Protein AF-A0A1M6A6Y9-F1 (afdb_monomer)

Radius of gyration: 40.98 Å; Cα contacts (8 Å, |Δi|>4): 1225; chains: 1; bounding box: 98×78×130 Å

Secondary structure (DSSP, 8-state):
--SSSSSSSS--------SSEEE--S-HHHHIIIIIB-TT--EEEEEETTBHHHHTS--TTEEEEE-TTS--TTS--EEEEEESS-GGGGBSSS-STT-----SS-----HHHHHHHS-TTSPPP----EEEEEEEEEEEE--SSEEEEEEEEEESSTTTTTTSS---EEEEEEESTT---SSGGG-EE--B-TTSSPBPBTTTSB-SGGG-S--BSGGGEEE---TT---BTTB----BS-SEEEPPEEEEEE--TT-EEEEEEEEEEES-SSS-EEEEE--B--PPP--B-TTS-SSEEESSS-EEEE----SSS-EEEEEETTEE-TT--SSEEEE-S-EEEEEEEE-TTS-EEEEEEEEEEE----SPPPPPEEEEE--SSS-EEE----HHHHHTT--GGGEEEEEEESSTTSPEEPGGGGGGEEE--TTEEEEEEEEETTTT--EEEEEEEEEEEEPP--EEE-SS-S--S-TTSPPPPEEE-PPP-

Mean predicted aligned error: 12.15 Å

Solvent-accessible surface area (backbone atoms only — not comparable to full-atom values): 26848 Å² total; per-residue (Å²): 144,84,81,76,69,72,69,71,71,73,70,74,71,77,76,81,74,68,31,47,44,74,46,47,85,47,22,53,48,51,39,45,65,73,25,32,41,39,60,55,52,61,77,41,83,45,22,28,69,92,26,55,70,51,8,72,35,65,41,56,30,35,31,36,36,36,12,85,95,38,75,36,65,61,80,60,58,50,16,28,33,41,18,24,14,31,45,72,60,52,48,39,46,8,58,59,87,54,48,59,45,80,40,95,75,69,35,68,66,52,74,51,56,55,40,60,74,40,43,90,94,57,86,69,69,91,72,87,43,42,33,32,43,39,33,47,32,32,32,32,49,32,29,11,56,46,44,52,34,46,32,29,49,34,21,28,46,38,36,76,38,44,79,48,80,52,46,43,40,50,41,35,32,43,23,36,80,97,50,81,33,94,35,76,84,31,8,39,73,37,38,34,43,88,98,53,93,46,56,45,32,51,63,51,41,24,37,24,46,76,64,73,46,66,68,32,60,34,91,43,36,42,88,31,65,60,70,64,42,73,52,40,100,91,44,54,47,29,32,37,26,41,18,18,30,34,42,73,40,65,29,63,47,84,45,54,59,53,37,63,34,37,43,38,38,36,34,29,24,26,63,55,76,69,42,28,38,37,38,42,32,34,52,27,49,24,60,68,48,58,36,16,37,86,87,67,38,63,52,43,78,41,61,84,53,79,47,44,42,36,46,88,55,72,78,68,80,57,46,40,44,35,23,50,72,84,45,70,44,84,93,49,59,54,48,51,50,76,47,66,68,71,40,42,39,32,44,40,33,21,31,89,88,68,48,82,40,40,64,36,58,28,47,35,44,55,70,74,80,90,55,52,83,61,72,66,45,76,43,75,37,85,68,95,60,66,72,43,72,39,67,69,70,48,64,74,62,21,40,73,83,54,68,73,87,38,48,47,80,46,41,13,46,75,35,77,86,37,61,73,54,59,78,91,38,29,73,59,32,77,36,85,39,66,75,44,41,40,15,37,38,35,32,36,70,75,84,73,71,36,74,47,78,50,63,31,40,34,38,57,43,61,42,72,53,72,49,84,54,66,96,60,80,94,66,86,89,49,98,88,64,81,80,78,75,52,85,50,69,76,51,87,98

Structure (mmCIF, N/CA/C/O backbone):
data_AF-A0A1M6A6Y9-F1
#
_entry.id   AF-A0A1M6A6Y9-F1
#
loop_
_atom_site.group_PDB
_atom_site.id
_atom_site.type_symbol
_atom_site.label_atom_id
_atom_site.label_alt_id
_atom_site.label_comp_id
_atom_site.label_asym_id
_atom_site.label_entity_id
_atom_site.label_seq_id
_atom_site.pdbx_PDB_ins_code
_atom_site.Cartn_x
_atom_site.Cartn_y
_atom_site.Cartn_z
_atom_site.occupancy
_atom_site.B_iso_or_equiv
_atom_site.auth_seq_id
_atom_site.auth_comp_id
_atom_site.auth_asym_id
_atom_site.auth_atom_id
_atom_site.pdbx_PDB_model_num
ATOM 1 N N . MET A 1 1 ? 41.100 -53.564 -13.002 1.00 50.97 1 MET A N 1
ATOM 2 C CA . MET A 1 1 ? 40.053 -52.732 -12.364 1.00 50.97 1 MET A CA 1
ATOM 3 C C . MET A 1 1 ? 40.567 -51.314 -12.065 1.00 50.97 1 MET A C 1
ATOM 5 O O . MET A 1 1 ? 40.660 -50.929 -10.912 1.00 50.97 1 MET A O 1
ATOM 9 N N . LYS A 1 2 ? 40.962 -50.538 -13.089 1.00 49.38 2 LYS A N 1
ATOM 10 C CA . LYS A 1 2 ? 41.444 -49.141 -12.928 1.00 49.38 2 LYS A CA 1
ATOM 11 C C . LYS A 1 2 ? 40.926 -48.167 -14.005 1.00 49.38 2 LYS A C 1
ATOM 13 O O . LYS A 1 2 ? 41.336 -47.019 -14.029 1.00 49.38 2 LYS A O 1
ATOM 18 N N . LYS A 1 3 ? 40.022 -48.606 -14.891 1.00 53.06 3 LYS A N 1
ATOM 19 C CA . LYS A 1 3 ? 39.471 -47.784 -15.990 1.00 53.06 3 LYS A CA 1
ATOM 20 C C . LYS A 1 3 ? 37.974 -47.460 -15.854 1.00 53.06 3 LYS A C 1
ATOM 22 O O . LYS A 1 3 ? 37.408 -46.895 -16.774 1.00 53.06 3 LYS A O 1
ATOM 27 N N . LEU A 1 4 ? 37.344 -47.787 -14.719 1.00 51.16 4 LEU A N 1
ATOM 28 C CA . LEU A 1 4 ? 35.902 -47.573 -14.503 1.00 51.16 4 LEU A CA 1
ATOM 29 C C . LEU A 1 4 ? 35.572 -46.455 -13.494 1.00 51.16 4 LEU A C 1
ATOM 31 O O . LEU A 1 4 ? 34.408 -46.213 -13.220 1.00 51.16 4 LEU A O 1
ATOM 35 N N . TYR A 1 5 ? 36.579 -45.752 -12.965 1.00 51.19 5 TYR A N 1
ATOM 36 C CA . TYR A 1 5 ? 36.365 -44.618 -12.052 1.00 51.19 5 TYR A CA 1
ATOM 37 C C . TYR A 1 5 ? 36.443 -43.250 -12.744 1.00 51.19 5 TYR A C 1
ATOM 39 O O . TYR A 1 5 ? 36.035 -42.255 -12.161 1.00 51.19 5 TYR A O 1
ATOM 47 N N . LEU A 1 6 ? 36.909 -43.188 -13.999 1.00 49.44 6 LEU A N 1
ATOM 48 C CA . LEU A 1 6 ? 37.001 -41.924 -14.740 1.00 49.44 6 LEU A CA 1
ATOM 49 C C . LEU A 1 6 ? 35.670 -41.516 -15.400 1.00 49.44 6 LEU A C 1
ATOM 51 O O . LEU A 1 6 ? 35.505 -40.360 -15.765 1.00 49.44 6 LEU A O 1
ATOM 55 N N . LEU A 1 7 ? 34.707 -42.439 -15.530 1.00 49.00 7 LEU A N 1
ATOM 56 C CA . LEU A 1 7 ? 33.406 -42.139 -16.142 1.00 49.00 7 LEU A CA 1
ATOM 57 C C . LEU A 1 7 ? 32.357 -41.631 -15.138 1.00 49.00 7 LEU A C 1
ATOM 59 O O . LEU A 1 7 ? 31.359 -41.055 -15.550 1.00 49.00 7 LEU A O 1
ATOM 63 N N . PHE A 1 8 ? 32.580 -41.807 -13.830 1.00 49.03 8 PHE A N 1
ATOM 64 C CA . PHE A 1 8 ? 31.652 -41.335 -12.791 1.00 49.03 8 PHE A CA 1
ATOM 65 C C . PHE A 1 8 ? 31.925 -39.884 -12.353 1.00 49.03 8 PHE A C 1
ATOM 67 O O . PHE A 1 8 ? 31.107 -39.277 -11.674 1.00 49.03 8 PHE A O 1
ATOM 74 N N . LEU A 1 9 ? 33.055 -39.305 -12.778 1.00 49.72 9 LEU A N 1
ATOM 75 C CA . LEU A 1 9 ? 33.434 -37.914 -12.497 1.00 49.72 9 LEU A CA 1
ATOM 76 C C . LEU A 1 9 ? 32.991 -36.924 -13.593 1.00 49.72 9 LEU A C 1
ATOM 78 O O . LEU A 1 9 ? 33.203 -35.727 -13.453 1.00 49.72 9 LEU A O 1
ATOM 82 N N . LEU A 1 10 ? 32.353 -37.413 -14.663 1.00 50.19 10 LEU A N 1
ATOM 83 C CA . LEU A 1 10 ? 31.855 -36.617 -15.798 1.00 50.19 10 LEU A CA 1
ATOM 84 C C . LEU A 1 10 ? 30.355 -36.274 -15.708 1.00 50.19 10 LEU A C 1
ATOM 86 O O . LEU A 1 10 ? 29.822 -35.656 -16.621 1.00 50.19 10 LEU A O 1
ATOM 90 N N . PHE A 1 11 ? 29.685 -36.642 -14.609 1.00 49.06 11 PHE A N 1
ATOM 91 C CA . PHE A 1 11 ? 28.267 -36.341 -14.356 1.00 49.06 11 PHE A CA 1
ATOM 92 C C . PHE A 1 11 ? 28.025 -35.386 -13.178 1.00 49.06 11 PHE A C 1
ATOM 94 O O . PHE A 1 11 ? 26.887 -35.223 -12.746 1.00 49.06 11 PHE A O 1
ATOM 101 N N . PHE A 1 12 ? 29.056 -34.685 -12.694 1.00 50.09 12 PHE A N 1
ATOM 102 C CA . PHE A 1 12 ? 28.825 -33.416 -11.999 1.00 50.09 12 PHE A CA 1
ATOM 103 C C . PHE A 1 12 ? 28.578 -32.344 -13.061 1.00 50.09 12 PHE A C 1
ATOM 105 O O . PHE A 1 12 ? 29.446 -31.541 -13.395 1.00 50.09 12 PHE A O 1
ATOM 112 N N . VAL A 1 13 ? 27.377 -32.378 -13.641 1.00 46.75 13 VAL A N 1
ATOM 113 C CA . VAL A 1 13 ? 26.820 -31.203 -14.302 1.00 46.75 13 VAL A CA 1
ATOM 114 C C . VAL A 1 13 ? 26.685 -30.173 -13.189 1.00 46.75 13 VAL A C 1
ATOM 116 O O . VAL A 1 13 ? 25.809 -30.286 -12.332 1.00 46.75 13 VAL A O 1
ATOM 119 N N . PHE A 1 14 ? 27.612 -29.218 -13.134 1.00 47.53 14 PHE A N 1
ATOM 120 C CA . PHE A 1 14 ? 27.383 -27.988 -12.396 1.00 47.53 14 PHE A CA 1
ATOM 121 C C . PHE A 1 14 ? 26.140 -27.364 -13.024 1.00 47.53 14 PHE A C 1
ATOM 123 O O . PHE A 1 14 ? 26.208 -26.799 -14.113 1.00 47.53 14 PHE A O 1
ATOM 130 N N . PHE A 1 15 ? 24.986 -27.534 -12.383 1.00 47.66 15 PHE A N 1
ATOM 131 C CA . PHE A 1 15 ? 23.833 -26.711 -12.691 1.00 47.66 15 PHE A CA 1
ATOM 132 C C . PHE A 1 15 ? 24.237 -25.284 -12.332 1.00 47.66 15 PHE A C 1
ATOM 134 O O . PHE A 1 15 ? 24.270 -24.924 -11.156 1.00 47.66 15 PHE A O 1
ATOM 141 N N . ALA A 1 16 ? 24.608 -24.497 -13.341 1.00 49.72 16 ALA A N 1
ATOM 142 C CA . ALA A 1 16 ? 24.612 -23.053 -13.217 1.00 49.72 16 ALA A CA 1
ATOM 143 C C . ALA A 1 16 ? 23.165 -22.659 -12.906 1.00 49.72 16 ALA A C 1
ATOM 145 O O . ALA A 1 16 ? 22.282 -22.786 -13.751 1.00 49.72 16 ALA A O 1
ATOM 146 N N . GLN A 1 17 ? 22.900 -22.302 -11.654 1.00 54.44 17 GLN A N 1
ATOM 147 C CA . GLN A 1 17 ? 21.609 -21.758 -11.262 1.00 54.44 17 GLN A CA 1
ATOM 148 C C . GLN A 1 17 ? 21.619 -20.292 -11.696 1.00 54.44 17 GLN A C 1
ATOM 150 O O . GLN A 1 17 ? 22.426 -19.514 -11.186 1.00 54.44 17 GLN A O 1
ATOM 155 N N . ALA A 1 18 ? 20.777 -19.927 -12.663 1.00 57.03 18 ALA A N 1
ATOM 156 C CA . ALA A 1 18 ? 20.554 -18.525 -12.993 1.00 57.03 18 ALA A CA 1
ATOM 157 C C . ALA A 1 18 ? 19.960 -17.825 -11.760 1.00 57.03 18 ALA A C 1
ATOM 159 O O . ALA A 1 18 ? 18.983 -18.313 -11.189 1.00 57.03 18 ALA A O 1
ATOM 160 N N . GLN A 1 19 ? 20.579 -16.727 -11.320 1.00 80.81 19 GLN A N 1
ATOM 161 C CA . GLN A 1 19 ? 20.108 -15.954 -10.164 1.00 80.81 19 GLN A CA 1
ATOM 162 C C . GLN A 1 19 ? 18.929 -15.063 -10.531 1.00 80.81 19 GLN A C 1
ATOM 164 O O . GLN A 1 19 ? 17.984 -14.972 -9.765 1.00 80.81 19 GLN A O 1
ATOM 169 N N . LEU A 1 20 ? 18.949 -14.463 -11.722 1.00 91.69 20 LEU A N 1
ATOM 170 C CA . LEU A 1 20 ? 17.791 -13.813 -12.319 1.00 91.69 20 LEU A CA 1
ATOM 171 C C . LEU A 1 20 ? 17.250 -14.707 -13.435 1.00 91.69 20 LEU A C 1
ATOM 173 O O . LEU A 1 20 ? 17.989 -15.126 -14.323 1.00 91.69 20 LEU A O 1
ATOM 177 N N . THR A 1 21 ? 15.955 -14.986 -13.401 1.00 93.75 21 THR A N 1
ATOM 178 C CA . THR A 1 21 ? 15.224 -15.611 -14.503 1.00 93.75 21 THR A CA 1
ATOM 179 C C . THR A 1 21 ? 14.261 -14.591 -15.076 1.00 93.75 21 THR A C 1
ATOM 181 O O . THR A 1 21 ? 13.573 -13.914 -14.319 1.00 93.75 21 THR A O 1
ATOM 184 N N . VAL A 1 22 ? 14.191 -14.509 -16.402 1.00 95.50 22 VAL A N 1
ATOM 185 C CA . VAL A 1 22 ? 13.262 -13.636 -17.122 1.00 95.50 22 VAL A CA 1
ATOM 186 C C . VAL A 1 22 ? 12.415 -14.486 -18.060 1.00 95.50 22 VAL A C 1
ATOM 188 O O . VAL A 1 22 ? 12.943 -15.237 -18.881 1.00 95.50 22 VAL A O 1
ATOM 191 N N . ASN A 1 23 ? 11.098 -14.367 -17.939 1.00 95.50 23 ASN A N 1
ATOM 192 C CA . ASN A 1 23 ? 10.117 -15.025 -18.785 1.00 95.50 23 ASN A CA 1
ATOM 193 C C . ASN A 1 23 ? 9.334 -13.981 -19.589 1.00 95.50 23 ASN A C 1
ATOM 195 O O . ASN A 1 23 ? 8.462 -13.296 -19.061 1.00 95.50 23 ASN A O 1
ATOM 199 N N . ASN A 1 24 ? 9.606 -13.909 -20.890 1.00 94.81 24 ASN A N 1
ATOM 200 C CA . ASN A 1 24 ? 8.916 -13.022 -21.826 1.00 94.81 24 ASN A CA 1
ATOM 201 C C . ASN A 1 24 ? 7.928 -13.775 -22.738 1.00 94.81 24 ASN A C 1
ATOM 203 O O . ASN A 1 24 ? 7.681 -13.353 -23.861 1.00 94.81 24 ASN A O 1
ATOM 207 N N . THR A 1 25 ? 7.398 -14.925 -22.311 1.00 97.06 25 THR A N 1
ATOM 208 C CA . THR A 1 25 ? 6.436 -15.705 -23.122 1.00 97.06 25 THR A CA 1
ATOM 209 C C . THR A 1 25 ? 4.984 -15.253 -22.955 1.00 97.06 25 THR A C 1
ATOM 211 O O . THR A 1 25 ? 4.121 -15.656 -23.734 1.00 97.06 25 THR A O 1
ATOM 214 N N . GLN A 1 26 ? 4.716 -14.414 -21.954 1.00 97.88 26 GLN A N 1
ATOM 215 C CA . GLN A 1 26 ? 3.400 -13.853 -21.659 1.00 97.88 26 GLN A CA 1
ATOM 216 C C . GLN A 1 26 ? 3.173 -12.547 -22.432 1.00 97.88 26 GLN A C 1
ATOM 218 O O . GLN A 1 26 ? 4.112 -11.818 -22.754 1.00 97.88 26 GLN A O 1
ATOM 223 N N . THR A 1 27 ? 1.915 -12.232 -22.736 1.00 98.56 27 THR A N 1
ATOM 224 C CA . THR A 1 27 ? 1.552 -10.922 -23.294 1.00 98.56 27 THR A CA 1
ATOM 225 C C . THR A 1 27 ? 1.611 -9.840 -22.207 1.00 98.56 27 THR A C 1
ATOM 227 O O . THR A 1 27 ? 1.453 -10.162 -21.028 1.00 98.56 27 THR A O 1
ATOM 230 N N . PRO A 1 28 ? 1.758 -8.547 -22.553 1.00 98.44 28 PRO A N 1
ATOM 231 C CA . PRO A 1 28 ? 1.688 -7.470 -21.565 1.00 98.44 28 PRO A CA 1
ATOM 232 C C . PRO A 1 28 ? 0.418 -7.518 -20.698 1.00 98.44 28 PRO A C 1
ATOM 234 O O . PRO A 1 28 ? 0.493 -7.334 -19.489 1.00 98.44 28 PRO A O 1
ATOM 237 N N . ALA A 1 29 ? -0.743 -7.847 -21.280 1.00 98.25 29 ALA A N 1
ATOM 238 C CA . ALA A 1 29 ? -1.989 -7.990 -20.526 1.00 98.25 29 ALA A CA 1
ATOM 239 C C . ALA A 1 29 ? -1.957 -9.140 -19.505 1.00 98.25 29 ALA A C 1
ATOM 241 O O . ALA A 1 29 ? -2.526 -9.008 -18.422 1.00 98.25 29 ALA A O 1
ATOM 242 N N . GLN A 1 30 ? -1.297 -10.254 -19.836 1.00 98.12 30 GLN A N 1
ATOM 243 C CA . GLN A 1 30 ? -1.090 -11.369 -18.907 1.00 98.12 30 GLN A CA 1
ATOM 244 C C . GLN A 1 30 ? -0.085 -10.999 -17.815 1.00 98.12 30 GLN A C 1
ATOM 246 O O . GLN A 1 30 ? -0.325 -11.298 -16.654 1.00 98.12 30 GLN A O 1
ATOM 251 N N . LEU A 1 31 ? 0.997 -10.300 -18.163 1.00 98.25 31 LEU A N 1
ATOM 252 C CA . LEU A 1 31 ? 2.000 -9.843 -17.200 1.00 98.25 31 LEU A CA 1
ATOM 253 C C . LEU A 1 31 ? 1.415 -8.866 -16.177 1.00 98.25 31 LEU A C 1
ATOM 255 O O . LEU A 1 31 ? 1.713 -8.994 -14.994 1.00 98.25 31 LEU A O 1
ATOM 259 N N . VAL A 1 32 ? 0.532 -7.950 -16.594 1.00 97.81 32 VAL A N 1
ATOM 260 C CA . VAL A 1 32 ? -0.189 -7.086 -15.644 1.00 97.81 32 VAL A CA 1
ATOM 261 C C . VAL A 1 32 ? -0.962 -7.937 -14.636 1.00 97.81 32 VAL A C 1
ATOM 263 O O . VAL A 1 32 ? -0.817 -7.721 -13.443 1.00 97.81 32 VAL A O 1
ATOM 266 N N . GLN A 1 33 ? -1.718 -8.934 -15.101 1.00 95.00 33 GLN A N 1
ATOM 267 C CA . GLN A 1 33 ? -2.558 -9.785 -14.247 1.00 95.00 33 GLN A CA 1
ATOM 268 C C . GLN A 1 33 ? -1.775 -10.769 -13.366 1.00 95.00 33 GLN A C 1
ATOM 270 O O . GLN A 1 33 ? -2.223 -11.075 -12.269 1.00 95.00 33 GLN A O 1
ATOM 275 N N . ASN A 1 34 ? -0.643 -11.290 -13.846 1.00 94.00 34 ASN A N 1
ATOM 276 C CA . ASN A 1 34 ? 0.051 -12.416 -13.209 1.00 94.00 34 ASN A CA 1
ATOM 277 C C . ASN A 1 34 ? 1.325 -12.007 -12.450 1.00 94.00 34 ASN A C 1
ATOM 279 O O . ASN A 1 34 ? 1.761 -12.729 -11.552 1.00 94.00 34 ASN A O 1
ATOM 283 N N . ALA A 1 35 ? 1.949 -10.892 -12.840 1.00 94.81 35 ALA A N 1
ATOM 284 C CA . ALA A 1 35 ? 3.267 -10.485 -12.352 1.00 94.81 35 ALA A CA 1
ATOM 285 C C . ALA A 1 35 ? 3.307 -9.076 -11.744 1.00 94.81 35 ALA A C 1
ATOM 287 O O . ALA A 1 35 ? 4.244 -8.790 -11.004 1.00 94.81 35 ALA A O 1
ATOM 288 N N . LEU A 1 36 ? 2.340 -8.202 -12.053 1.00 95.00 36 LEU A N 1
ATOM 289 C CA . LEU A 1 36 ? 2.326 -6.822 -11.555 1.00 95.00 36 LEU A CA 1
ATOM 290 C C . LEU A 1 36 ? 1.243 -6.573 -10.503 1.00 95.00 36 LEU A C 1
ATOM 292 O O . LEU A 1 36 ? 1.517 -5.890 -9.529 1.00 95.00 36 LEU A O 1
ATOM 296 N N . VAL A 1 37 ? 0.024 -7.079 -10.688 1.00 92.56 37 VAL A N 1
ATOM 297 C CA . VAL A 1 37 ? -1.071 -6.878 -9.725 1.00 92.56 37 VAL A CA 1
ATOM 298 C C . VAL A 1 37 ? -1.189 -8.071 -8.773 1.00 92.56 37 VAL A C 1
ATOM 300 O O . VAL A 1 37 ? -1.073 -9.220 -9.199 1.00 92.56 37 VAL A O 1
ATOM 303 N N . GLY A 1 38 ? -1.441 -7.795 -7.498 1.00 86.00 38 GLY A N 1
ATOM 304 C CA . GLY A 1 38 ? -1.744 -8.777 -6.460 1.00 86.00 38 GLY A CA 1
ATOM 305 C C . GLY A 1 38 ? -3.135 -8.560 -5.859 1.00 86.00 38 GLY A C 1
ATOM 306 O O . GLY A 1 38 ? -4.064 -8.121 -6.547 1.00 86.00 38 GLY A O 1
ATOM 307 N N . ASN A 1 39 ? -3.312 -8.909 -4.583 1.00 80.62 39 ASN A N 1
ATOM 308 C CA . ASN A 1 39 ? -4.624 -8.858 -3.939 1.00 80.62 39 ASN A CA 1
ATOM 309 C C . ASN A 1 39 ? -5.233 -7.436 -3.932 1.00 80.62 39 ASN A C 1
ATOM 311 O O . ASN A 1 39 ? -4.530 -6.430 -3.854 1.00 80.62 39 ASN A O 1
ATOM 315 N N . GLY A 1 40 ? -6.563 -7.350 -4.039 1.00 76.25 40 GLY A N 1
ATOM 316 C CA . GLY A 1 40 ? -7.294 -6.073 -4.068 1.00 76.25 40 GLY A CA 1
ATOM 317 C C . GLY A 1 40 ? -7.254 -5.317 -5.405 1.00 76.25 40 GLY A C 1
ATOM 318 O O . GLY A 1 40 ? -7.914 -4.295 -5.554 1.00 76.25 40 GLY A O 1
ATOM 319 N N . VAL A 1 41 ? -6.547 -5.813 -6.424 1.00 84.56 41 VAL A N 1
ATOM 320 C CA . VAL A 1 41 ? -6.389 -5.092 -7.695 1.00 84.56 41 VAL A CA 1
ATOM 321 C C . VAL A 1 41 ? -6.971 -5.893 -8.852 1.00 84.56 41 VAL A C 1
ATOM 323 O O . VAL A 1 41 ? -6.519 -6.985 -9.175 1.00 84.56 41 VAL A O 1
ATOM 326 N N . THR A 1 42 ? -7.965 -5.324 -9.538 1.00 88.31 42 THR A N 1
ATOM 327 C CA . THR A 1 42 ? -8.486 -5.878 -10.798 1.00 88.31 42 THR A CA 1
ATOM 328 C C . THR A 1 42 ? -8.202 -4.911 -11.949 1.00 88.31 42 THR A C 1
ATOM 330 O O . THR A 1 42 ? -8.897 -3.897 -12.068 1.00 88.31 42 THR A O 1
ATOM 333 N N . PRO A 1 43 ? -7.192 -5.187 -12.795 1.00 94.69 43 PRO A N 1
ATOM 334 C CA . PRO A 1 43 ? -6.835 -4.322 -13.910 1.00 94.69 43 PRO A CA 1
ATOM 335 C C . PRO A 1 43 ? -7.790 -4.510 -15.096 1.00 94.69 43 PRO A C 1
ATOM 337 O O . PRO A 1 43 ? -8.211 -5.624 -15.415 1.00 94.69 43 PRO A O 1
ATOM 340 N N . PHE A 1 44 ? -8.091 -3.428 -15.808 1.00 96.44 44 PHE A N 1
ATOM 341 C CA . PHE A 1 44 ? -8.849 -3.440 -17.059 1.00 96.44 44 PHE A CA 1
ATOM 342 C C . PHE A 1 44 ? -8.314 -2.384 -18.036 1.00 96.44 44 PHE A C 1
ATOM 344 O O . PHE A 1 44 ? -7.415 -1.616 -17.711 1.00 96.44 44 PHE A O 1
ATOM 351 N N . ASN A 1 45 ? -8.808 -2.386 -19.281 1.00 97.50 45 ASN A N 1
ATOM 352 C CA . ASN A 1 45 ? -8.347 -1.480 -20.347 1.00 97.50 45 ASN A CA 1
ATOM 353 C C . ASN A 1 45 ? -6.822 -1.489 -20.588 1.00 97.50 45 ASN A C 1
ATOM 355 O O . ASN A 1 45 ? -6.243 -0.468 -20.955 1.00 97.50 45 ASN A O 1
ATOM 359 N N . ILE A 1 46 ? -6.177 -2.649 -20.422 1.00 98.56 46 ILE A N 1
ATOM 360 C CA . ILE A 1 46 ? -4.721 -2.780 -20.545 1.00 98.56 46 ILE A CA 1
ATOM 361 C C . ILE A 1 46 ? -4.266 -2.493 -21.985 1.00 98.56 46 ILE A C 1
ATOM 363 O O . ILE A 1 46 ? -4.774 -3.091 -22.944 1.00 98.56 46 ILE A O 1
ATOM 367 N N . LYS A 1 47 ? -3.271 -1.617 -22.142 1.00 98.50 47 LYS A N 1
ATOM 368 C CA . LYS A 1 47 ? -2.606 -1.313 -23.417 1.00 98.50 47 LYS A CA 1
ATOM 369 C C . LYS A 1 47 ? -1.092 -1.396 -23.277 1.00 98.50 47 LYS A C 1
ATOM 371 O O . LYS A 1 47 ? -0.534 -1.199 -22.203 1.00 98.50 47 LYS A O 1
ATOM 376 N N . PHE A 1 48 ? -0.438 -1.662 -24.404 1.00 98.25 48 PHE A N 1
ATOM 377 C CA . PHE A 1 48 ? 1.011 -1.582 -24.533 1.00 98.25 48 PHE A CA 1
ATOM 378 C C . PHE A 1 48 ? 1.363 -0.682 -25.718 1.00 98.25 48 PHE A C 1
ATOM 380 O O . PHE A 1 48 ? 0.816 -0.870 -26.810 1.00 98.25 48 PHE A O 1
ATOM 387 N N . ASN A 1 49 ? 2.224 0.315 -25.517 1.00 96.62 49 ASN A N 1
ATOM 388 C CA . ASN A 1 49 ? 2.525 1.375 -26.489 1.00 96.62 49 ASN A CA 1
ATOM 389 C C . ASN A 1 49 ? 1.237 1.960 -27.107 1.00 96.62 49 ASN A C 1
ATOM 391 O O . ASN A 1 49 ? 1.054 1.970 -28.326 1.00 96.62 49 ASN A O 1
ATOM 395 N N . GLY A 1 50 ? 0.279 2.329 -26.244 1.00 95.31 50 GLY A N 1
ATOM 396 C CA . GLY A 1 50 ? -1.009 2.923 -26.620 1.00 95.31 50 GLY A CA 1
ATOM 397 C C . GLY A 1 50 ? -2.014 1.988 -27.312 1.00 95.31 50 GLY A C 1
ATOM 398 O O . GLY A 1 50 ? -3.090 2.436 -27.709 1.00 95.31 50 GLY A O 1
ATOM 399 N N . SER A 1 51 ? -1.711 0.692 -27.469 1.00 97.12 51 SER A N 1
ATOM 400 C CA . SER A 1 51 ? -2.536 -0.255 -28.233 1.00 97.12 51 SER A CA 1
ATOM 401 C C . SER A 1 51 ? -2.972 -1.478 -27.419 1.00 97.12 51 SER A C 1
ATOM 403 O O . SER A 1 51 ? -2.154 -2.212 -26.860 1.00 97.12 51 SER A O 1
ATOM 405 N N . THR A 1 52 ? -4.279 -1.758 -27.425 1.00 97.56 52 THR A N 1
ATOM 406 C CA . THR A 1 52 ? -4.856 -2.992 -26.859 1.00 97.56 52 THR A CA 1
ATOM 407 C C . THR A 1 52 ? -4.439 -4.232 -27.649 1.00 97.56 52 THR A C 1
ATOM 409 O O . THR A 1 52 ? -4.257 -5.302 -27.075 1.00 97.56 52 THR A O 1
ATOM 412 N N . VAL A 1 53 ? -4.237 -4.108 -28.966 1.00 97.88 53 VAL A N 1
ATOM 413 C CA . VAL A 1 53 ? -3.726 -5.207 -29.800 1.00 97.88 53 VAL A CA 1
ATOM 414 C C . VAL A 1 53 ? -2.311 -5.567 -29.362 1.00 97.88 53 VAL A C 1
ATOM 416 O O . VAL A 1 53 ? -1.994 -6.742 -29.197 1.00 97.88 53 VAL A O 1
ATOM 419 N N . ASN A 1 54 ? -1.474 -4.561 -29.101 1.00 97.31 54 ASN A N 1
ATOM 420 C CA . ASN A 1 54 ? -0.106 -4.785 -28.649 1.00 97.31 54 ASN A CA 1
ATOM 421 C C . ASN A 1 54 ? -0.044 -5.410 -27.254 1.00 97.31 54 ASN A C 1
ATOM 423 O O . ASN A 1 54 ? 0.863 -6.200 -27.018 1.00 97.31 54 ASN A O 1
ATOM 427 N N . ALA A 1 55 ? -1.010 -5.118 -26.376 1.00 98.12 55 ALA A N 1
ATOM 42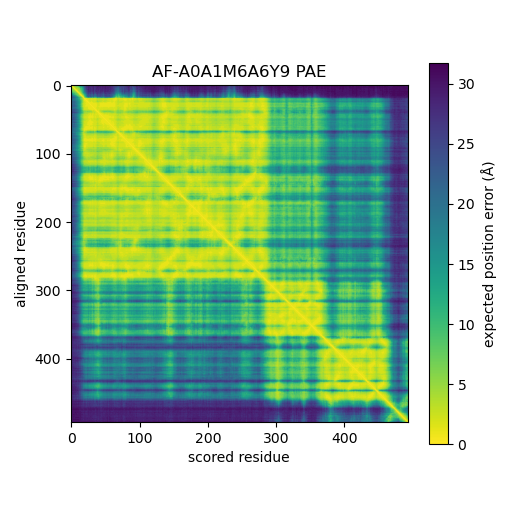8 C CA . ALA A 1 55 ? -1.112 -5.748 -25.058 1.00 98.12 55 ALA A CA 1
ATOM 429 C C . ALA A 1 55 ? -1.488 -7.238 -25.110 1.00 98.12 55 ALA A C 1
ATOM 431 O O . ALA A 1 55 ? -1.238 -7.970 -24.155 1.00 98.12 55 ALA A O 1
ATOM 432 N N . ASN A 1 56 ? -2.073 -7.699 -26.219 1.00 98.06 56 ASN A N 1
ATOM 433 C CA . ASN A 1 56 ? -2.522 -9.081 -26.413 1.00 98.06 56 ASN A CA 1
ATOM 434 C C . ASN A 1 56 ? -1.585 -9.908 -27.307 1.00 98.06 56 ASN A C 1
ATOM 436 O O . ASN A 1 56 ? -1.924 -11.021 -27.706 1.00 98.06 56 ASN A O 1
ATOM 440 N N . VAL A 1 57 ? -0.397 -9.386 -27.612 1.00 97.44 57 VAL A N 1
ATOM 441 C CA . VAL A 1 57 ? 0.668 -10.096 -28.326 1.00 97.44 57 VAL A CA 1
ATOM 442 C C . VAL A 1 57 ? 1.927 -10.027 -27.474 1.00 97.44 57 VAL A C 1
ATOM 444 O O . VAL A 1 57 ? 2.159 -9.030 -26.801 1.00 97.44 57 VAL A O 1
ATOM 447 N N . VAL A 1 58 ? 2.733 -11.086 -27.483 1.00 97.75 58 VAL A N 1
ATOM 448 C CA . VAL A 1 58 ? 4.013 -11.119 -26.765 1.00 97.75 58 VAL A CA 1
ATOM 449 C C . VAL A 1 58 ? 4.930 -9.993 -27.259 1.00 97.75 58 VAL A C 1
ATOM 451 O O . VAL A 1 58 ? 5.048 -9.763 -28.465 1.00 97.75 58 VAL A O 1
ATOM 454 N N . ARG A 1 59 ? 5.572 -9.294 -26.318 1.00 97.06 59 ARG A N 1
ATOM 455 C CA . ARG A 1 59 ? 6.499 -8.182 -26.565 1.00 97.06 59 ARG A CA 1
ATOM 456 C C . ARG A 1 59 ? 7.822 -8.474 -25.875 1.00 97.06 59 ARG A C 1
ATOM 458 O O . ARG A 1 59 ? 7.838 -8.999 -24.772 1.00 97.06 59 ARG A O 1
ATOM 465 N N . ASP A 1 60 ? 8.925 -8.169 -26.541 1.00 96.75 60 ASP A N 1
ATOM 466 C CA . ASP A 1 60 ? 10.278 -8.472 -26.069 1.00 96.75 60 ASP A CA 1
ATOM 467 C C . ASP A 1 60 ? 10.822 -7.459 -25.053 1.00 96.75 60 ASP A C 1
ATOM 469 O O . ASP A 1 60 ? 11.765 -7.789 -24.336 1.00 96.75 60 ASP A O 1
ATOM 473 N N . GLN A 1 61 ? 10.178 -6.294 -24.939 1.00 97.81 61 GLN A N 1
ATOM 474 C CA . GLN A 1 61 ? 10.473 -5.235 -23.965 1.00 97.81 61 GLN A CA 1
ATOM 475 C C . GLN A 1 61 ? 9.812 -5.429 -22.589 1.00 97.81 61 GLN A C 1
ATOM 477 O O . GLN A 1 61 ? 10.056 -4.638 -21.683 1.00 97.81 61 GLN A O 1
ATOM 482 N N . VAL A 1 62 ? 8.954 -6.444 -22.409 1.00 98.31 62 VAL A N 1
ATOM 483 C CA . VAL A 1 62 ? 8.337 -6.749 -21.106 1.00 98.31 62 VAL A CA 1
ATOM 484 C C . VAL A 1 62 ? 8.382 -8.234 -20.780 1.00 98.31 62 VAL A C 1
ATOM 486 O O . VAL A 1 62 ? 8.335 -9.088 -21.665 1.00 98.31 62 VAL A O 1
ATOM 489 N N . GLY A 1 63 ? 8.478 -8.549 -19.494 1.00 98.19 63 GLY A N 1
ATOM 490 C CA . GLY A 1 63 ? 8.541 -9.923 -19.013 1.00 98.19 63 GLY A CA 1
ATOM 491 C C . GLY A 1 63 ? 8.238 -10.027 -17.527 1.00 98.19 63 GLY A C 1
ATOM 492 O O . GLY A 1 63 ? 8.087 -9.026 -16.833 1.00 98.19 63 GLY A O 1
ATOM 493 N N . GLU A 1 64 ? 8.164 -11.255 -17.038 1.00 97.75 64 GLU A N 1
ATOM 494 C CA . GLU A 1 64 ? 8.169 -11.560 -15.610 1.00 97.75 64 GLU A CA 1
ATOM 495 C C . GLU A 1 64 ? 9.601 -11.899 -15.198 1.00 97.75 64 GLU A C 1
ATOM 497 O O . GLU A 1 64 ? 10.259 -12.698 -15.869 1.00 97.75 64 GLU A O 1
ATOM 502 N N . PHE A 1 65 ? 10.087 -11.318 -14.104 1.00 96.81 65 PHE A N 1
ATOM 503 C CA . PHE A 1 65 ? 11.355 -11.710 -13.504 1.00 96.81 65 PHE A CA 1
ATOM 504 C C . PHE A 1 65 ? 11.127 -12.474 -12.200 1.00 96.81 65 PHE A C 1
ATOM 506 O O . PHE A 1 65 ? 10.181 -12.207 -11.464 1.00 96.81 65 PHE A O 1
ATOM 513 N N . THR A 1 66 ? 12.014 -13.422 -11.901 1.00 94.81 66 THR A N 1
ATOM 514 C CA . THR A 1 66 ? 12.063 -14.136 -10.617 1.00 94.81 66 THR A CA 1
ATOM 515 C C . THR A 1 66 ? 13.504 -14.467 -10.247 1.00 94.81 66 THR A C 1
ATOM 517 O O . THR A 1 66 ? 14.362 -14.607 -11.121 1.00 94.81 66 THR A O 1
ATOM 520 N N . THR A 1 67 ? 13.773 -14.629 -8.954 1.00 89.69 67 THR A N 1
ATOM 521 C CA . THR A 1 67 ? 15.092 -15.042 -8.439 1.00 89.69 67 THR A CA 1
ATOM 522 C C . THR A 1 67 ? 15.132 -16.492 -7.933 1.00 89.69 67 THR A C 1
ATOM 524 O O . THR A 1 67 ? 16.182 -17.033 -7.580 1.00 89.69 67 THR A O 1
ATOM 527 N N . ASN A 1 68 ? 13.982 -17.179 -7.962 1.00 80.12 68 ASN A N 1
ATOM 528 C CA . ASN A 1 68 ? 13.800 -18.526 -7.419 1.00 80.12 68 ASN A CA 1
ATOM 529 C C . ASN A 1 68 ? 14.383 -18.634 -5.992 1.00 80.12 68 ASN A C 1
ATOM 531 O O . ASN A 1 68 ? 14.024 -17.858 -5.115 1.00 80.12 68 ASN A O 1
ATOM 535 N N . PHE A 1 69 ? 15.278 -19.596 -5.741 1.00 79.19 69 PHE A N 1
ATOM 536 C CA . PHE A 1 69 ? 15.906 -19.805 -4.431 1.00 79.19 69 PHE A CA 1
ATOM 537 C C . PHE A 1 69 ? 17.182 -18.973 -4.208 1.00 79.19 69 PHE A C 1
ATOM 539 O O . PHE A 1 69 ? 17.725 -19.001 -3.105 1.00 79.19 69 PHE A O 1
ATOM 546 N N . ASN A 1 70 ? 17.694 -18.278 -5.233 1.00 80.56 70 ASN A N 1
ATOM 547 C CA . ASN A 1 70 ? 18.960 -17.547 -5.164 1.00 80.56 70 ASN A CA 1
ATOM 548 C C . ASN A 1 70 ? 18.714 -16.049 -5.382 1.00 80.56 70 ASN A C 1
ATOM 550 O O . ASN A 1 70 ? 18.612 -15.630 -6.534 1.00 80.56 70 ASN A O 1
ATOM 554 N N . PRO A 1 71 ? 18.659 -15.231 -4.316 1.00 86.12 71 PRO A N 1
ATOM 555 C CA . PRO A 1 71 ? 18.377 -13.809 -4.457 1.00 86.12 71 PRO A CA 1
ATOM 556 C C . PRO A 1 71 ? 19.444 -13.109 -5.307 1.00 86.12 71 PRO A C 1
ATOM 558 O O . PRO A 1 71 ? 20.634 -13.432 -5.242 1.00 86.12 71 PRO A O 1
ATOM 561 N N . THR A 1 72 ? 19.002 -12.124 -6.081 1.00 91.00 72 THR A N 1
ATOM 562 C CA . THR A 1 72 ? 19.867 -11.210 -6.832 1.00 91.00 72 THR A CA 1
ATOM 563 C C . THR A 1 72 ? 20.294 -10.035 -5.958 1.00 91.00 72 THR A C 1
ATOM 565 O O . THR A 1 72 ? 19.698 -9.744 -4.918 1.00 91.00 72 THR A O 1
ATOM 568 N N . ASN A 1 73 ? 21.300 -9.291 -6.412 1.00 91.00 73 ASN A N 1
ATOM 569 C CA . ASN A 1 73 ? 21.671 -8.014 -5.807 1.00 91.00 73 ASN A CA 1
ATOM 570 C C . ASN A 1 73 ? 20.675 -6.870 -6.083 1.00 91.00 73 ASN A C 1
ATOM 572 O O . ASN A 1 73 ? 20.898 -5.775 -5.573 1.00 91.00 73 ASN A O 1
ATOM 576 N N . LEU A 1 74 ? 19.572 -7.120 -6.809 1.00 93.12 74 LEU A N 1
ATOM 577 C CA . LEU A 1 74 ? 18.471 -6.160 -6.988 1.00 93.12 74 LEU A CA 1
ATOM 578 C C . LEU A 1 74 ? 17.719 -5.888 -5.678 1.00 93.12 74 LEU A C 1
ATOM 580 O O . LEU A 1 74 ? 17.193 -4.798 -5.478 1.00 93.12 74 LEU A O 1
ATOM 584 N N . GLY A 1 75 ? 17.639 -6.884 -4.787 1.00 91.88 75 GLY A N 1
ATOM 585 C CA . GLY A 1 75 ? 16.796 -6.806 -3.589 1.00 91.88 75 GLY A CA 1
ATOM 586 C C . GLY A 1 75 ? 15.296 -6.992 -3.858 1.00 91.88 75 GLY A C 1
ATOM 587 O O . GLY A 1 75 ? 14.501 -6.779 -2.948 1.00 91.88 75 GLY A O 1
ATOM 588 N N . LEU A 1 76 ? 14.925 -7.412 -5.073 1.00 93.81 76 LEU A N 1
ATOM 589 C CA . LEU A 1 76 ? 13.580 -7.849 -5.456 1.00 93.81 76 LEU A CA 1
ATOM 590 C C . LEU A 1 76 ? 13.623 -9.322 -5.869 1.00 93.81 76 LEU A C 1
ATOM 592 O O . LEU A 1 76 ? 14.570 -9.763 -6.522 1.00 93.81 76 LEU A O 1
ATOM 596 N N . ASP A 1 77 ? 12.601 -10.081 -5.490 1.00 92.81 77 ASP A N 1
ATOM 597 C CA . ASP A 1 77 ? 12.542 -11.532 -5.661 1.00 92.81 77 ASP A CA 1
ATOM 598 C C . ASP A 1 77 ? 11.691 -11.973 -6.855 1.00 92.81 77 ASP A C 1
ATOM 600 O O . ASP A 1 77 ? 12.026 -12.981 -7.487 1.00 92.81 77 ASP A O 1
ATOM 604 N N . ARG A 1 78 ? 10.637 -11.218 -7.182 1.00 94.69 78 ARG A N 1
ATOM 605 C CA . ARG A 1 78 ? 9.783 -11.413 -8.357 1.00 94.69 78 ARG A CA 1
ATOM 606 C C . ARG A 1 78 ? 9.063 -10.133 -8.782 1.00 94.69 78 ARG A C 1
ATOM 608 O O . ARG A 1 78 ? 8.944 -9.200 -7.991 1.00 94.69 78 ARG A O 1
ATOM 615 N N . GLY A 1 79 ? 8.547 -10.130 -10.008 1.00 96.12 79 GLY A N 1
ATOM 616 C CA . GLY A 1 79 ? 7.652 -9.086 -10.495 1.00 96.12 79 GLY A CA 1
ATOM 617 C C . GLY A 1 79 ? 7.698 -8.908 -12.009 1.00 96.12 79 GLY A C 1
ATOM 618 O O . GLY A 1 79 ? 8.086 -9.815 -12.750 1.00 96.12 79 GLY A O 1
ATOM 619 N N . LEU A 1 80 ? 7.322 -7.723 -12.477 1.00 98.12 80 LEU A N 1
ATOM 620 C CA . LEU A 1 80 ? 7.354 -7.340 -13.885 1.00 98.12 80 LEU A CA 1
ATOM 621 C C . LEU A 1 80 ? 8.658 -6.598 -14.209 1.00 98.12 80 LEU A C 1
ATOM 623 O O . LEU A 1 80 ? 9.102 -5.747 -13.445 1.00 98.12 80 LEU A O 1
ATOM 627 N N . ILE A 1 81 ? 9.267 -6.890 -15.356 1.00 98.56 81 ILE A N 1
ATOM 628 C CA . ILE A 1 81 ? 10.379 -6.110 -15.913 1.00 98.56 81 ILE A CA 1
ATOM 629 C C . ILE A 1 81 ? 9.916 -5.390 -17.183 1.00 98.56 81 ILE A C 1
ATOM 631 O O . ILE A 1 81 ? 9.257 -5.996 -18.031 1.00 98.56 81 ILE A O 1
ATOM 635 N N . MET A 1 82 ? 10.271 -4.110 -17.315 1.00 98.44 82 MET A N 1
ATOM 636 C CA . MET A 1 82 ? 10.183 -3.350 -18.568 1.00 98.44 82 MET A CA 1
ATOM 637 C C . MET A 1 82 ? 11.578 -2.871 -18.960 1.00 98.44 82 MET A C 1
ATOM 639 O O . MET A 1 82 ? 12.325 -2.419 -18.093 1.00 98.44 82 MET A O 1
ATOM 643 N N . THR A 1 83 ? 11.925 -2.950 -20.241 1.00 97.94 83 THR A N 1
ATOM 644 C CA . THR A 1 83 ? 13.251 -2.583 -20.756 1.00 97.94 83 THR A CA 1
ATOM 645 C C . THR A 1 83 ? 13.150 -1.701 -21.991 1.00 97.94 83 THR A C 1
ATOM 647 O O . THR A 1 83 ? 12.170 -1.779 -22.733 1.00 97.94 83 THR A O 1
ATOM 650 N N . THR A 1 84 ? 14.169 -0.876 -22.226 1.00 96.88 84 THR A N 1
ATOM 651 C CA . THR A 1 84 ? 14.281 -0.095 -23.464 1.00 96.88 84 THR A CA 1
ATOM 652 C C . THR A 1 84 ? 14.633 -1.016 -24.637 1.00 96.88 84 THR A C 1
ATOM 654 O O . THR A 1 84 ? 13.915 -1.047 -25.632 1.00 96.88 84 THR A O 1
ATOM 657 N N . GLY A 1 85 ? 15.599 -1.918 -24.469 1.00 95.88 85 GLY A N 1
ATOM 658 C CA . GLY A 1 85 ? 15.833 -3.045 -25.375 1.00 95.88 85 GLY A CA 1
ATOM 659 C C . GLY A 1 85 ? 15.029 -4.302 -25.039 1.00 95.88 85 GLY A C 1
ATOM 660 O O . GLY A 1 85 ? 13.896 -4.248 -24.556 1.00 95.88 85 GLY A O 1
ATOM 661 N N . LYS A 1 86 ? 15.609 -5.477 -25.286 1.00 97.81 86 LYS A N 1
ATOM 662 C CA . LYS A 1 86 ? 14.996 -6.771 -24.949 1.00 97.81 86 LYS A CA 1
ATOM 663 C C . LYS A 1 86 ? 15.247 -7.157 -23.498 1.00 97.81 86 LYS A C 1
ATOM 665 O O . LYS A 1 86 ? 16.372 -7.105 -23.014 1.00 97.81 86 LYS A O 1
ATOM 670 N N . THR A 1 87 ? 14.231 -7.722 -22.854 1.00 97.62 87 THR A N 1
ATOM 671 C CA . THR A 1 87 ? 14.298 -8.184 -21.456 1.00 97.62 87 THR A CA 1
ATOM 672 C C . THR A 1 87 ? 15.415 -9.192 -21.165 1.00 97.62 87 THR A C 1
ATOM 674 O O . THR A 1 87 ? 15.864 -9.293 -20.026 1.00 97.62 87 THR A O 1
ATOM 677 N N . GLN A 1 88 ? 15.904 -9.929 -22.171 1.00 96.00 88 GLN A N 1
ATOM 678 C CA . GLN A 1 88 ? 17.031 -10.856 -22.008 1.00 96.00 88 GLN A CA 1
ATOM 679 C C . GLN A 1 88 ? 18.347 -10.155 -21.662 1.00 96.00 88 GLN A C 1
ATOM 681 O O . GLN A 1 88 ? 19.222 -10.814 -21.107 1.00 96.00 88 GLN A O 1
ATOM 686 N N . VAL A 1 89 ? 18.485 -8.856 -21.949 1.00 96.38 89 VAL A N 1
ATOM 687 C CA . VAL A 1 89 ? 19.676 -8.086 -21.569 1.00 96.38 89 VAL A CA 1
ATOM 688 C C . VAL A 1 89 ? 19.844 -8.055 -20.059 1.00 96.38 89 VAL A C 1
ATOM 690 O O . VAL A 1 89 ? 20.962 -8.153 -19.597 1.00 96.38 89 VAL A O 1
ATOM 693 N N . ALA A 1 90 ? 18.764 -8.068 -19.276 1.00 96.50 90 ALA A N 1
ATOM 694 C CA . ALA A 1 90 ? 18.840 -8.058 -17.816 1.00 96.50 90 ALA A CA 1
ATOM 695 C C . ALA A 1 90 ? 19.565 -9.272 -17.199 1.00 96.50 90 ALA A C 1
ATOM 697 O O . ALA A 1 90 ? 20.008 -9.204 -16.046 1.00 96.50 90 ALA A O 1
ATOM 698 N N . LEU A 1 91 ? 19.649 -10.393 -17.928 1.00 94.38 91 LEU A N 1
ATOM 699 C CA . LEU A 1 91 ? 20.204 -11.646 -17.425 1.00 94.38 91 LEU A CA 1
ATOM 700 C C . LEU A 1 91 ? 21.693 -11.492 -17.127 1.00 94.38 91 LEU A C 1
ATOM 702 O O . LEU A 1 91 ? 22.516 -11.377 -18.029 1.00 94.38 91 LEU A O 1
ATOM 706 N N . GLY A 1 92 ? 22.029 -11.542 -15.841 1.00 90.06 92 GLY A N 1
ATOM 707 C CA . GLY A 1 92 ? 23.413 -11.529 -15.410 1.00 90.06 92 GLY A CA 1
ATOM 708 C C . GLY A 1 92 ? 24.136 -12.871 -15.605 1.00 90.06 92 GLY A C 1
ATOM 709 O O . GLY A 1 92 ? 23.566 -13.858 -16.086 1.00 90.06 92 GLY A O 1
ATOM 710 N N . PRO A 1 93 ? 25.399 -12.946 -15.165 1.00 91.12 93 PRO A N 1
ATOM 711 C CA . PRO A 1 93 ? 26.101 -11.888 -14.441 1.00 91.12 93 PRO A CA 1
ATOM 712 C C . PRO A 1 93 ? 26.513 -10.724 -15.339 1.00 91.12 93 PRO A C 1
ATOM 714 O O . PRO A 1 93 ? 26.576 -10.914 -16.549 1.00 91.12 93 PRO A O 1
ATOM 717 N N . ASN A 1 94 ? 26.839 -9.566 -14.755 1.00 92.38 94 ASN A N 1
ATOM 718 C CA . ASN A 1 94 ? 27.365 -8.434 -15.522 1.00 92.38 94 ASN A CA 1
ATOM 719 C C . ASN A 1 94 ? 28.695 -8.805 -16.189 1.00 92.38 94 ASN A C 1
ATOM 721 O O . ASN A 1 94 ? 29.740 -8.869 -15.534 1.00 92.38 94 ASN A O 1
ATOM 725 N N . ASN A 1 95 ? 28.657 -9.105 -17.486 1.00 91.25 95 ASN A N 1
ATOM 726 C CA . ASN A 1 95 ? 29.820 -9.589 -18.223 1.00 91.25 95 ASN A CA 1
ATOM 727 C C . ASN A 1 95 ? 29.967 -9.006 -19.634 1.00 91.25 95 ASN A C 1
ATOM 729 O O . ASN A 1 95 ? 31.023 -9.204 -20.243 1.00 91.25 95 ASN A O 1
ATOM 733 N N . VAL A 1 96 ? 28.965 -8.278 -20.130 1.00 92.44 96 VAL A N 1
ATOM 734 C CA . VAL A 1 96 ? 29.014 -7.587 -21.420 1.00 92.44 96 VAL A CA 1
ATOM 735 C C . VAL A 1 96 ? 29.081 -6.079 -21.178 1.00 92.44 96 VAL A C 1
ATOM 737 O O . VAL A 1 96 ? 28.085 -5.512 -20.767 1.00 92.44 96 VAL A O 1
ATOM 740 N N . PRO A 1 97 ? 30.208 -5.403 -21.454 1.00 90.19 97 PRO A N 1
ATOM 741 C CA . PRO A 1 97 ? 30.241 -3.944 -21.399 1.00 90.19 97 PRO A CA 1
ATOM 742 C C . PRO A 1 97 ? 29.244 -3.339 -22.392 1.00 90.19 97 PRO A C 1
ATOM 744 O O . PRO A 1 97 ? 29.307 -3.680 -23.579 1.00 90.19 97 PRO A O 1
ATOM 747 N N . GLY A 1 98 ? 28.389 -2.428 -21.930 1.00 90.31 98 GLY A N 1
ATOM 748 C CA . GLY A 1 98 ? 27.452 -1.706 -22.786 1.00 90.31 98 GLY A CA 1
ATOM 749 C C . GLY A 1 98 ? 26.458 -2.626 -23.483 1.00 90.31 98 GLY A C 1
ATOM 750 O O . GLY A 1 98 ? 26.294 -2.572 -24.704 1.00 90.31 98 GLY A O 1
ATOM 751 N N . ALA A 1 99 ? 25.863 -3.545 -22.728 1.00 94.38 99 ALA A N 1
ATOM 752 C CA . ALA A 1 99 ? 24.909 -4.493 -23.266 1.00 94.38 99 ALA A CA 1
ATOM 753 C C . ALA A 1 99 ? 23.686 -3.765 -23.848 1.00 94.38 99 ALA A C 1
ATOM 755 O O . ALA A 1 99 ? 23.000 -3.000 -23.177 1.00 94.38 99 ALA A O 1
ATOM 756 N N . SER A 1 100 ? 23.384 -4.039 -25.114 1.00 95.25 100 SER A N 1
ATOM 757 C CA . SER A 1 100 ? 22.185 -3.525 -25.771 1.00 95.25 100 SER A CA 1
ATOM 758 C C . SER A 1 100 ? 21.617 -4.564 -26.731 1.00 95.25 100 SER A C 1
ATOM 760 O O . SER A 1 100 ? 22.345 -5.315 -27.397 1.00 95.25 100 SER A O 1
ATOM 762 N N . SER A 1 101 ? 20.291 -4.651 -26.780 1.00 96.00 101 SER A N 1
ATOM 763 C CA . SER A 1 101 ? 19.566 -5.463 -27.746 1.00 96.00 101 SER A CA 1
ATOM 764 C C . SER A 1 101 ? 18.291 -4.744 -28.185 1.00 96.00 101 SER A C 1
ATOM 766 O O . SER A 1 101 ? 17.288 -4.812 -27.473 1.00 96.00 101 SER A O 1
ATOM 768 N N . PRO A 1 102 ? 18.273 -4.124 -29.380 1.00 93.25 102 PRO A N 1
ATOM 769 C CA . PRO A 1 102 ? 17.127 -3.347 -29.837 1.00 93.25 102 PRO A CA 1
ATOM 770 C C . PRO A 1 102 ? 15.832 -4.168 -29.899 1.00 93.25 102 PRO A C 1
ATOM 772 O O . PRO A 1 102 ? 15.866 -5.346 -30.298 1.00 93.25 102 PRO A O 1
ATOM 775 N N . PRO A 1 103 ? 14.676 -3.570 -29.561 1.00 95.00 103 PRO A N 1
ATOM 776 C CA . PRO A 1 103 ? 13.396 -4.261 -29.603 1.00 95.00 103 PRO A CA 1
ATOM 777 C C . PRO A 1 103 ? 12.988 -4.589 -31.043 1.00 95.00 103 PRO A C 1
ATOM 779 O O . PRO A 1 103 ? 13.317 -3.881 -31.994 1.00 95.00 103 PRO A O 1
ATOM 782 N N . ALA A 1 104 ? 12.215 -5.659 -31.230 1.00 94.56 104 ALA A N 1
ATOM 783 C CA . ALA A 1 104 ? 11.733 -6.051 -32.557 1.00 94.56 104 ALA A CA 1
ATOM 784 C C . ALA A 1 104 ? 10.778 -5.016 -33.184 1.00 94.56 104 ALA A C 1
ATOM 786 O O . ALA A 1 104 ? 10.632 -4.964 -34.406 1.00 94.56 104 ALA A O 1
ATOM 787 N N . PHE A 1 105 ? 10.112 -4.217 -32.347 1.00 92.50 105 PHE A N 1
ATOM 788 C CA . PHE A 1 105 ? 9.143 -3.202 -32.752 1.00 92.50 105 PHE A CA 1
ATOM 789 C C . PHE A 1 105 ? 9.405 -1.900 -31.986 1.00 92.50 105 PHE A C 1
ATOM 791 O O . PHE A 1 105 ? 8.673 -1.616 -31.035 1.00 92.50 105 PHE A O 1
ATOM 798 N N . PRO A 1 106 ? 10.438 -1.129 -32.368 1.00 91.62 106 PRO A N 1
ATOM 799 C CA . PRO A 1 106 ? 10.777 0.109 -31.679 1.00 91.62 106 PRO A CA 1
ATOM 800 C C . PRO A 1 106 ? 9.617 1.106 -31.750 1.00 91.62 106 PRO A C 1
ATOM 802 O O . PRO A 1 106 ? 8.921 1.218 -32.765 1.00 91.62 106 PRO A O 1
ATOM 805 N N . PHE A 1 107 ? 9.408 1.820 -30.649 1.00 92.19 107 PHE A N 1
ATOM 806 C CA . PHE A 1 107 ? 8.437 2.900 -30.520 1.00 92.19 107 PHE A CA 1
ATOM 807 C C . PHE A 1 107 ? 9.174 4.166 -30.096 1.00 92.19 107 PHE A C 1
ATOM 809 O O . PHE A 1 107 ? 10.159 4.079 -29.369 1.00 92.19 107 PHE A O 1
ATOM 816 N N . VAL A 1 108 ? 8.714 5.326 -30.556 1.00 93.00 108 VAL A N 1
ATOM 817 C CA . VAL A 1 108 ? 9.424 6.598 -30.371 1.00 93.00 108 VAL A CA 1
ATOM 818 C C . VAL A 1 108 ? 8.491 7.648 -29.790 1.00 93.00 108 VAL A C 1
ATOM 820 O O . VAL A 1 108 ? 7.322 7.733 -30.174 1.00 93.00 108 VAL A O 1
ATOM 823 N N . GLY A 1 109 ? 9.038 8.466 -28.899 1.00 91.75 109 GLY A N 1
ATOM 824 C CA . GLY A 1 109 ? 8.380 9.598 -28.271 1.00 91.75 109 GLY A CA 1
ATOM 825 C C . GLY A 1 109 ? 7.377 9.221 -27.181 1.00 91.75 109 GLY A C 1
ATOM 826 O O . GLY A 1 109 ? 6.479 8.403 -27.368 1.00 91.75 109 GLY A O 1
ATOM 827 N N . ASP A 1 110 ? 7.471 9.919 -26.053 1.00 94.81 110 ASP A N 1
ATOM 828 C CA . ASP A 1 110 ? 6.414 9.970 -25.048 1.00 94.81 110 ASP A CA 1
ATOM 829 C C . ASP A 1 110 ? 6.394 11.367 -24.397 1.00 94.81 110 ASP A C 1
ATOM 831 O O . ASP A 1 110 ? 7.408 11.791 -23.833 1.00 94.81 110 ASP A O 1
ATOM 835 N N . PRO A 1 111 ? 5.279 12.121 -24.482 1.00 93.38 111 PRO A N 1
ATOM 836 C CA . PRO A 1 111 ? 5.208 13.470 -23.922 1.00 93.38 111 PRO A CA 1
ATOM 837 C C . PRO A 1 111 ? 5.415 13.529 -22.407 1.00 93.38 111 PRO A C 1
ATOM 839 O O . PRO A 1 111 ? 5.976 14.508 -21.918 1.00 93.38 111 PRO A O 1
ATOM 842 N N . ASP A 1 112 ? 4.982 12.506 -21.666 1.00 95.19 112 ASP A N 1
ATOM 843 C CA . ASP A 1 112 ? 5.112 12.496 -20.210 1.00 95.19 112 ASP A CA 1
ATOM 844 C C . ASP A 1 112 ? 6.551 12.177 -19.798 1.00 95.19 112 ASP A C 1
ATOM 846 O O . ASP A 1 112 ? 7.056 12.791 -18.859 1.00 95.19 112 ASP A O 1
ATOM 850 N N . LEU A 1 113 ? 7.250 11.300 -20.532 1.00 93.56 113 LEU A N 1
ATOM 851 C CA . LEU A 1 113 ? 8.691 11.096 -20.343 1.00 93.56 113 LEU A CA 1
ATOM 852 C C . LEU A 1 113 ? 9.494 12.352 -20.692 1.00 93.56 113 LEU A C 1
ATOM 854 O O . LEU A 1 113 ? 10.346 12.751 -19.903 1.00 93.56 113 LEU A O 1
ATOM 858 N N . TYR A 1 114 ? 9.179 13.034 -21.801 1.00 91.69 114 TYR A N 1
ATOM 859 C CA . TYR A 1 114 ? 9.806 14.320 -22.136 1.00 91.69 114 TYR A CA 1
ATOM 860 C C . TYR A 1 114 ? 9.642 15.334 -20.993 1.00 91.69 114 TYR A C 1
ATOM 862 O O . TYR A 1 114 ? 10.596 16.015 -20.609 1.00 91.69 114 TYR A O 1
ATOM 870 N N . LEU A 1 115 ? 8.436 15.415 -20.422 1.00 91.44 115 LEU A N 1
ATOM 871 C CA . LEU A 1 115 ? 8.127 16.308 -19.308 1.00 91.44 115 LEU A CA 1
ATOM 872 C C . LEU A 1 115 ? 8.780 15.860 -17.988 1.00 91.44 115 LEU A C 1
ATOM 874 O O . LEU A 1 115 ? 9.124 16.705 -17.169 1.00 91.44 115 LEU A O 1
ATOM 878 N N . SER A 1 116 ? 8.979 14.554 -17.786 1.00 90.31 116 SER A N 1
ATOM 879 C CA . SER A 1 116 ? 9.675 13.984 -16.623 1.00 90.31 116 SER A CA 1
ATOM 880 C C . SER A 1 116 ? 11.184 14.253 -16.666 1.00 90.31 116 SER A C 1
ATOM 882 O O . SER A 1 116 ? 11.783 14.542 -15.633 1.00 90.31 116 SER A O 1
ATOM 884 N N . ILE A 1 117 ? 11.793 14.224 -17.859 1.00 88.50 117 ILE A N 1
ATOM 885 C CA . ILE A 1 117 ? 13.201 14.606 -18.075 1.00 88.50 117 ILE A CA 1
ATOM 886 C C . ILE A 1 117 ? 13.386 16.115 -17.889 1.00 88.50 117 ILE A C 1
ATOM 888 O O . ILE A 1 117 ? 14.393 16.555 -17.337 1.00 88.50 117 ILE A O 1
ATOM 892 N N . ASN A 1 118 ? 12.391 16.908 -18.304 1.00 87.12 118 ASN A N 1
ATOM 893 C CA . ASN A 1 118 ? 12.394 18.366 -18.212 1.00 87.12 118 ASN A CA 1
ATOM 894 C C . ASN A 1 118 ? 11.255 18.909 -17.320 1.00 87.12 118 ASN A C 1
ATOM 896 O O . ASN A 1 118 ? 10.364 19.601 -17.834 1.00 87.12 118 ASN A O 1
ATOM 900 N N . PRO A 1 119 ? 11.254 18.649 -15.992 1.00 82.38 119 PRO A N 1
ATOM 901 C CA . PRO A 1 119 ? 10.175 19.099 -15.122 1.00 82.38 119 PRO A CA 1
ATOM 902 C C . PRO A 1 119 ? 10.041 20.628 -15.116 1.00 82.38 119 PRO A C 1
ATOM 904 O O . PRO A 1 119 ? 11.058 21.339 -15.115 1.00 82.38 119 PRO A O 1
ATOM 907 N N . PRO A 1 120 ? 8.813 21.176 -15.034 1.00 79.25 120 PRO A N 1
ATOM 908 C CA . PRO A 1 120 ? 8.604 22.615 -14.919 1.00 79.25 120 PRO A CA 1
ATOM 909 C C . PRO A 1 120 ? 9.416 23.231 -13.770 1.00 79.25 120 PRO A C 1
ATOM 911 O O . PRO A 1 120 ? 9.380 22.751 -12.640 1.00 79.25 120 PRO A O 1
ATOM 914 N N . GLY A 1 121 ? 10.136 24.319 -14.053 1.00 77.44 121 GLY A N 1
ATOM 915 C CA . GLY A 1 121 ? 10.970 25.013 -13.062 1.00 77.44 121 GLY A CA 1
ATOM 916 C C . GLY A 1 121 ? 12.403 24.483 -12.930 1.00 77.44 121 GLY A C 1
ATOM 917 O O . GLY A 1 121 ? 13.173 25.038 -12.149 1.00 77.44 121 GLY A O 1
ATOM 918 N N . THR A 1 122 ? 12.785 23.468 -13.709 1.00 78.88 122 THR A N 1
ATOM 919 C CA . THR A 1 122 ? 14.178 23.005 -13.831 1.00 78.88 122 THR A CA 1
ATOM 920 C C . THR A 1 122 ? 14.858 23.597 -15.070 1.00 78.88 122 THR A C 1
ATOM 922 O O . THR A 1 122 ? 14.197 24.143 -15.955 1.00 78.88 122 THR A O 1
ATOM 925 N N . GLN A 1 123 ? 16.195 23.547 -15.121 1.00 80.56 123 GLN A N 1
ATOM 926 C CA . GLN A 1 123 ? 16.921 23.867 -16.351 1.00 80.56 123 GLN A CA 1
ATOM 927 C C . GLN A 1 123 ? 16.742 22.702 -17.330 1.00 80.56 123 GLN A C 1
ATOM 929 O O . GLN A 1 123 ? 17.167 21.597 -16.994 1.00 80.56 123 GLN A O 1
ATOM 934 N N . PRO A 1 124 ? 16.125 22.921 -18.503 1.00 79.81 124 PRO A N 1
ATOM 935 C CA . PRO A 1 124 ? 15.864 21.836 -19.429 1.00 79.81 124 PRO A CA 1
ATOM 936 C C . PRO A 1 124 ? 17.167 21.301 -20.025 1.00 79.81 124 PRO A C 1
ATOM 938 O O . PRO A 1 124 ? 18.060 22.067 -20.402 1.00 79.81 124 PRO A O 1
ATOM 941 N N . ILE A 1 125 ? 17.244 19.983 -20.156 1.00 80.12 125 ILE A N 1
ATOM 942 C CA . ILE A 1 125 ? 18.237 19.291 -20.965 1.00 80.12 125 ILE A CA 1
ATOM 943 C C . ILE A 1 125 ? 17.715 19.294 -22.404 1.00 80.12 125 ILE A C 1
ATOM 945 O O . ILE A 1 125 ? 16.554 18.971 -22.668 1.00 80.12 125 ILE A O 1
ATOM 949 N N . ASN A 1 126 ? 18.564 19.706 -23.344 1.00 80.88 126 ASN A N 1
ATOM 950 C CA . ASN A 1 126 ? 18.214 19.712 -24.760 1.00 80.88 126 ASN A CA 1
ATOM 951 C C . ASN A 1 126 ? 18.225 18.277 -25.294 1.00 80.88 126 ASN A C 1
ATOM 953 O O . ASN A 1 126 ? 19.276 17.815 -25.732 1.00 80.88 126 ASN A O 1
ATOM 957 N N . ILE A 1 127 ? 17.071 17.615 -25.220 1.00 81.81 127 ILE A N 1
ATOM 958 C CA . ILE A 1 127 ? 16.869 16.257 -25.721 1.00 81.81 127 ILE A CA 1
ATOM 959 C C . ILE A 1 127 ? 16.308 16.276 -27.147 1.00 81.81 127 ILE A C 1
ATOM 961 O O . ILE A 1 127 ? 15.367 17.017 -27.445 1.00 81.81 127 ILE A O 1
ATOM 965 N N . LYS A 1 128 ? 16.896 15.482 -28.036 1.00 80.31 128 LYS A N 1
ATOM 966 C CA . LYS A 1 128 ? 16.525 15.366 -29.452 1.00 80.31 128 LYS A CA 1
ATOM 967 C C . LYS A 1 128 ? 15.626 14.170 -29.714 1.00 80.31 128 LYS A C 1
ATOM 969 O O . LYS A 1 128 ? 14.718 14.277 -30.535 1.00 80.31 128 LYS A O 1
ATOM 974 N N . GLU A 1 129 ? 15.896 13.059 -29.036 1.00 86.81 129 GLU A N 1
ATOM 975 C CA . GLU A 1 129 ? 15.316 11.749 -29.330 1.00 86.81 129 GLU A CA 1
ATOM 976 C C . GLU A 1 129 ? 14.919 11.049 -28.019 1.00 86.81 129 GLU A C 1
ATOM 978 O O . GLU A 1 129 ? 15.622 11.134 -27.009 1.00 86.81 129 GLU A O 1
ATOM 983 N N . ILE A 1 130 ? 13.736 10.428 -28.034 1.00 91.25 130 ILE A N 1
ATOM 984 C CA . ILE A 1 130 ? 13.223 9.529 -26.995 1.00 91.25 130 ILE A CA 1
ATOM 985 C C . ILE A 1 130 ? 12.812 8.274 -27.750 1.00 91.25 130 ILE A C 1
ATOM 987 O O . ILE A 1 130 ? 11.776 8.278 -28.421 1.00 91.25 130 ILE A O 1
ATOM 991 N N . ASP A 1 131 ? 13.623 7.233 -27.653 1.00 92.19 131 ASP A N 1
ATOM 992 C CA . ASP A 1 131 ? 13.517 6.052 -28.500 1.00 92.19 131 ASP A CA 1
ATOM 993 C C . ASP A 1 131 ? 13.324 4.783 -27.677 1.00 92.19 131 ASP A C 1
ATOM 995 O O . ASP A 1 131 ? 13.440 4.769 -26.449 1.00 92.19 131 ASP A O 1
ATOM 999 N N . ASN A 1 132 ? 12.950 3.710 -28.375 1.00 93.62 132 ASN A N 1
ATOM 1000 C CA . ASN A 1 132 ? 12.698 2.393 -27.800 1.00 93.62 132 ASN A CA 1
ATOM 1001 C C . ASN A 1 132 ? 11.781 2.430 -26.569 1.00 93.62 132 ASN A C 1
ATOM 1003 O O . ASN A 1 132 ? 11.987 1.738 -25.572 1.00 93.62 132 ASN A O 1
ATOM 1007 N N . VAL A 1 133 ? 10.724 3.234 -26.659 1.00 94.94 133 VAL A N 1
ATOM 1008 C CA . VAL A 1 133 ? 9.776 3.419 -25.567 1.00 94.94 133 VAL A CA 1
ATOM 1009 C C . VAL A 1 133 ? 8.992 2.127 -25.325 1.00 94.94 133 VAL A C 1
ATOM 1011 O O . VAL A 1 133 ? 8.406 1.550 -26.248 1.00 94.94 133 VAL A O 1
ATOM 1014 N N . ALA A 1 134 ? 8.918 1.713 -24.065 1.00 97.62 134 ALA A N 1
ATOM 1015 C CA . ALA A 1 134 ? 7.966 0.724 -23.585 1.00 97.62 134 ALA A CA 1
ATOM 1016 C C . ALA A 1 134 ? 6.981 1.402 -22.627 1.00 97.62 134 ALA A C 1
ATOM 1018 O O . ALA A 1 134 ? 7.363 1.859 -21.550 1.00 97.62 134 ALA A O 1
ATOM 1019 N N . VAL A 1 135 ? 5.706 1.457 -23.018 1.00 98.19 135 VAL A N 1
ATOM 1020 C CA . VAL A 1 135 ? 4.599 2.010 -22.229 1.00 98.19 135 VAL A CA 1
ATOM 1021 C C . VAL A 1 135 ? 3.607 0.904 -21.906 1.00 98.19 135 VAL A C 1
ATOM 1023 O O . VAL A 1 135 ? 3.009 0.325 -22.813 1.00 98.19 135 VAL A O 1
ATOM 1026 N N . LEU A 1 136 ? 3.392 0.639 -20.622 1.00 98.44 136 LEU A N 1
ATOM 1027 C CA . LEU A 1 136 ? 2.362 -0.262 -20.118 1.00 98.44 136 LEU A CA 1
ATOM 1028 C C . LEU A 1 136 ? 1.344 0.556 -19.326 1.00 98.44 136 LEU A C 1
ATOM 1030 O O . LEU A 1 136 ? 1.697 1.202 -18.343 1.00 98.44 136 LEU A O 1
ATOM 1034 N N . GLU A 1 137 ? 0.086 0.536 -19.750 1.00 98.06 137 GLU A N 1
ATOM 1035 C CA . GLU A 1 137 ? -0.974 1.334 -19.127 1.00 98.06 137 GLU A CA 1
ATOM 1036 C C . GLU A 1 137 ? -2.238 0.503 -18.903 1.00 98.06 137 GLU A C 1
ATOM 1038 O O . GLU A 1 137 ? -2.549 -0.392 -19.694 1.00 98.06 137 GLU A O 1
ATOM 1043 N N . PHE A 1 138 ? -2.960 0.780 -17.821 1.00 98.19 138 PHE A N 1
ATOM 1044 C CA . PHE A 1 138 ? -4.212 0.110 -17.475 1.00 98.19 138 PHE A CA 1
ATOM 1045 C C . PHE A 1 138 ? -4.998 0.911 -16.436 1.00 98.19 138 PHE A C 1
ATOM 1047 O O . PHE A 1 138 ? -4.447 1.740 -15.712 1.00 98.19 138 PHE A O 1
ATOM 1054 N N . ASP A 1 139 ? -6.291 0.624 -16.351 1.00 97.31 139 ASP A N 1
ATOM 1055 C CA . ASP A 1 139 ? -7.179 1.157 -15.326 1.00 97.31 139 ASP A CA 1
ATOM 1056 C C . ASP A 1 139 ? -7.354 0.133 -14.200 1.00 97.31 139 ASP A C 1
ATOM 1058 O O . ASP A 1 139 ? -7.316 -1.077 -14.439 1.00 97.31 139 ASP A O 1
ATOM 1062 N N . PHE A 1 140 ? -7.589 0.597 -12.976 1.00 93.44 140 PHE A N 1
ATOM 1063 C CA . PHE A 1 140 ? -7.956 -0.257 -11.848 1.00 93.44 140 PHE A CA 1
ATOM 1064 C C . PHE A 1 140 ? -8.964 0.446 -10.933 1.00 93.44 140 PHE A C 1
ATOM 1066 O O . PHE A 1 140 ? -9.048 1.674 -10.891 1.00 93.44 140 PHE A O 1
ATOM 1073 N N . LEU A 1 141 ? -9.744 -0.346 -10.199 1.00 86.25 141 LEU A N 1
ATOM 1074 C CA . LEU A 1 141 ? -10.619 0.141 -9.136 1.00 86.25 141 LEU A CA 1
ATOM 1075 C C . LEU A 1 141 ? -9.850 0.132 -7.810 1.00 86.25 141 LEU A C 1
ATOM 1077 O O . LEU A 1 141 ? -9.355 -0.916 -7.408 1.00 86.25 141 LEU A O 1
ATOM 1081 N N . ALA A 1 142 ? -9.772 1.270 -7.123 1.00 85.25 142 ALA A N 1
ATOM 1082 C CA . ALA A 1 142 ? -9.154 1.343 -5.802 1.00 85.25 142 ALA A CA 1
ATOM 1083 C C . ALA A 1 142 ? -10.055 0.688 -4.740 1.00 85.25 142 ALA A C 1
ATOM 1085 O O . ALA A 1 142 ? -11.124 1.216 -4.437 1.00 85.25 142 ALA A O 1
ATOM 1086 N N . THR A 1 143 ? -9.646 -0.439 -4.156 1.00 80.81 143 THR A N 1
ATOM 1087 C CA . THR A 1 143 ? -10.373 -1.118 -3.056 1.00 80.81 143 THR A CA 1
ATOM 1088 C C . THR A 1 143 ? -9.898 -0.704 -1.661 1.00 80.81 143 THR A C 1
ATOM 1090 O O . THR A 1 143 ? -10.452 -1.146 -0.657 1.00 80.81 143 THR A O 1
ATOM 1093 N N . GLY A 1 144 ? -8.885 0.156 -1.604 1.00 79.75 144 GLY A N 1
ATOM 1094 C CA . GLY A 1 144 ? -8.194 0.590 -0.399 1.00 79.75 144 GLY A CA 1
ATOM 1095 C C . GLY A 1 144 ? -7.611 1.995 -0.565 1.00 79.75 144 GLY A C 1
ATOM 1096 O O . GLY A 1 144 ? -7.593 2.531 -1.681 1.00 79.75 144 GLY A O 1
ATOM 1097 N N . PRO A 1 145 ? -7.191 2.619 0.547 1.00 78.56 145 PRO A 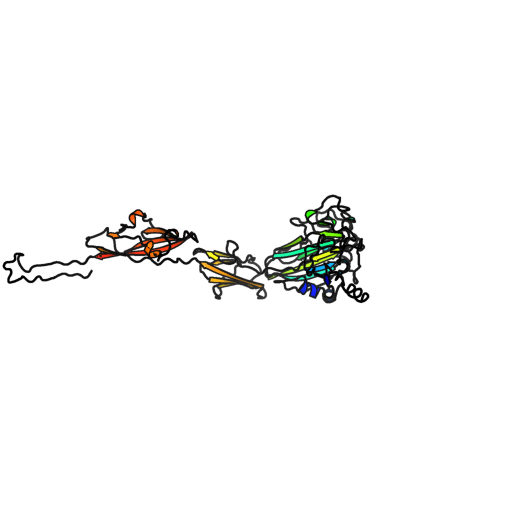N 1
ATOM 1098 C CA . PRO A 1 145 ? -6.916 4.052 0.604 1.00 78.56 145 PRO A CA 1
ATOM 1099 C C . PRO A 1 145 ? -5.537 4.431 0.068 1.00 78.56 145 PRO A C 1
ATOM 1101 O O . PRO A 1 145 ? -5.261 5.611 -0.107 1.00 78.56 145 PRO A O 1
ATOM 1104 N N . SER A 1 146 ? -4.655 3.467 -0.191 1.00 84.56 146 SER A N 1
ATOM 1105 C CA . SER A 1 146 ? -3.309 3.757 -0.667 1.00 84.56 146 SER A CA 1
ATOM 1106 C C . SER A 1 146 ? -2.824 2.743 -1.692 1.00 84.56 146 SER A C 1
ATOM 1108 O O . SER A 1 146 ? -3.292 1.609 -1.783 1.00 84.56 146 SER A O 1
ATOM 1110 N N . LEU A 1 147 ? -1.878 3.213 -2.493 1.00 88.19 147 LEU A N 1
ATOM 1111 C CA . LEU A 1 147 ? -1.141 2.467 -3.492 1.00 88.19 147 LEU A CA 1
ATOM 1112 C C . LEU A 1 147 ? 0.330 2.473 -3.102 1.00 88.19 147 LEU A C 1
ATOM 1114 O O . LEU A 1 147 ? 0.864 3.543 -2.795 1.00 88.19 147 LEU A O 1
ATOM 1118 N N . ARG A 1 148 ? 1.005 1.325 -3.185 1.00 89.69 148 ARG A N 1
ATOM 1119 C CA . ARG A 1 148 ? 2.456 1.245 -3.002 1.00 89.69 148 ARG A CA 1
ATOM 1120 C C . ARG A 1 148 ? 3.092 0.238 -3.953 1.00 89.69 148 ARG A C 1
ATOM 1122 O O . ARG A 1 148 ? 2.652 -0.900 -4.024 1.00 89.69 148 ARG A O 1
ATOM 1129 N N . PHE A 1 149 ? 4.174 0.646 -4.609 1.00 90.31 149 PHE A N 1
ATOM 1130 C CA . PHE A 1 149 ? 5.007 -0.202 -5.460 1.00 90.31 149 PHE A CA 1
ATOM 1131 C C . PHE A 1 149 ? 6.461 -0.084 -5.058 1.00 90.31 149 PHE A C 1
ATOM 1133 O O . PHE A 1 149 ? 6.976 1.030 -4.987 1.00 90.31 149 PHE A O 1
ATOM 1140 N N . ASP A 1 150 ? 7.140 -1.212 -4.900 1.00 95.69 150 ASP A N 1
ATOM 1141 C CA . ASP A 1 150 ? 8.594 -1.221 -4.804 1.00 95.69 150 ASP A CA 1
ATOM 1142 C C . ASP A 1 150 ? 9.197 -1.488 -6.191 1.00 95.69 150 ASP A C 1
ATOM 1144 O O . ASP A 1 150 ? 8.734 -2.362 -6.926 1.00 95.69 150 ASP A O 1
ATOM 1148 N N . TYR A 1 151 ? 10.221 -0.726 -6.573 1.00 97.44 151 TYR A N 1
ATOM 1149 C CA . TYR A 1 151 ? 10.858 -0.841 -7.881 1.00 97.44 151 TYR A CA 1
ATOM 1150 C C . TYR A 1 151 ? 12.363 -0.565 -7.841 1.00 97.44 151 TYR A C 1
ATOM 1152 O O . TYR A 1 151 ? 12.888 0.056 -6.914 1.00 97.44 151 TYR A O 1
ATOM 1160 N N . VAL A 1 152 ? 13.058 -1.036 -8.874 1.00 97.94 152 VAL A N 1
ATOM 1161 C CA . VAL A 1 152 ? 14.479 -0.781 -9.130 1.00 97.94 152 VAL A CA 1
ATOM 1162 C C . VAL A 1 152 ? 14.640 -0.291 -10.561 1.00 97.94 152 VAL A C 1
ATOM 1164 O O . VAL A 1 152 ? 14.195 -0.964 -11.485 1.00 97.94 152 VAL A O 1
ATOM 1167 N N . PHE A 1 153 ? 15.295 0.854 -10.743 1.00 97.81 153 PHE A N 1
ATOM 1168 C CA . PHE A 1 153 ? 15.722 1.341 -12.055 1.00 97.81 153 PHE A CA 1
ATOM 1169 C C . PHE A 1 153 ? 17.186 0.955 -12.292 1.00 97.81 153 PHE A C 1
ATOM 1171 O O . PHE A 1 153 ? 18.013 1.127 -11.399 1.00 97.81 153 PHE A O 1
ATOM 1178 N N . ALA A 1 154 ? 17.507 0.421 -13.466 1.00 97.38 154 ALA A N 1
ATOM 1179 C CA . ALA A 1 154 ? 18.816 -0.118 -13.817 1.00 97.38 154 ALA A CA 1
ATOM 1180 C C . ALA A 1 154 ? 19.235 0.343 -15.215 1.00 97.38 154 ALA A C 1
ATOM 1182 O O . ALA A 1 154 ? 18.378 0.528 -16.074 1.00 97.38 154 ALA A O 1
ATOM 1183 N N . SER A 1 155 ? 20.536 0.521 -15.443 1.00 96.56 155 SER A N 1
ATOM 1184 C CA . SER A 1 155 ? 21.049 0.975 -16.737 1.00 96.56 155 SER A CA 1
ATOM 1185 C C . SER A 1 155 ? 22.497 0.548 -16.976 1.00 96.56 155 SER A C 1
ATOM 1187 O O . SER A 1 155 ? 23.293 0.471 -16.035 1.00 96.56 155 SER A O 1
ATOM 1189 N N . GLU A 1 156 ? 22.823 0.290 -18.242 1.00 95.38 156 GLU A N 1
ATOM 1190 C CA . GLU A 1 156 ? 24.192 0.140 -18.758 1.00 95.38 156 GLU A CA 1
ATOM 1191 C C . GLU A 1 156 ? 24.892 1.499 -18.959 1.00 95.38 156 GLU A C 1
ATOM 1193 O O . GLU A 1 156 ? 26.088 1.550 -19.211 1.00 95.38 156 GLU A O 1
ATOM 1198 N N . GLU A 1 157 ? 24.180 2.623 -18.818 1.00 92.81 157 GLU A N 1
ATOM 1199 C CA . GLU A 1 157 ? 24.775 3.965 -18.885 1.00 92.81 157 GLU A CA 1
ATOM 1200 C C . GLU A 1 157 ? 25.559 4.337 -17.617 1.00 92.81 157 GLU A C 1
ATOM 1202 O O . GLU A 1 157 ? 26.408 5.238 -17.613 1.00 92.81 157 GLU A O 1
ATOM 1207 N N . TYR A 1 158 ? 25.259 3.675 -16.498 1.00 94.19 158 TYR A N 1
ATOM 1208 C CA . TYR A 1 158 ? 26.027 3.857 -15.277 1.00 94.19 158 TYR A CA 1
ATOM 1209 C C . TYR A 1 158 ? 27.422 3.242 -15.416 1.00 94.19 158 TYR A C 1
ATOM 1211 O O . TYR A 1 158 ? 27.569 2.196 -16.017 1.00 94.19 158 TYR A O 1
ATOM 1219 N N . PRO A 1 159 ? 28.450 3.799 -14.764 1.00 91.81 159 PRO A N 1
ATOM 1220 C CA . PRO A 1 159 ? 28.542 5.160 -14.242 1.00 91.81 159 PRO A CA 1
ATOM 1221 C C . PRO A 1 159 ? 29.027 6.169 -15.304 1.00 91.81 159 PRO A C 1
ATOM 1223 O O . PRO A 1 159 ? 29.293 7.324 -14.959 1.00 91.81 159 PRO A O 1
ATOM 1226 N N . ASP A 1 160 ? 29.235 5.727 -16.544 1.00 90.44 160 ASP A N 1
ATOM 1227 C CA . ASP A 1 160 ? 30.063 6.402 -17.549 1.00 90.44 160 ASP A CA 1
ATOM 1228 C C . ASP A 1 160 ? 29.372 7.597 -18.211 1.00 90.44 160 ASP A C 1
ATOM 1230 O O . ASP A 1 160 ? 30.041 8.545 -18.629 1.00 90.44 160 ASP A O 1
ATOM 1234 N N . TYR A 1 161 ? 28.040 7.602 -18.233 1.00 88.50 161 TYR A N 1
ATOM 1235 C CA . TYR A 1 161 ? 27.232 8.655 -18.853 1.00 88.50 161 TYR A CA 1
ATOM 1236 C C . TYR A 1 161 ? 26.453 9.490 -17.832 1.00 88.50 161 TYR A C 1
ATOM 1238 O O . TYR A 1 161 ? 25.602 10.307 -18.173 1.00 88.50 161 TYR A O 1
ATOM 1246 N N . VAL A 1 162 ? 26.811 9.377 -16.553 1.00 85.81 162 VAL A N 1
ATOM 1247 C CA . VAL A 1 162 ? 26.262 10.229 -15.497 1.00 85.81 162 VAL A CA 1
ATOM 1248 C C . VAL A 1 162 ? 26.598 11.706 -15.753 1.00 85.81 162 VAL A C 1
ATOM 1250 O O . VAL A 1 162 ? 27.754 12.088 -15.942 1.00 85.81 162 VAL A O 1
ATOM 1253 N N . ASN A 1 163 ? 25.579 12.559 -15.648 1.00 83.06 163 ASN A N 1
ATOM 1254 C CA . ASN A 1 163 ? 25.557 13.982 -15.998 1.00 83.06 163 ASN A CA 1
ATOM 1255 C C . ASN A 1 163 ? 25.759 14.274 -17.498 1.00 83.06 163 ASN A C 1
ATOM 1257 O O . ASN A 1 163 ? 26.108 15.405 -17.853 1.00 83.06 163 ASN A O 1
ATOM 1261 N N . ALA A 1 164 ? 25.553 13.286 -18.371 1.00 84.19 164 ALA A N 1
ATOM 1262 C CA . ALA A 1 164 ? 25.475 13.491 -19.812 1.00 84.19 164 ALA A CA 1
ATOM 1263 C C . ALA A 1 164 ? 24.030 13.785 -20.259 1.00 84.19 164 ALA A C 1
ATOM 1265 O O . ALA A 1 164 ? 23.100 13.851 -19.449 1.00 84.19 164 AL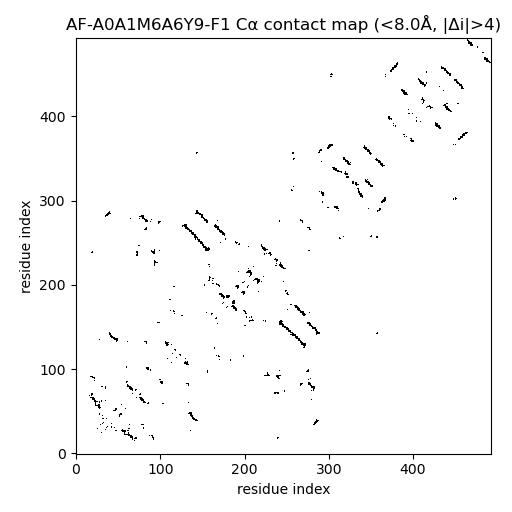A A O 1
ATOM 1266 N N . SER A 1 165 ? 23.858 14.030 -21.561 1.00 80.81 165 SER A N 1
ATOM 1267 C CA . SER A 1 165 ? 22.540 14.201 -22.186 1.00 80.81 165 SER A CA 1
ATOM 1268 C C . SER A 1 165 ? 21.789 12.882 -22.370 1.00 80.81 165 SER A C 1
ATOM 1270 O O . SER A 1 165 ? 20.565 12.912 -22.451 1.00 80.81 165 SER A O 1
ATOM 1272 N N . PHE A 1 166 ? 22.514 11.763 -22.406 1.00 81.12 166 PHE A N 1
ATOM 1273 C CA . PHE A 1 166 ? 21.966 10.414 -22.308 1.00 81.12 166 PHE A CA 1
ATOM 1274 C C . PHE A 1 166 ? 21.482 10.248 -20.867 1.00 81.12 166 PHE A C 1
ATOM 1276 O O . PHE A 1 166 ? 22.260 10.419 -19.926 1.00 81.12 166 PHE A O 1
ATOM 1283 N N . ASN A 1 167 ? 20.165 10.181 -20.692 1.00 81.44 167 ASN A N 1
ATOM 1284 C CA . ASN A 1 167 ? 19.529 10.221 -19.381 1.00 81.44 167 ASN A CA 1
ATOM 1285 C C . ASN A 1 167 ? 18.264 9.377 -19.390 1.00 81.44 167 ASN A C 1
ATOM 1287 O O . ASN A 1 167 ? 17.158 9.911 -19.221 1.00 81.44 167 ASN A O 1
ATOM 1291 N N . ASP A 1 168 ? 18.443 8.077 -19.609 1.00 81.81 168 ASP A N 1
ATOM 1292 C CA . ASP A 1 168 ? 17.345 7.126 -19.624 1.00 81.81 168 ASP A CA 1
ATOM 1293 C C . ASP A 1 168 ? 16.464 7.306 -18.388 1.00 81.81 168 ASP A C 1
ATOM 1295 O O . ASP A 1 168 ? 16.920 7.546 -17.258 1.00 81.81 168 ASP A O 1
ATOM 1299 N N . THR A 1 169 ? 15.156 7.258 -18.621 1.00 84.00 169 THR A N 1
ATOM 1300 C CA . THR A 1 169 ? 14.173 7.668 -17.625 1.00 84.00 169 THR A CA 1
ATOM 1301 C C . THR A 1 169 ? 13.050 6.658 -17.511 1.00 84.00 169 THR A C 1
ATOM 1303 O O . THR A 1 169 ? 12.601 6.068 -18.495 1.00 84.00 169 THR A O 1
ATOM 1306 N N . PHE A 1 170 ? 12.574 6.500 -16.282 1.00 94.75 170 PHE A N 1
ATOM 1307 C CA . PHE A 1 170 ? 11.363 5.775 -15.958 1.00 94.75 170 PHE A CA 1
ATOM 1308 C C . PHE A 1 170 ? 10.337 6.746 -15.366 1.00 94.75 170 PHE A C 1
ATOM 1310 O O . PHE A 1 170 ? 10.639 7.538 -14.471 1.00 94.75 170 PHE A O 1
ATOM 1317 N N . GLY A 1 171 ? 9.109 6.671 -15.866 1.00 95.62 171 GLY A N 1
ATOM 1318 C CA . GLY A 1 171 ? 7.960 7.396 -15.352 1.00 95.62 171 GLY A CA 1
ATOM 1319 C C . GLY A 1 171 ? 6.901 6.437 -14.830 1.00 95.62 171 GLY A C 1
ATOM 1320 O O . GLY A 1 171 ? 6.490 5.512 -15.532 1.00 95.62 171 GLY A O 1
ATOM 1321 N N . PHE A 1 172 ? 6.421 6.705 -13.617 1.00 97.00 172 PHE A N 1
ATOM 1322 C CA . PHE A 1 172 ? 5.219 6.085 -13.080 1.00 97.00 172 PHE A CA 1
ATOM 1323 C C . PHE A 1 172 ? 4.158 7.166 -12.946 1.00 97.00 172 PHE A C 1
ATOM 1325 O O . PHE A 1 172 ? 4.096 7.874 -11.943 1.00 97.00 172 PHE A O 1
ATOM 1332 N N . PHE A 1 173 ? 3.292 7.267 -13.948 1.00 98.06 173 PHE A N 1
ATOM 1333 C CA . PHE A 1 173 ? 2.225 8.253 -13.978 1.00 98.06 173 PHE A CA 1
ATOM 1334 C C . PHE A 1 173 ? 0.918 7.666 -13.444 1.00 98.06 173 PHE A C 1
ATOM 1336 O O . PHE A 1 173 ? 0.447 6.632 -13.921 1.00 98.06 173 PHE A O 1
ATOM 1343 N N . LEU A 1 174 ? 0.325 8.342 -12.463 1.00 98.00 174 LEU A N 1
ATOM 1344 C CA . LEU A 1 174 ? -0.960 7.985 -11.868 1.00 98.00 174 LEU A CA 1
ATOM 1345 C C . LEU A 1 174 ? -1.953 9.129 -12.078 1.00 98.00 174 LEU A C 1
ATOM 1347 O O . LEU A 1 174 ? -1.656 10.269 -11.723 1.00 98.00 174 LEU A O 1
ATOM 1351 N N . SER A 1 175 ? -3.132 8.827 -12.622 1.00 98.25 175 SER A N 1
ATOM 1352 C CA . SER A 1 175 ? -4.257 9.769 -12.731 1.00 98.25 175 SER A CA 1
ATOM 1353 C C . SER A 1 175 ? -5.544 9.172 -12.173 1.00 98.25 175 SER A C 1
ATOM 1355 O O . SER A 1 175 ? -5.706 7.956 -12.108 1.00 98.25 175 SER A O 1
ATOM 1357 N N . GLY A 1 176 ? -6.458 10.042 -11.754 1.00 95.62 176 GLY A N 1
ATOM 1358 C CA . GLY A 1 176 ? -7.747 9.668 -11.186 1.00 95.62 176 GLY A CA 1
ATOM 1359 C C . GLY A 1 176 ? -8.298 10.760 -10.268 1.00 95.62 176 GLY A C 1
ATOM 1360 O O . GLY A 1 176 ? -7.709 11.840 -10.156 1.00 95.62 176 GLY A O 1
ATOM 1361 N N . PRO A 1 177 ? -9.440 10.518 -9.610 1.00 88.62 177 PRO A N 1
ATOM 1362 C CA . PRO A 1 177 ? -10.049 11.486 -8.706 1.00 88.62 177 PRO A CA 1
ATOM 1363 C C . PRO A 1 177 ? -9.099 11.942 -7.592 1.00 88.62 177 PRO A C 1
ATOM 1365 O O . PRO A 1 177 ? -8.378 11.143 -6.998 1.00 88.62 177 PRO A O 1
ATOM 1368 N N . GLY A 1 178 ? -9.096 13.248 -7.315 1.00 87.69 178 GLY A N 1
ATOM 1369 C CA . GLY A 1 178 ? -8.212 13.863 -6.318 1.00 87.69 178 GLY A CA 1
ATOM 1370 C C . GLY A 1 178 ? -6.776 14.116 -6.793 1.00 87.69 178 GLY A C 1
ATOM 1371 O O . GLY A 1 178 ? -6.033 14.803 -6.097 1.00 87.69 178 GLY A O 1
ATOM 1372 N N . ILE A 1 179 ? -6.393 13.639 -7.982 1.00 95.12 179 ILE A N 1
ATOM 1373 C CA . ILE A 1 179 ? -5.069 13.865 -8.567 1.00 95.12 179 ILE A CA 1
ATOM 1374 C C . ILE A 1 179 ? -5.140 14.994 -9.599 1.00 95.12 179 ILE A C 1
ATOM 1376 O O . ILE A 1 179 ? -6.034 15.041 -10.442 1.00 95.12 179 ILE A O 1
ATOM 1380 N N . SER A 1 180 ? -4.178 15.915 -9.530 1.00 95.75 180 SER A N 1
ATOM 1381 C CA . SER A 1 180 ? -4.009 16.991 -10.505 1.00 95.75 180 SER A CA 1
ATOM 1382 C C . SER A 1 180 ? -2.526 17.301 -10.674 1.00 95.75 180 SER A C 1
ATOM 1384 O O . SER A 1 180 ? -1.949 18.048 -9.883 1.00 95.75 180 SER A O 1
ATOM 1386 N N . GLY A 1 181 ? -1.915 16.749 -11.716 1.00 94.88 181 GLY A N 1
ATOM 1387 C CA . GLY A 1 181 ? -0.535 17.026 -12.094 1.00 94.88 181 GLY A CA 1
ATOM 1388 C C . GLY A 1 181 ? -0.378 17.463 -13.554 1.00 94.88 181 GLY A C 1
ATOM 1389 O O . GLY A 1 181 ? -1.363 17.592 -14.286 1.00 94.88 181 GLY A O 1
ATOM 1390 N N . PRO A 1 182 ? 0.865 17.761 -13.968 1.00 94.94 182 PRO A N 1
ATOM 1391 C CA . PRO A 1 182 ? 1.161 18.365 -15.266 1.00 94.94 182 PRO A CA 1
ATOM 1392 C C . PRO A 1 182 ? 1.199 17.359 -16.428 1.00 94.94 182 PRO A C 1
ATOM 1394 O O . PRO A 1 182 ? 1.353 17.776 -17.573 1.00 94.94 182 PRO A O 1
ATOM 1397 N N . TYR A 1 183 ? 1.094 16.061 -16.143 1.00 96.25 183 TYR A N 1
ATOM 1398 C CA . TYR A 1 183 ? 1.205 14.993 -17.132 1.00 96.25 183 TYR A CA 1
ATOM 1399 C C . TYR A 1 183 ? -0.151 14.690 -17.790 1.00 96.25 183 TYR A C 1
ATOM 1401 O O . TYR A 1 183 ? -1.205 15.190 -17.378 1.00 96.25 183 TYR A O 1
ATOM 1409 N N . SER A 1 184 ? -0.132 13.863 -18.832 1.00 96.06 184 SER A N 1
ATOM 1410 C CA . SER A 1 184 ? -1.321 13.428 -19.568 1.00 96.06 184 SER A CA 1
ATOM 1411 C C . SER A 1 184 ? -2.400 12.879 -18.628 1.00 96.06 184 SER A C 1
ATOM 1413 O O . SER A 1 184 ? -2.109 12.204 -17.644 1.00 96.06 184 SER A O 1
ATOM 1415 N N . GLY A 1 185 ? -3.667 13.208 -18.900 1.00 95.56 185 GLY A N 1
ATOM 1416 C CA . GLY A 1 185 ? -4.779 12.827 -18.018 1.00 95.56 185 GLY A CA 1
ATOM 1417 C C . GLY A 1 185 ? -4.757 13.509 -16.644 1.00 95.56 185 GLY A C 1
ATOM 1418 O O . GLY A 1 185 ? -5.378 13.007 -15.713 1.00 95.56 185 GLY A O 1
ATOM 1419 N N . SER A 1 186 ? -4.035 14.629 -16.503 1.00 96.88 186 SER A N 1
ATOM 1420 C CA . SER A 1 186 ? -3.785 15.295 -15.216 1.00 96.88 186 SER A CA 1
ATOM 1421 C C . SER A 1 186 ? -3.054 14.400 -14.211 1.00 96.88 186 SER A C 1
ATOM 1423 O O . SER A 1 186 ? -3.216 14.563 -13.000 1.00 96.88 186 SER A O 1
ATOM 1425 N N . ALA A 1 187 ? -2.248 13.456 -14.703 1.00 97.75 187 ALA A N 1
ATOM 1426 C CA . ALA A 1 187 ? -1.483 12.548 -13.865 1.00 97.75 187 ALA A CA 1
ATOM 1427 C C . ALA A 1 187 ? -0.375 13.268 -13.080 1.00 97.75 187 ALA A C 1
ATOM 1429 O O . ALA A 1 187 ? 0.082 14.351 -13.455 1.00 97.75 187 ALA A O 1
ATOM 1430 N N . ILE A 1 188 ? 0.091 12.624 -12.011 1.00 96.62 188 ILE A N 1
ATOM 1431 C CA . ILE A 1 188 ? 1.342 12.927 -11.298 1.00 96.62 188 ILE A CA 1
ATOM 1432 C C . ILE A 1 188 ? 2.365 11.817 -11.570 1.00 96.62 188 ILE A C 1
ATOM 1434 O O . ILE A 1 188 ? 1.966 10.678 -11.790 1.00 96.62 188 ILE A O 1
ATOM 1438 N N . ASN A 1 189 ? 3.665 12.126 -11.529 1.00 95.94 189 ASN A N 1
ATOM 1439 C CA . ASN A 1 189 ? 4.717 11.104 -11.522 1.00 95.94 189 ASN A CA 1
ATOM 1440 C C . ASN A 1 189 ? 5.033 10.719 -10.070 1.00 95.94 189 ASN A C 1
ATOM 1442 O O . ASN A 1 189 ? 5.395 11.593 -9.283 1.00 95.94 189 ASN A O 1
ATOM 1446 N N . ILE A 1 190 ? 4.899 9.439 -9.727 1.00 95.81 190 ILE A N 1
ATOM 1447 C CA . ILE A 1 190 ? 5.185 8.890 -8.393 1.00 95.81 190 ILE A CA 1
ATOM 1448 C C . ILE A 1 190 ? 6.481 8.062 -8.344 1.00 95.81 190 ILE A C 1
ATOM 1450 O O .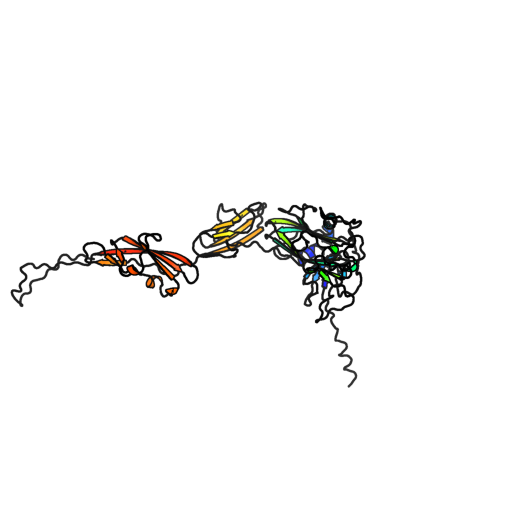 ILE A 1 190 ? 6.860 7.590 -7.274 1.00 95.81 190 ILE A O 1
ATOM 1454 N N . ALA A 1 191 ? 7.212 7.941 -9.460 1.00 95.25 191 ALA A N 1
ATOM 1455 C CA . ALA A 1 191 ? 8.570 7.388 -9.505 1.00 95.25 191 ALA A CA 1
ATOM 1456 C C . ALA A 1 191 ? 9.605 8.442 -9.067 1.00 95.25 191 ALA A C 1
ATOM 1458 O O . ALA A 1 191 ? 10.418 8.928 -9.857 1.00 95.25 191 ALA A O 1
ATOM 1459 N N . LEU A 1 192 ? 9.521 8.845 -7.799 1.00 94.25 192 LEU A N 1
ATOM 1460 C CA . LEU A 1 192 ? 10.316 9.928 -7.224 1.00 94.25 192 LEU A CA 1
ATOM 1461 C C . LEU A 1 192 ? 11.370 9.396 -6.252 1.00 94.25 192 LEU A C 1
ATOM 1463 O O . LEU A 1 192 ? 11.195 8.356 -5.615 1.00 94.25 192 LEU A O 1
ATOM 1467 N N . ILE A 1 193 ? 12.452 10.154 -6.086 1.00 93.75 193 ILE A N 1
ATOM 1468 C CA . ILE A 1 193 ? 13.431 9.903 -5.026 1.00 93.75 193 ILE A CA 1
ATOM 1469 C C . ILE A 1 193 ? 12.756 10.154 -3.668 1.00 93.75 193 ILE A C 1
ATOM 1471 O O . ILE A 1 193 ? 12.098 11.193 -3.515 1.00 93.75 193 ILE A O 1
ATOM 1475 N N . PRO A 1 194 ? 12.929 9.265 -2.666 1.00 94.62 194 PRO A N 1
ATOM 1476 C CA . PRO A 1 194 ? 12.194 9.353 -1.409 1.00 94.62 194 PRO A CA 1
ATOM 1477 C C . PRO A 1 194 ? 12.309 10.724 -0.738 1.00 94.62 194 PRO A C 1
ATOM 1479 O O . PRO A 1 194 ? 13.408 11.256 -0.569 1.00 94.62 194 PRO A O 1
ATOM 1482 N N . ASN A 1 195 ? 11.161 11.263 -0.316 1.00 90.25 195 ASN A N 1
ATOM 1483 C CA . ASN A 1 195 ? 11.008 12.588 0.302 1.00 90.25 195 ASN A CA 1
ATOM 1484 C C . ASN A 1 195 ? 11.383 13.779 -0.602 1.00 90.25 195 ASN A C 1
ATOM 1486 O O . ASN A 1 195 ? 11.715 14.855 -0.103 1.00 90.25 195 ASN A O 1
ATOM 1490 N N . THR A 1 196 ? 11.326 13.616 -1.926 1.00 91.62 196 THR A N 1
ATOM 1491 C CA . THR A 1 196 ? 11.589 14.693 -2.890 1.00 91.62 196 THR A CA 1
ATOM 1492 C C . THR A 1 196 ? 10.542 14.720 -4.006 1.00 91.62 196 THR A C 1
ATOM 1494 O O . THR A 1 196 ? 9.749 13.796 -4.151 1.00 91.62 196 THR A O 1
ATOM 1497 N N . ALA A 1 197 ? 10.571 15.772 -4.827 1.00 89.62 197 ALA A N 1
ATOM 1498 C CA . ALA A 1 197 ? 9.810 15.860 -6.075 1.00 89.62 197 ALA A CA 1
ATOM 1499 C C . ALA A 1 197 ? 10.654 15.500 -7.317 1.00 89.62 197 ALA A C 1
ATOM 1501 O O . ALA A 1 197 ? 10.275 15.842 -8.434 1.00 89.62 197 ALA A O 1
ATOM 1502 N N . ILE A 1 198 ? 11.829 14.887 -7.127 1.00 90.56 198 ILE A N 1
ATOM 1503 C CA . ILE A 1 198 ? 12.800 14.619 -8.195 1.00 90.56 198 ILE A CA 1
ATOM 1504 C C . ILE A 1 198 ? 12.503 13.240 -8.805 1.00 90.56 198 ILE A C 1
ATOM 1506 O O . ILE A 1 198 ? 12.570 12.254 -8.067 1.00 90.56 198 ILE A O 1
ATOM 1510 N N . PRO A 1 199 ? 12.199 13.143 -10.114 1.00 91.94 199 PRO A N 1
ATOM 1511 C CA . PRO A 1 199 ? 12.043 11.862 -10.802 1.00 91.94 199 PRO A CA 1
ATOM 1512 C C . PRO A 1 199 ? 13.334 11.047 -10.825 1.00 91.94 199 PRO A C 1
ATOM 1514 O O . PRO A 1 199 ? 14.424 11.610 -10.930 1.00 91.94 199 PRO A O 1
ATOM 1517 N N . VAL A 1 200 ? 13.206 9.723 -10.779 1.00 92.56 200 VAL A N 1
ATOM 1518 C CA . VAL A 1 200 ? 14.348 8.805 -10.876 1.00 92.56 200 VAL A CA 1
ATOM 1519 C C . VAL A 1 200 ? 14.884 8.735 -12.310 1.00 92.56 200 VAL A C 1
ATOM 1521 O O . VAL A 1 200 ? 14.137 8.630 -13.280 1.00 92.56 200 VAL A O 1
ATOM 1524 N N . SER A 1 201 ? 16.206 8.812 -12.433 1.00 90.94 201 SER A N 1
ATOM 1525 C CA . SER A 1 201 ? 16.977 8.705 -13.678 1.00 90.94 201 SER A CA 1
ATOM 1526 C C . SER A 1 201 ? 18.459 8.517 -13.352 1.00 90.94 201 SER A C 1
ATOM 1528 O O . SER A 1 201 ? 18.872 8.708 -12.197 1.00 90.94 201 SER A O 1
ATOM 1530 N N . ILE A 1 202 ? 19.282 8.228 -14.364 1.00 90.25 202 ILE A N 1
ATOM 1531 C CA . ILE A 1 202 ? 20.728 8.068 -14.164 1.00 90.25 202 ILE A CA 1
ATOM 1532 C C . ILE A 1 202 ? 21.381 9.314 -13.544 1.00 90.25 202 ILE A C 1
ATOM 1534 O O . ILE A 1 202 ? 22.220 9.210 -12.645 1.00 90.25 202 ILE A O 1
ATOM 1538 N N . ASN A 1 203 ? 20.929 10.511 -13.930 1.00 90.75 203 ASN A N 1
ATOM 1539 C CA . ASN A 1 203 ? 21.503 11.773 -13.465 1.00 90.75 203 ASN A CA 1
ATOM 1540 C C . ASN A 1 203 ? 21.089 12.136 -12.037 1.00 90.75 203 ASN A C 1
ATOM 1542 O O . ASN A 1 203 ? 21.769 12.924 -11.377 1.00 90.75 203 ASN A O 1
ATOM 1546 N N . THR A 1 204 ? 20.005 11.551 -11.531 1.00 92.00 204 THR A N 1
ATOM 1547 C CA . THR A 1 204 ? 19.440 11.905 -10.222 1.00 92.00 204 THR A CA 1
ATOM 1548 C C . THR A 1 204 ? 19.781 10.900 -9.126 1.00 92.00 204 THR A C 1
ATOM 1550 O O . THR A 1 204 ? 19.700 11.267 -7.955 1.00 92.00 204 THR A O 1
ATOM 1553 N N . VAL A 1 205 ? 20.217 9.681 -9.464 1.00 95.12 205 VAL A N 1
ATOM 1554 C CA . VAL A 1 205 ? 20.679 8.663 -8.503 1.00 95.12 205 VAL A CA 1
ATOM 1555 C C . VAL A 1 205 ? 22.003 8.063 -8.979 1.00 95.12 205 VAL A C 1
ATOM 1557 O O . VAL A 1 205 ? 22.012 7.174 -9.818 1.00 95.12 205 VAL A O 1
ATOM 1560 N N . ASN A 1 206 ? 23.139 8.546 -8.472 1.00 95.50 206 ASN A N 1
ATOM 1561 C CA . ASN A 1 206 ? 24.475 8.092 -8.880 1.00 95.50 206 ASN A CA 1
ATOM 1562 C C . ASN A 1 206 ? 25.568 8.499 -7.879 1.00 95.50 206 ASN A C 1
ATOM 1564 O O . ASN A 1 206 ? 25.361 9.345 -7.008 1.00 95.50 206 ASN A O 1
ATOM 1568 N N . ASN A 1 207 ? 26.767 7.934 -8.048 1.00 95.50 207 ASN A N 1
ATOM 1569 C CA . ASN A 1 207 ? 27.982 8.343 -7.334 1.00 95.50 207 ASN A CA 1
ATOM 1570 C C . ASN A 1 207 ? 28.966 9.129 -8.230 1.00 95.50 207 ASN A C 1
ATOM 1572 O O . ASN A 1 207 ? 30.187 8.992 -8.107 1.00 95.50 207 ASN A O 1
ATOM 1576 N N . GLY A 1 208 ? 28.428 9.911 -9.169 1.00 92.25 208 GLY A N 1
ATOM 1577 C CA . GLY A 1 208 ? 29.185 10.648 -10.176 1.00 92.25 208 GLY A CA 1
ATOM 1578 C C . GLY A 1 208 ? 29.941 9.766 -11.178 1.00 92.25 208 GLY A C 1
ATOM 1579 O O . GLY A 1 208 ? 29.918 8.536 -11.108 1.00 92.25 208 GLY A O 1
ATOM 1580 N N . LEU A 1 209 ? 30.639 10.424 -12.107 1.00 91.31 209 LEU A N 1
ATOM 1581 C CA . LEU A 1 209 ? 31.383 9.774 -13.190 1.00 91.31 209 LEU A CA 1
ATOM 1582 C C . LEU A 1 209 ? 32.382 8.733 -12.654 1.00 91.31 209 LEU A C 1
ATOM 1584 O O . LEU A 1 209 ? 33.104 8.991 -11.680 1.00 91.31 209 LEU A O 1
ATOM 1588 N N . ASN A 1 210 ? 32.438 7.559 -13.291 1.00 89.06 210 ASN A N 1
ATOM 1589 C CA . ASN A 1 210 ? 33.297 6.433 -12.896 1.00 89.06 210 ASN A CA 1
ATOM 1590 C C . ASN A 1 210 ? 33.127 6.000 -11.424 1.00 89.06 210 ASN A C 1
ATOM 1592 O O . ASN A 1 210 ? 34.070 5.503 -10.808 1.00 89.06 210 ASN A O 1
ATOM 1596 N N . ASN A 1 211 ? 31.961 6.252 -10.815 1.00 92.50 211 ASN A N 1
ATOM 1597 C CA . ASN A 1 211 ? 31.698 6.010 -9.392 1.00 92.50 211 ASN A CA 1
ATOM 1598 C C . ASN A 1 211 ? 32.652 6.743 -8.428 1.00 92.50 211 ASN A C 1
ATOM 1600 O O . ASN A 1 211 ? 32.850 6.299 -7.294 1.00 92.50 211 ASN A O 1
ATOM 1604 N N . SER A 1 212 ? 33.244 7.855 -8.867 1.00 91.81 212 SER A N 1
ATOM 1605 C CA . SER A 1 212 ? 34.253 8.619 -8.116 1.00 91.81 212 SER A CA 1
ATOM 1606 C C . SER A 1 212 ? 33.986 10.130 -8.087 1.00 91.81 212 SER A C 1
ATOM 1608 O O . SER A 1 212 ? 34.839 10.904 -7.650 1.00 91.81 212 SER A O 1
ATOM 1610 N N . GLY A 1 213 ? 32.813 10.557 -8.562 1.00 89.50 213 GLY A N 1
ATOM 1611 C CA . GLY A 1 213 ? 32.439 11.964 -8.665 1.00 89.50 213 GLY A CA 1
ATOM 1612 C C . GLY A 1 213 ? 31.594 12.463 -7.491 1.00 89.50 213 GLY A C 1
ATOM 1613 O O . GLY A 1 213 ? 31.640 11.936 -6.380 1.00 89.50 213 GLY A O 1
ATOM 1614 N N . VAL A 1 214 ? 30.824 13.526 -7.740 1.00 93.44 214 VAL A N 1
ATOM 1615 C CA . VAL A 1 214 ? 29.884 14.075 -6.754 1.00 93.44 214 VAL A CA 1
ATOM 1616 C C . VAL A 1 214 ? 28.728 13.095 -6.564 1.00 93.44 214 VAL A C 1
ATOM 1618 O O . VAL A 1 214 ? 28.108 12.670 -7.533 1.00 93.44 214 VAL A O 1
ATOM 1621 N N . CYS A 1 215 ? 28.439 12.755 -5.310 1.00 94.69 215 CYS A N 1
ATOM 1622 C CA . CYS A 1 215 ? 27.279 11.944 -4.957 1.00 94.69 215 CYS A CA 1
ATOM 1623 C C . CYS A 1 215 ? 25.979 12.725 -5.200 1.00 94.69 215 CYS A C 1
ATOM 1625 O O . CYS A 1 215 ? 25.771 13.784 -4.603 1.00 94.69 215 CYS A O 1
ATOM 1627 N N . THR A 1 216 ? 25.079 12.142 -5.993 1.00 95.06 216 THR A N 1
ATOM 1628 C CA . THR A 1 216 ? 23.715 12.636 -6.215 1.00 95.06 216 THR A CA 1
ATOM 1629 C C . THR A 1 216 ? 22.752 11.538 -5.789 1.00 95.06 216 THR A C 1
ATOM 1631 O O . THR A 1 216 ? 22.604 10.533 -6.475 1.00 95.06 216 THR A O 1
ATOM 1634 N N . ASN A 1 217 ? 22.158 11.676 -4.600 1.00 96.00 217 ASN A N 1
ATOM 1635 C CA . ASN A 1 217 ? 21.286 10.659 -3.992 1.00 96.00 217 ASN A CA 1
ATOM 1636 C C . ASN A 1 217 ? 21.908 9.240 -3.940 1.00 96.00 217 ASN A C 1
ATOM 1638 O O . ASN A 1 217 ? 21.192 8.239 -3.931 1.00 96.00 217 ASN A O 1
ATOM 1642 N N . CYS A 1 218 ? 23.243 9.140 -3.852 1.00 95.50 218 CYS A N 1
ATOM 1643 C CA . CYS A 1 218 ? 23.987 7.876 -3.937 1.00 95.50 218 CYS A CA 1
ATOM 1644 C C . CYS A 1 218 ? 23.654 6.857 -2.830 1.00 95.50 218 CYS A C 1
ATOM 1646 O O . CYS A 1 218 ? 23.977 5.680 -2.965 1.00 95.50 218 CYS A O 1
ATOM 1648 N N . ALA A 1 219 ? 22.974 7.268 -1.752 1.00 96.56 219 ALA A N 1
ATOM 1649 C CA . ALA A 1 219 ? 22.427 6.347 -0.753 1.00 96.56 219 ALA A CA 1
ATOM 1650 C C . ALA A 1 219 ? 21.450 5.331 -1.373 1.00 96.56 219 ALA A C 1
ATOM 1652 O O . ALA A 1 219 ? 21.389 4.188 -0.923 1.00 96.56 219 ALA A O 1
ATOM 1653 N N . TYR A 1 220 ? 20.742 5.731 -2.432 1.00 97.19 220 TYR A N 1
ATOM 1654 C CA . TYR A 1 220 ? 19.838 4.882 -3.203 1.00 97.19 220 TYR A CA 1
ATOM 1655 C C . TYR A 1 220 ? 20.507 4.248 -4.419 1.00 97.19 220 TYR A C 1
ATOM 1657 O O . TYR A 1 220 ? 19.820 3.617 -5.205 1.00 97.19 220 TYR A O 1
ATOM 1665 N N . TYR A 1 221 ? 21.816 4.396 -4.601 1.00 97.00 221 TYR A N 1
ATOM 1666 C CA . TYR A 1 221 ? 22.537 3.842 -5.741 1.00 97.00 221 TYR A CA 1
ATOM 1667 C C . TYR A 1 221 ? 23.290 2.565 -5.347 1.00 97.00 221 TYR A C 1
ATOM 1669 O O . TYR A 1 221 ? 23.850 2.448 -4.249 1.00 97.00 221 TYR A O 1
ATOM 1677 N N . TYR A 1 222 ? 23.309 1.600 -6.258 1.00 95.81 222 TYR A N 1
ATOM 1678 C CA . TYR A 1 222 ? 24.107 0.390 -6.192 1.00 95.81 222 TYR A CA 1
ATOM 1679 C C . TYR A 1 222 ? 25.037 0.343 -7.408 1.00 95.81 222 TYR A C 1
ATOM 1681 O O . TYR A 1 222 ? 24.597 0.306 -8.554 1.00 95.81 222 TYR A O 1
ATOM 1689 N N . ASN A 1 223 ? 26.342 0.314 -7.141 1.00 95.00 223 ASN A N 1
ATOM 1690 C CA . ASN A 1 223 ? 27.359 0.163 -8.173 1.00 95.00 223 ASN A CA 1
ATOM 1691 C C . ASN A 1 223 ? 27.497 -1.315 -8.572 1.00 95.00 223 ASN A C 1
ATOM 1693 O O . ASN A 1 223 ? 27.909 -2.133 -7.745 1.00 95.00 223 ASN A O 1
ATOM 1697 N N . ASN A 1 224 ? 27.223 -1.628 -9.839 1.00 94.06 224 ASN A N 1
ATOM 1698 C CA . ASN A 1 224 ? 27.333 -2.968 -10.408 1.00 94.06 224 ASN A CA 1
ATOM 1699 C C . ASN A 1 224 ? 28.368 -3.058 -11.553 1.00 94.06 224 ASN A C 1
ATOM 1701 O O . ASN A 1 224 ? 28.403 -4.058 -12.254 1.00 94.06 224 ASN A O 1
ATOM 1705 N N . SER A 1 225 ? 29.256 -2.070 -11.699 1.00 90.44 225 SER A N 1
ATOM 1706 C CA . SER A 1 225 ? 30.118 -1.861 -12.887 1.00 90.44 225 SER A CA 1
ATOM 1707 C C . SER A 1 225 ? 31.351 -2.773 -13.011 1.00 90.44 225 SER A C 1
ATOM 1709 O O . SER A 1 225 ? 32.238 -2.534 -13.829 1.00 90.44 225 SER A O 1
ATOM 1711 N N . ASN A 1 226 ? 31.483 -3.809 -12.174 1.00 88.94 226 ASN A N 1
ATOM 1712 C CA . ASN A 1 226 ? 32.643 -4.703 -12.250 1.00 88.94 226 ASN A CA 1
ATOM 1713 C C . ASN A 1 226 ? 32.380 -5.843 -13.240 1.00 88.94 226 ASN A C 1
ATOM 1715 O O . ASN A 1 226 ? 31.912 -6.918 -12.858 1.00 88.94 226 ASN A O 1
ATOM 1719 N N . ILE A 1 227 ? 32.696 -5.588 -14.508 1.00 86.38 227 ILE A N 1
ATOM 1720 C CA . ILE A 1 227 ? 32.474 -6.522 -15.614 1.00 86.38 227 ILE A CA 1
ATOM 1721 C C . ILE A 1 227 ? 33.233 -7.842 -15.420 1.00 86.38 227 ILE A C 1
ATOM 1723 O O . ILE A 1 227 ? 34.430 -7.875 -15.122 1.00 86.38 227 ILE A O 1
ATOM 1727 N N . GLY A 1 228 ? 32.550 -8.955 -15.690 1.00 82.81 228 GLY A N 1
ATOM 1728 C CA . GLY A 1 228 ? 33.136 -10.294 -15.767 1.00 82.81 228 GLY A CA 1
ATOM 1729 C C . GLY A 1 228 ? 33.311 -10.974 -14.410 1.00 82.81 228 GLY A C 1
ATOM 1730 O O . GLY A 1 228 ? 33.885 -12.066 -14.334 1.00 82.81 228 GLY A O 1
ATOM 1731 N N . VAL A 1 229 ? 32.811 -10.362 -13.334 1.00 83.31 229 VAL A N 1
ATOM 1732 C CA . VAL A 1 229 ? 32.782 -10.977 -12.007 1.00 83.31 229 VAL A CA 1
ATOM 1733 C C . VAL A 1 229 ? 31.562 -11.879 -11.892 1.00 83.31 229 VAL A C 1
ATOM 1735 O O . VAL A 1 229 ? 30.425 -11.423 -11.880 1.00 83.31 229 VAL A O 1
ATOM 1738 N N . ASN A 1 230 ? 31.807 -13.182 -11.756 1.00 83.69 230 ASN A N 1
ATOM 1739 C CA . ASN A 1 230 ? 30.733 -14.130 -11.495 1.00 83.69 230 ASN A CA 1
ATOM 1740 C C . ASN A 1 230 ? 30.309 -14.083 -10.015 1.00 83.69 230 ASN A C 1
ATOM 1742 O O . ASN A 1 230 ? 31.175 -14.125 -9.131 1.00 83.69 230 ASN A O 1
ATOM 1746 N N . PRO A 1 231 ? 28.999 -14.081 -9.729 1.00 83.06 231 PRO A N 1
ATOM 1747 C CA . PRO A 1 231 ? 28.475 -14.151 -8.379 1.00 83.06 231 PRO A CA 1
ATOM 1748 C C . PRO A 1 231 ? 28.840 -15.480 -7.716 1.00 83.06 231 PRO A C 1
ATOM 1750 O O . PRO A 1 231 ? 28.874 -16.543 -8.340 1.00 83.06 231 PRO A O 1
ATOM 1753 N N . THR A 1 232 ? 29.097 -15.428 -6.413 1.00 81.00 232 THR A N 1
ATOM 1754 C CA . THR A 1 232 ? 29.403 -16.601 -5.583 1.00 81.00 232 THR A CA 1
ATOM 1755 C C . THR A 1 232 ? 28.588 -16.563 -4.296 1.00 81.00 232 THR A C 1
ATOM 1757 O O . THR A 1 232 ? 28.069 -15.517 -3.914 1.00 81.00 232 THR A O 1
ATOM 1760 N N . THR A 1 233 ? 28.538 -17.673 -3.555 1.00 75.00 233 THR A N 1
ATOM 1761 C CA . THR A 1 233 ? 27.892 -17.714 -2.228 1.00 75.00 233 THR A CA 1
ATOM 1762 C C . THR A 1 233 ? 28.466 -16.692 -1.241 1.00 75.00 233 THR A C 1
ATOM 1764 O O . THR A 1 233 ? 27.782 -16.299 -0.305 1.00 75.00 233 THR A O 1
ATOM 1767 N N . TRP A 1 234 ? 29.720 -16.273 -1.433 1.00 73.62 234 TRP A N 1
ATOM 1768 C CA . TRP A 1 234 ? 30.418 -15.312 -0.572 1.00 73.62 234 TRP A CA 1
ATOM 1769 C C . TRP A 1 234 ? 30.429 -13.886 -1.137 1.00 73.62 234 TRP A C 1
ATOM 1771 O O . TRP A 1 234 ? 30.778 -12.950 -0.424 1.00 73.62 234 TRP A O 1
ATOM 1781 N N . ASN A 1 235 ? 30.051 -13.722 -2.406 1.00 74.75 235 ASN A N 1
ATOM 1782 C CA . ASN A 1 235 ? 29.909 -12.441 -3.085 1.00 74.75 235 ASN A CA 1
ATOM 1783 C C . ASN A 1 235 ? 28.707 -12.512 -4.043 1.00 74.75 235 ASN A C 1
ATOM 1785 O O . ASN A 1 235 ? 28.898 -12.814 -5.224 1.00 74.75 235 ASN A O 1
ATOM 1789 N N . PRO A 1 236 ? 27.479 -12.277 -3.552 1.00 77.19 236 PRO A N 1
ATOM 1790 C CA . PRO A 1 236 ? 26.268 -12.335 -4.361 1.00 77.19 236 PRO A CA 1
ATOM 1791 C C . PRO A 1 236 ? 26.038 -11.036 -5.159 1.00 77.19 236 PRO A C 1
ATOM 1793 O O . PRO A 1 236 ? 24.897 -10.658 -5.382 1.00 77.19 236 PRO A O 1
ATOM 1796 N N . ALA A 1 237 ? 27.094 -10.304 -5.529 1.00 83.62 237 ALA A N 1
ATOM 1797 C CA . ALA A 1 237 ? 27.008 -9.120 -6.386 1.00 83.62 237 ALA A CA 1
ATOM 1798 C C . ALA A 1 237 ? 27.102 -9.497 -7.874 1.00 83.62 237 ALA A C 1
ATOM 1800 O O . ALA A 1 237 ? 27.488 -10.619 -8.200 1.00 83.62 237 ALA A O 1
ATOM 1801 N N . TYR A 1 238 ? 26.798 -8.549 -8.768 1.00 88.50 238 TYR A N 1
ATOM 1802 C CA . TYR A 1 238 ? 26.923 -8.712 -10.225 1.00 88.50 238 TYR A CA 1
ATOM 1803 C C . TYR A 1 238 ? 25.996 -9.782 -10.799 1.00 88.50 238 TYR A C 1
ATOM 1805 O O . TYR A 1 238 ? 26.337 -10.473 -11.750 1.00 88.50 238 TYR A O 1
ATOM 1813 N N . THR A 1 239 ? 24.809 -9.926 -10.205 1.00 90.31 239 THR A N 1
ATOM 1814 C CA . THR A 1 239 ? 23.828 -10.973 -10.555 1.00 90.31 239 THR A CA 1
ATOM 1815 C C . THR A 1 239 ? 22.920 -10.594 -11.727 1.00 90.31 239 THR A C 1
ATOM 1817 O O . THR A 1 239 ? 22.196 -11.438 -12.254 1.00 90.31 239 THR A O 1
ATOM 1820 N N . VAL A 1 240 ? 22.981 -9.327 -12.135 1.00 93.81 240 VAL A N 1
ATOM 1821 C CA . VAL A 1 240 ? 22.271 -8.723 -13.268 1.00 93.81 240 VAL A CA 1
ATOM 1822 C C . VAL A 1 240 ? 23.273 -8.050 -14.189 1.00 93.81 240 VAL A C 1
ATOM 1824 O O . VAL A 1 240 ? 24.372 -7.732 -13.734 1.00 93.81 240 VAL A O 1
ATOM 1827 N N . GLN A 1 241 ? 22.892 -7.857 -15.450 1.00 95.56 241 GLN A N 1
ATOM 1828 C CA . GLN A 1 241 ? 23.774 -7.314 -16.482 1.00 95.56 241 GLN A CA 1
ATOM 1829 C C . GLN A 1 241 ? 24.096 -5.827 -16.262 1.00 95.56 241 GLN A C 1
ATOM 1831 O O . GLN A 1 241 ? 25.263 -5.496 -16.186 1.00 95.56 241 GLN A O 1
ATOM 1836 N N . TYR A 1 242 ? 23.095 -4.983 -15.993 1.00 96.31 242 TYR A N 1
ATOM 1837 C CA . TYR A 1 242 ? 23.242 -3.522 -15.860 1.00 96.31 242 TYR A CA 1
ATOM 1838 C C . TYR A 1 242 ? 24.404 -3.051 -14.973 1.00 96.31 242 TYR A C 1
ATOM 1840 O O . TYR A 1 242 ? 24.516 -3.483 -13.826 1.00 96.31 242 TYR A O 1
ATOM 1848 N N . ASP A 1 243 ? 25.199 -2.090 -15.445 1.00 95.44 243 ASP A N 1
ATOM 1849 C CA . ASP A 1 243 ? 26.379 -1.547 -14.751 1.00 95.44 243 ASP A CA 1
ATOM 1850 C C . ASP A 1 243 ? 26.069 -0.744 -13.474 1.00 95.44 243 ASP A C 1
ATOM 1852 O O . ASP A 1 243 ? 26.916 -0.581 -12.583 1.00 95.44 243 ASP A O 1
ATOM 1856 N N . GLY A 1 244 ? 24.829 -0.295 -13.311 1.00 95.75 244 GLY A N 1
ATOM 1857 C CA . GLY A 1 244 ? 24.353 0.315 -12.078 1.00 95.75 244 GLY A CA 1
ATOM 1858 C C . GLY A 1 244 ? 22.840 0.268 -11.968 1.00 95.75 244 GLY A C 1
ATOM 1859 O O . GLY A 1 244 ? 22.122 0.119 -12.957 1.00 95.75 244 GLY A O 1
ATOM 1860 N N . PHE A 1 245 ? 22.346 0.373 -10.740 1.00 96.94 245 PHE A N 1
ATOM 1861 C CA . PHE A 1 245 ? 20.912 0.406 -10.482 1.00 96.94 245 PHE A CA 1
ATOM 1862 C C . PHE A 1 245 ? 20.588 1.063 -9.146 1.00 96.94 245 PHE A C 1
ATOM 1864 O O . PHE A 1 245 ? 21.451 1.246 -8.284 1.00 96.94 245 PHE A O 1
ATOM 1871 N N . THR A 1 246 ? 19.327 1.431 -8.955 1.00 97.44 246 THR A N 1
ATOM 1872 C CA . THR A 1 246 ? 18.849 1.938 -7.676 1.00 97.44 246 THR A CA 1
ATOM 1873 C C . THR A 1 246 ? 18.681 0.793 -6.681 1.00 97.44 246 THR A C 1
ATOM 1875 O O . THR A 1 246 ? 18.270 -0.310 -7.024 1.00 97.44 246 THR A O 1
ATOM 1878 N N . ARG A 1 247 ? 18.916 1.046 -5.397 1.00 96.00 247 ARG A N 1
ATOM 1879 C CA . ARG A 1 247 ? 18.318 0.223 -4.338 1.00 96.00 247 ARG A CA 1
ATOM 1880 C C . ARG A 1 247 ? 16.794 0.304 -4.458 1.00 96.00 247 ARG A C 1
ATOM 1882 O O . ARG A 1 247 ? 16.294 1.256 -5.051 1.00 96.00 247 ARG A O 1
ATOM 1889 N N . GLY A 1 248 ? 16.076 -0.660 -3.881 1.00 95.44 248 GLY A N 1
ATOM 1890 C CA . GLY A 1 248 ? 14.610 -0.661 -3.891 1.00 95.44 248 GLY A CA 1
ATOM 1891 C C . GLY A 1 248 ? 14.037 0.691 -3.454 1.00 95.44 248 GLY A C 1
ATOM 1892 O O . GLY A 1 248 ? 14.311 1.155 -2.345 1.00 95.44 248 GLY A O 1
ATOM 1893 N N . LEU A 1 249 ? 13.290 1.323 -4.356 1.00 96.50 249 LEU A N 1
ATOM 1894 C CA . LEU A 1 249 ? 12.565 2.571 -4.144 1.00 96.50 249 LEU A CA 1
ATOM 1895 C C . LEU A 1 249 ? 11.073 2.274 -4.062 1.00 96.50 249 LEU A C 1
ATOM 1897 O O . LEU A 1 249 ? 10.604 1.344 -4.708 1.00 96.50 249 LEU A O 1
ATOM 1901 N N . SER A 1 250 ? 10.329 3.085 -3.312 1.00 95.00 250 SER A N 1
ATOM 1902 C CA . SER A 1 250 ? 8.878 2.942 -3.196 1.00 95.00 250 SER A CA 1
ATOM 1903 C C . SER A 1 250 ? 8.164 4.108 -3.880 1.00 95.00 250 SER A C 1
ATOM 1905 O O . SER A 1 250 ? 8.375 5.264 -3.516 1.00 95.00 250 SER A O 1
ATOM 1907 N N . ALA A 1 251 ? 7.306 3.807 -4.853 1.00 93.25 251 ALA A N 1
ATOM 1908 C CA . ALA A 1 251 ? 6.307 4.734 -5.373 1.00 93.25 251 ALA A CA 1
ATOM 1909 C C . ALA A 1 251 ? 5.024 4.576 -4.551 1.00 93.25 251 ALA A C 1
ATOM 1911 O O . ALA A 1 251 ? 4.568 3.454 -4.334 1.00 93.25 251 ALA A O 1
ATOM 1912 N N . GLN A 1 252 ? 4.449 5.683 -4.082 1.00 92.00 252 GLN A N 1
ATOM 1913 C CA . GLN A 1 252 ? 3.262 5.662 -3.226 1.00 92.00 252 GLN A CA 1
ATOM 1914 C C . GLN A 1 252 ? 2.286 6.786 -3.571 1.00 92.00 252 GLN A C 1
ATOM 1916 O O . GLN A 1 252 ? 2.706 7.878 -3.958 1.00 92.00 252 GLN A O 1
ATOM 1921 N N . ALA A 1 253 ? 0.991 6.522 -3.409 1.00 91.19 253 ALA A N 1
ATOM 1922 C CA . ALA A 1 253 ? -0.066 7.510 -3.589 1.00 91.19 253 ALA A CA 1
ATOM 1923 C C . ALA A 1 253 ? -1.268 7.216 -2.686 1.00 91.19 253 ALA A C 1
ATOM 1925 O O . ALA A 1 253 ? -1.617 6.058 -2.468 1.00 91.19 253 ALA A O 1
ATOM 1926 N N . GLU A 1 254 ? -1.921 8.276 -2.216 1.00 87.25 254 GLU A N 1
ATOM 1927 C CA . GLU A 1 254 ? -3.236 8.195 -1.577 1.00 87.25 254 GLU A CA 1
ATOM 1928 C C . GLU A 1 254 ? -4.318 8.038 -2.653 1.00 87.25 254 GLU A C 1
ATOM 1930 O O . GLU A 1 254 ? -4.279 8.700 -3.696 1.00 87.25 254 GLU A O 1
ATOM 1935 N N . LEU A 1 255 ? -5.292 7.175 -2.388 1.00 85.19 255 LEU A N 1
ATOM 1936 C CA . LEU A 1 255 ? -6.399 6.846 -3.272 1.00 85.19 255 LEU A CA 1
ATOM 1937 C C . LEU A 1 255 ? -7.739 7.119 -2.585 1.00 85.19 255 LEU A C 1
ATOM 1939 O O . LEU A 1 255 ? -7.904 6.995 -1.374 1.00 85.19 255 LEU A O 1
ATOM 1943 N N . LEU A 1 256 ? -8.743 7.437 -3.394 1.00 79.19 256 LEU A N 1
ATOM 1944 C CA . LEU A 1 256 ? -10.136 7.452 -2.976 1.00 79.19 256 LEU A CA 1
ATOM 1945 C C . LEU A 1 256 ? -10.750 6.085 -3.294 1.00 79.19 256 LEU A C 1
ATOM 1947 O O . LEU A 1 256 ? -10.936 5.747 -4.466 1.00 79.19 256 LEU A O 1
ATOM 1951 N N . CYS A 1 257 ? -11.087 5.299 -2.268 1.00 78.25 257 CYS A N 1
ATOM 1952 C CA . CYS A 1 257 ? -11.683 3.975 -2.466 1.00 78.25 257 CYS A CA 1
ATOM 1953 C C . CYS A 1 257 ? -12.965 4.051 -3.307 1.00 78.25 257 CYS A C 1
ATOM 1955 O O . CYS A 1 257 ? -13.773 4.977 -3.174 1.00 78.25 257 CYS A O 1
ATOM 1957 N N . GLY A 1 258 ? -13.163 3.059 -4.170 1.00 75.44 258 GLY A N 1
ATOM 1958 C CA . GLY A 1 258 ? -14.280 2.996 -5.106 1.00 75.44 258 GLY A CA 1
ATOM 1959 C C . GLY A 1 258 ? -14.104 3.770 -6.396 1.00 75.44 258 GLY A C 1
ATOM 1960 O O . GLY A 1 258 ? -14.957 3.670 -7.280 1.00 75.44 258 GLY A O 1
ATOM 1961 N N . GLN A 1 259 ? -13.037 4.558 -6.504 1.00 83.69 259 GLN A N 1
ATOM 1962 C CA . GLN A 1 259 ? -12.747 5.320 -7.703 1.00 83.69 259 GLN A CA 1
ATOM 1963 C C . GLN A 1 259 ? -11.859 4.524 -8.653 1.00 83.69 259 GLN A C 1
ATOM 1965 O O . GLN A 1 259 ? -11.064 3.675 -8.247 1.00 83.69 259 GLN A O 1
ATOM 1970 N N . VAL A 1 260 ? -12.017 4.816 -9.940 1.00 89.25 260 VAL A N 1
ATOM 1971 C CA . VAL A 1 260 ? -11.149 4.277 -10.983 1.00 89.25 260 VAL A CA 1
ATOM 1972 C C . VAL A 1 260 ? -9.936 5.184 -11.127 1.00 89.25 260 VAL A C 1
ATOM 1974 O O . VAL A 1 260 ? -10.077 6.400 -11.272 1.00 89.25 260 VAL A O 1
ATOM 1977 N N . TYR A 1 261 ? -8.764 4.568 -11.122 1.00 94.75 261 TYR A N 1
ATOM 1978 C CA . TYR A 1 261 ? -7.484 5.206 -11.387 1.00 94.75 261 TYR A CA 1
ATOM 1979 C C . TYR A 1 261 ? -6.852 4.599 -12.636 1.00 94.75 261 TYR A C 1
ATOM 1981 O O . TYR A 1 261 ? -7.137 3.457 -12.997 1.00 94.75 261 TYR A O 1
ATOM 1989 N N . HIS A 1 262 ? -5.983 5.371 -13.277 1.00 97.81 262 HIS A N 1
ATOM 1990 C CA . HIS A 1 262 ? -5.232 4.975 -14.459 1.00 97.81 262 HIS A CA 1
ATOM 1991 C C . HIS A 1 262 ? -3.734 5.028 -14.162 1.00 97.81 262 HIS A C 1
ATOM 1993 O O . HIS A 1 262 ? -3.211 6.073 -13.756 1.00 97.81 262 HIS A O 1
ATOM 1999 N N . ILE A 1 263 ? -3.060 3.900 -14.379 1.00 97.81 263 ILE A N 1
ATOM 2000 C CA . ILE A 1 263 ? -1.606 3.756 -14.302 1.00 97.81 263 ILE A CA 1
ATOM 2001 C C . ILE A 1 263 ? -1.044 3.798 -15.716 1.00 97.81 263 ILE A C 1
ATOM 2003 O O . ILE A 1 263 ? -1.508 3.068 -16.589 1.00 97.81 263 ILE A O 1
ATOM 2007 N N . LYS A 1 264 ? 0.013 4.588 -15.906 1.00 98.19 264 LYS A N 1
ATOM 2008 C CA . LYS A 1 264 ? 0.894 4.547 -17.072 1.00 98.19 264 LYS A CA 1
ATOM 2009 C C . LYS A 1 264 ? 2.341 4.420 -16.595 1.00 98.19 264 LYS A C 1
ATOM 2011 O O . LYS A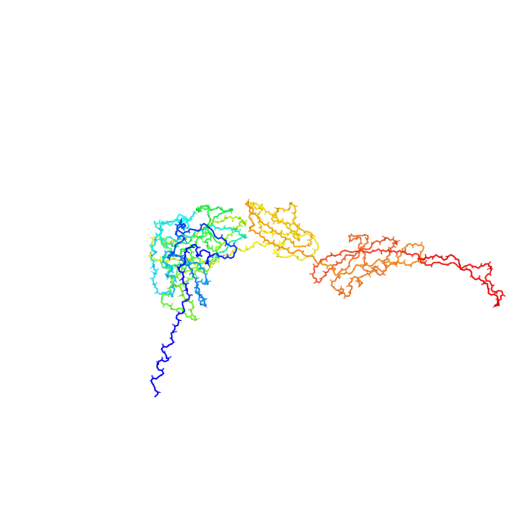 1 264 ? 2.886 5.335 -15.983 1.00 98.19 264 LYS A O 1
ATOM 2016 N N . LEU A 1 265 ? 2.956 3.285 -16.899 1.00 98.19 265 LEU A N 1
ATOM 2017 C CA . LEU A 1 265 ? 4.371 2.999 -16.681 1.00 98.19 265 LEU A CA 1
ATOM 2018 C C . LEU A 1 265 ? 5.095 3.193 -18.006 1.00 98.19 265 LEU A C 1
ATOM 2020 O O . LEU A 1 265 ? 4.678 2.611 -19.007 1.00 98.19 265 LEU A O 1
ATOM 2024 N N . ALA A 1 266 ? 6.148 4.000 -18.035 1.00 97.62 266 ALA A N 1
ATOM 2025 C CA . ALA A 1 266 ? 6.886 4.271 -19.262 1.00 97.62 266 ALA A CA 1
ATOM 2026 C C . ALA A 1 266 ? 8.394 4.285 -19.005 1.00 97.62 266 ALA A C 1
ATOM 2028 O O . ALA A 1 266 ? 8.849 4.883 -18.034 1.00 97.62 266 ALA A O 1
ATOM 2029 N N . ILE A 1 267 ? 9.158 3.642 -19.883 1.00 97.38 267 ILE A N 1
ATOM 2030 C CA . ILE A 1 267 ? 10.623 3.679 -19.905 1.00 97.38 267 ILE A CA 1
ATOM 2031 C C . ILE A 1 267 ? 11.089 3.883 -21.347 1.00 97.38 267 ILE A C 1
ATOM 2033 O O . ILE A 1 267 ? 10.443 3.383 -22.270 1.00 97.38 267 ILE A O 1
ATOM 2037 N N . ALA A 1 268 ? 12.166 4.636 -21.549 1.00 94.31 268 ALA A N 1
ATOM 2038 C CA . ALA A 1 268 ? 12.716 4.917 -22.872 1.00 94.31 268 ALA A CA 1
ATOM 2039 C C . ALA A 1 268 ? 14.217 5.179 -22.805 1.00 94.31 268 ALA A C 1
ATOM 2041 O O . ALA A 1 268 ? 14.713 5.609 -21.757 1.00 94.31 268 ALA A O 1
ATOM 2042 N N . ASN A 1 269 ? 14.886 4.974 -23.941 1.00 91.38 269 ASN A N 1
ATOM 2043 C CA . ASN A 1 269 ? 16.210 5.530 -24.122 1.00 91.38 269 ASN A CA 1
ATOM 2044 C C . ASN A 1 269 ? 16.131 7.032 -24.447 1.00 91.38 269 ASN A C 1
ATOM 2046 O O . ASN A 1 269 ? 15.161 7.491 -25.066 1.00 91.38 269 ASN A O 1
ATOM 2050 N N . VAL A 1 270 ? 17.143 7.799 -24.043 1.00 88.38 270 VAL A N 1
ATOM 2051 C CA . VAL A 1 270 ? 17.246 9.243 -24.307 1.00 88.38 270 VAL A CA 1
ATOM 2052 C C . VAL A 1 270 ? 18.525 9.549 -25.088 1.00 88.38 270 VAL A C 1
ATOM 2054 O O . VAL A 1 270 ? 19.605 9.146 -24.681 1.00 88.38 270 VAL A O 1
ATOM 2057 N N . GLU A 1 271 ? 18.408 10.337 -26.164 1.00 87.44 271 GLU A N 1
ATOM 2058 C CA . GLU A 1 271 ? 19.470 10.693 -27.135 1.00 87.44 271 GLU A CA 1
ATOM 2059 C C . GLU A 1 271 ? 20.002 9.569 -28.041 1.00 87.44 271 GLU A C 1
ATOM 2061 O O . GLU A 1 271 ? 20.305 9.873 -29.195 1.00 87.44 271 GLU A O 1
ATOM 2066 N N . ASP A 1 272 ? 20.156 8.329 -27.570 1.00 83.81 272 ASP A N 1
ATOM 2067 C CA . ASP A 1 272 ? 20.556 7.182 -28.403 1.00 83.81 272 ASP A CA 1
ATOM 2068 C C . ASP A 1 272 ? 19.948 5.856 -27.913 1.00 83.81 272 ASP A C 1
ATOM 2070 O O . ASP A 1 272 ? 19.158 5.863 -26.981 1.00 83.81 272 ASP A O 1
ATOM 2074 N N . ASP A 1 273 ? 20.261 4.728 -28.563 1.00 84.62 273 ASP A N 1
ATOM 2075 C CA . ASP A 1 273 ? 19.856 3.374 -28.152 1.00 84.62 273 ASP A CA 1
ATOM 2076 C C . ASP A 1 273 ? 21.044 2.426 -27.891 1.00 84.62 273 ASP A C 1
ATOM 2078 O O . ASP A 1 273 ? 20.920 1.195 -27.939 1.00 84.62 273 ASP A O 1
ATOM 2082 N N . ALA A 1 274 ? 22.226 2.992 -27.633 1.00 88.81 274 ALA A N 1
ATOM 2083 C CA . ALA A 1 274 ? 23.464 2.225 -27.544 1.00 88.81 274 ALA A CA 1
ATOM 2084 C C . ALA A 1 274 ? 23.576 1.410 -26.245 1.00 88.81 274 ALA A C 1
ATOM 2086 O O . ALA A 1 274 ? 24.292 0.407 -26.222 1.00 88.81 274 ALA A O 1
ATOM 2087 N N . PHE A 1 275 ? 22.860 1.818 -25.196 1.00 92.38 275 PHE A N 1
ATOM 2088 C CA . PHE A 1 275 ? 22.881 1.218 -23.864 1.00 92.38 275 PHE A CA 1
ATOM 2089 C C . PHE A 1 275 ? 21.450 0.960 -23.397 1.00 92.38 275 PHE A C 1
ATOM 2091 O O . PHE A 1 275 ? 20.594 1.838 -23.489 1.00 92.38 275 PHE A O 1
ATOM 2098 N N . ASP A 1 276 ? 21.167 -0.251 -22.913 1.00 95.25 276 ASP A N 1
ATOM 2099 C CA . ASP A 1 276 ? 19.821 -0.580 -22.447 1.00 95.25 276 ASP A CA 1
ATOM 2100 C C . ASP A 1 276 ? 19.611 -0.202 -20.976 1.00 95.25 276 ASP A C 1
ATOM 2102 O O . ASP A 1 276 ? 20.494 -0.343 -20.122 1.00 95.25 276 ASP A O 1
ATOM 2106 N N . SER A 1 277 ? 18.371 0.173 -20.670 1.00 96.94 277 SER A N 1
ATOM 2107 C CA . SER A 1 277 ? 17.879 0.432 -19.321 1.00 96.94 277 SER A CA 1
ATOM 2108 C C . SER A 1 277 ? 16.667 -0.440 -19.000 1.00 96.94 277 SER A C 1
ATOM 2110 O O . SER A 1 277 ? 15.961 -0.932 -19.887 1.00 96.94 277 SER A O 1
ATOM 2112 N N . ALA A 1 278 ? 16.417 -0.644 -17.709 1.00 98.00 278 ALA A N 1
ATOM 2113 C CA . ALA A 1 278 ? 15.306 -1.433 -17.202 1.00 98.00 278 ALA A CA 1
ATOM 2114 C C . ALA A 1 278 ? 14.674 -0.836 -15.954 1.00 98.00 278 ALA A C 1
ATOM 2116 O O . ALA A 1 278 ? 15.325 -0.185 -15.139 1.00 98.00 278 ALA A O 1
ATOM 2117 N N . VAL A 1 279 ? 13.405 -1.171 -15.754 1.00 98.19 279 VAL A N 1
ATOM 2118 C CA . VAL A 1 279 ? 12.749 -1.080 -14.457 1.00 98.19 279 VAL A CA 1
ATOM 2119 C C . VAL A 1 279 ? 12.232 -2.457 -14.050 1.00 98.19 279 VAL A C 1
ATOM 2121 O O . VAL A 1 279 ? 11.550 -3.138 -14.817 1.00 98.19 279 VAL A O 1
ATOM 2124 N N . PHE A 1 280 ? 12.574 -2.866 -12.832 1.00 98.25 280 PHE A N 1
ATOM 2125 C CA . PHE A 1 280 ? 12.040 -4.043 -12.158 1.00 98.25 280 PHE A CA 1
ATOM 2126 C C . PHE A 1 280 ? 10.982 -3.564 -11.175 1.00 98.25 280 PHE A C 1
ATOM 2128 O O . PHE A 1 280 ? 11.290 -2.795 -10.269 1.00 98.25 280 PHE A O 1
ATOM 2135 N N . LEU A 1 281 ? 9.745 -3.997 -11.365 1.00 97.56 281 LEU A N 1
ATOM 2136 C CA . LEU A 1 281 ? 8.581 -3.603 -10.582 1.00 97.56 281 LEU A CA 1
ATOM 2137 C C . LEU A 1 281 ? 8.122 -4.814 -9.787 1.00 97.56 281 LEU A C 1
ATOM 2139 O O . LEU A 1 281 ? 7.784 -5.839 -10.381 1.00 97.56 281 LEU A O 1
ATOM 2143 N N . LYS A 1 282 ? 8.104 -4.705 -8.461 1.00 95.62 282 LYS A N 1
ATOM 2144 C CA . LYS A 1 282 ? 7.462 -5.711 -7.619 1.00 95.62 282 LYS A CA 1
ATOM 2145 C C . LYS A 1 282 ? 5.950 -5.686 -7.850 1.00 95.62 282 LYS A C 1
ATOM 2147 O O . LYS A 1 282 ? 5.396 -4.648 -8.224 1.00 95.62 282 LYS A O 1
ATOM 2152 N N . ASP A 1 283 ? 5.294 -6.820 -7.627 1.00 91.31 283 ASP A N 1
ATOM 2153 C CA . ASP A 1 283 ? 3.843 -6.851 -7.563 1.00 91.31 283 ASP A CA 1
ATOM 2154 C C . ASP A 1 283 ? 3.315 -5.943 -6.445 1.00 91.31 283 ASP A C 1
ATOM 2156 O O . ASP A 1 283 ? 3.942 -5.800 -5.391 1.00 91.31 283 ASP A O 1
ATOM 2160 N N . PHE A 1 284 ? 2.177 -5.297 -6.697 1.00 87.38 284 PHE A N 1
ATOM 2161 C CA . PHE A 1 284 ? 1.513 -4.442 -5.719 1.00 87.38 284 PHE A CA 1
ATOM 2162 C C . PHE A 1 284 ? 0.156 -4.993 -5.330 1.00 87.38 284 PHE A C 1
ATOM 2164 O O . PHE A 1 284 ? -0.573 -5.557 -6.146 1.00 87.38 284 PHE A O 1
ATOM 2171 N N . GLU A 1 285 ? -0.205 -4.731 -4.086 1.00 86.94 285 GLU A N 1
ATOM 2172 C CA . GLU A 1 285 ? -1.508 -5.047 -3.531 1.00 86.94 285 GLU A CA 1
ATOM 2173 C C . GLU A 1 285 ? -2.149 -3.750 -3.046 1.00 86.94 285 GLU A C 1
ATOM 2175 O O . GLU A 1 285 ? -1.460 -2.788 -2.691 1.00 86.94 285 GLU A O 1
ATOM 2180 N N . ILE A 1 286 ? -3.476 -3.712 -3.066 1.00 82.25 286 ILE A N 1
ATOM 2181 C CA . ILE A 1 286 ? -4.231 -2.666 -2.386 1.00 82.25 286 ILE A CA 1
ATOM 2182 C C . ILE A 1 286 ? -4.846 -3.326 -1.167 1.00 82.25 286 ILE A C 1
ATOM 2184 O O . ILE A 1 286 ? -5.785 -4.117 -1.290 1.00 82.25 286 ILE A O 1
ATOM 2188 N N . GLU A 1 287 ? -4.290 -2.996 -0.004 1.00 80.44 287 GLU A N 1
ATOM 2189 C CA . GLU A 1 287 ? -4.811 -3.469 1.273 1.00 80.44 287 GLU A CA 1
ATOM 2190 C C . GLU A 1 287 ? -6.296 -3.098 1.382 1.00 80.44 287 GLU A C 1
ATOM 2192 O O . GLU A 1 287 ? -6.669 -1.960 1.063 1.00 80.44 287 GLU A O 1
ATOM 2197 N N . PRO A 1 288 ? -7.166 -4.041 1.779 1.00 78.25 288 PRO A N 1
ATOM 2198 C CA . PRO A 1 288 ? -8.585 -3.761 1.912 1.00 78.25 288 PRO A CA 1
ATOM 2199 C C . PRO A 1 288 ? -8.825 -2.652 2.944 1.00 78.25 288 PRO A C 1
ATOM 2201 O O . PRO A 1 288 ? -8.010 -2.399 3.831 1.00 78.25 288 PRO A O 1
ATOM 2204 N N . MET A 1 289 ? -9.968 -1.976 2.826 1.00 85.44 289 MET A N 1
ATOM 2205 C CA . MET A 1 289 ? -10.450 -1.077 3.875 1.00 85.44 289 MET A CA 1
ATOM 2206 C C . MET A 1 289 ? -10.529 -1.830 5.208 1.00 85.44 289 MET A C 1
ATOM 2208 O O . MET A 1 289 ? -11.095 -2.917 5.243 1.00 85.44 289 MET A O 1
ATOM 2212 N N . VAL A 1 290 ? -10.026 -1.209 6.277 1.00 90.25 290 VAL A N 1
ATOM 2213 C CA . VAL A 1 290 ? -10.166 -1.700 7.651 1.00 90.25 290 VAL A CA 1
ATOM 2214 C C . VAL A 1 290 ? -10.895 -0.647 8.481 1.00 90.25 290 VAL A C 1
ATOM 2216 O O . VAL A 1 290 ? -10.527 0.533 8.474 1.00 90.25 290 VAL A O 1
ATOM 2219 N N . LEU A 1 291 ? -11.951 -1.055 9.172 1.00 94.94 291 LEU A N 1
ATOM 2220 C CA . LEU A 1 291 ? -12.628 -0.273 10.184 1.00 94.94 291 LEU A CA 1
ATOM 2221 C C . LEU A 1 291 ? -11.772 -0.244 11.439 1.00 94.94 291 LEU A C 1
ATOM 2223 O O . LEU A 1 291 ? -11.303 -1.266 11.924 1.00 94.94 291 LEU A O 1
ATOM 2227 N N . THR A 1 292 ? -11.596 0.951 11.983 1.00 96.19 292 THR A N 1
ATOM 2228 C CA . THR A 1 292 ? -10.800 1.153 13.188 1.00 96.19 292 THR A CA 1
ATOM 2229 C C . THR A 1 292 ? -11.541 1.977 14.222 1.00 96.19 292 THR A C 1
ATOM 2231 O O . THR A 1 292 ? -12.398 2.798 13.886 1.00 96.19 292 THR A O 1
ATOM 2234 N N . ASP A 1 293 ? -11.209 1.784 15.492 1.00 94.88 293 ASP A N 1
ATOM 2235 C CA . ASP A 1 293 ? -11.651 2.667 16.561 1.00 94.88 293 ASP A CA 1
ATOM 2236 C C . ASP A 1 293 ? -10.886 4.014 16.550 1.00 94.88 293 ASP A C 1
ATOM 2238 O O . ASP A 1 293 ? -10.083 4.314 15.662 1.00 94.88 293 ASP A O 1
ATOM 2242 N N . GLY A 1 294 ? -11.116 4.864 17.554 1.00 90.12 294 GLY A N 1
ATOM 2243 C CA . GLY A 1 294 ? -10.411 6.147 17.685 1.00 90.12 294 GLY A CA 1
ATOM 2244 C C . GLY A 1 294 ? -8.897 6.037 17.935 1.00 90.12 294 GLY A C 1
ATOM 2245 O O . GLY A 1 294 ? -8.200 7.046 17.827 1.00 90.12 294 GLY A O 1
ATOM 2246 N N . SER A 1 295 ? -8.391 4.849 18.276 1.00 90.19 295 SER A N 1
ATOM 2247 C CA . SER A 1 295 ? -6.968 4.561 18.484 1.00 90.19 295 SER A CA 1
ATOM 2248 C C . SER A 1 295 ? -6.287 3.941 17.258 1.00 90.19 295 SER A C 1
ATOM 2250 O O . SER A 1 295 ? -5.057 3.890 17.212 1.00 90.19 295 SER A O 1
ATOM 2252 N N . GLY A 1 296 ? -7.067 3.522 16.255 1.00 92.00 296 GLY A N 1
ATOM 2253 C CA . GLY A 1 296 ? -6.582 2.811 15.074 1.00 92.00 296 GLY A CA 1
ATOM 2254 C C . GLY A 1 296 ? -6.628 1.283 15.198 1.00 92.00 296 GLY A C 1
ATOM 2255 O O . GLY A 1 296 ? -6.055 0.611 14.346 1.00 92.00 296 GLY A O 1
ATOM 2256 N N . ALA A 1 297 ? -7.266 0.731 16.236 1.00 93.56 297 ALA A N 1
ATOM 2257 C CA . ALA A 1 297 ? -7.414 -0.713 16.422 1.00 93.56 297 ALA A CA 1
ATOM 2258 C C . ALA A 1 297 ? -8.602 -1.265 15.617 1.00 93.56 297 ALA A C 1
ATOM 2260 O O . ALA A 1 297 ? -9.638 -0.611 15.531 1.00 93.56 297 ALA A O 1
ATOM 2261 N N . ASP A 1 298 ? -8.470 -2.478 15.080 1.00 93.81 298 ASP A N 1
ATOM 2262 C CA . ASP A 1 298 ? -9.474 -3.212 14.282 1.00 93.81 298 ASP A CA 1
ATOM 2263 C C . ASP A 1 298 ? -10.508 -3.975 15.136 1.00 93.81 298 ASP A C 1
ATOM 2265 O O . ASP A 1 298 ? -11.288 -4.790 14.651 1.00 93.81 298 ASP A O 1
ATOM 2269 N N . SER A 1 299 ? -10.524 -3.706 16.438 1.00 93.94 299 SER A N 1
ATOM 2270 C CA . SER A 1 299 ? -11.519 -4.168 17.400 1.00 93.94 299 SER A CA 1
ATOM 2271 C C . SER A 1 299 ? -11.562 -3.196 18.572 1.00 93.94 299 SER A C 1
ATOM 2273 O O . SER A 1 299 ? -10.582 -2.503 18.858 1.00 93.94 299 SER A O 1
ATOM 2275 N N . TYR A 1 300 ? -12.699 -3.137 19.261 1.00 94.38 300 TYR A N 1
ATOM 2276 C CA . TYR A 1 300 ? -12.850 -2.323 20.457 1.00 94.38 300 TYR A CA 1
ATOM 2277 C C . TYR A 1 300 ? -13.225 -3.186 21.662 1.00 94.38 300 TYR A C 1
ATOM 2279 O O . TYR A 1 300 ? -14.246 -3.879 21.672 1.00 94.38 300 TYR A O 1
ATOM 2287 N N . LEU A 1 301 ? -12.415 -3.076 22.713 1.00 91.06 301 LEU A N 1
ATOM 2288 C CA . LEU A 1 301 ? -12.722 -3.552 24.055 1.00 91.06 301 LEU A CA 1
ATOM 2289 C C . LEU A 1 301 ? -12.452 -2.414 25.040 1.00 91.06 301 LEU A C 1
ATOM 2291 O O . LEU A 1 301 ? -11.307 -1.996 25.216 1.00 91.06 301 LEU A O 1
ATOM 2295 N N . GLY A 1 302 ? -13.500 -1.908 25.685 1.00 88.25 302 GLY A N 1
ATOM 2296 C CA . GLY A 1 302 ? -13.380 -0.758 26.580 1.00 88.25 302 GLY A CA 1
ATOM 2297 C C . GLY A 1 302 ? -14.475 -0.672 27.633 1.00 88.25 302 GLY A C 1
ATOM 2298 O O . GLY A 1 302 ? -15.271 -1.593 27.810 1.00 88.25 302 GLY A O 1
ATOM 2299 N N . CYS A 1 303 ? -14.497 0.436 28.369 1.00 86.25 303 CYS A N 1
ATOM 2300 C CA . CYS A 1 303 ? -15.601 0.738 29.277 1.00 86.25 303 CYS A CA 1
ATOM 2301 C C . CYS A 1 303 ? -16.861 1.078 28.479 1.00 86.25 303 CYS A C 1
ATOM 2303 O O . CYS A 1 303 ? -16.764 1.551 27.345 1.00 86.25 303 CYS A O 1
ATOM 2305 N N . GLU A 1 304 ? -18.033 0.879 29.083 1.00 85.31 304 GLU A N 1
ATOM 2306 C CA . GLU A 1 304 ? -19.281 1.366 28.494 1.00 85.31 304 GLU A CA 1
ATOM 2307 C C . GLU A 1 304 ? -19.172 2.860 28.164 1.00 85.31 304 GLU A C 1
ATOM 2309 O O . GLU A 1 304 ? -18.626 3.659 28.931 1.00 85.31 304 GLU A O 1
ATOM 2314 N N . GLY A 1 305 ? -19.670 3.240 26.989 1.00 85.38 305 GLY A N 1
ATOM 2315 C CA . GLY A 1 305 ? -19.556 4.603 26.493 1.00 85.38 305 GLY A CA 1
ATOM 2316 C C . GLY A 1 305 ? -19.571 4.678 24.975 1.00 85.38 305 GLY A C 1
ATOM 2317 O O . GLY A 1 305 ? -19.831 3.703 24.276 1.00 85.38 305 GLY A O 1
ATOM 2318 N N . SER A 1 306 ? -19.302 5.869 24.446 1.00 91.19 306 SER A N 1
ATOM 2319 C CA . SER A 1 306 ? -19.282 6.097 23.005 1.00 91.19 306 SER A CA 1
ATOM 2320 C C . SER A 1 306 ? -17.909 5.807 22.402 1.00 91.19 306 SER A C 1
ATOM 2322 O O . SER A 1 306 ? -16.923 6.418 22.818 1.00 91.19 306 SER A O 1
ATOM 2324 N N . VAL A 1 307 ? -17.860 4.985 21.358 1.00 94.25 307 VAL A N 1
ATOM 2325 C CA . VAL A 1 307 ? -16.675 4.791 20.512 1.00 94.25 307 VAL A CA 1
ATOM 2326 C C . VAL A 1 307 ? -16.953 5.301 19.102 1.00 94.25 307 VAL A C 1
ATOM 2328 O O . VAL A 1 307 ? -18.067 5.184 18.590 1.00 94.25 307 VAL A O 1
ATOM 2331 N N . ILE A 1 308 ? -15.945 5.912 18.478 1.00 96.12 308 ILE A N 1
ATOM 2332 C CA . ILE A 1 308 ? -15.991 6.290 17.064 1.00 96.12 308 ILE A CA 1
ATOM 2333 C C . ILE A 1 308 ? -15.378 5.151 16.259 1.00 96.12 308 ILE A C 1
ATOM 2335 O O . ILE A 1 308 ? -14.229 4.793 16.501 1.00 96.12 308 ILE A O 1
ATOM 2339 N N . ILE A 1 309 ? -16.129 4.642 15.289 1.00 97.44 309 ILE A N 1
ATOM 2340 C CA . ILE A 1 309 ? -15.651 3.706 14.276 1.00 97.44 309 ILE A CA 1
ATOM 2341 C C . ILE A 1 309 ? -15.383 4.493 12.995 1.00 97.44 309 ILE A C 1
ATOM 2343 O O . ILE A 1 309 ? -16.252 5.230 12.520 1.00 97.44 309 ILE A O 1
ATOM 2347 N N . ASN A 1 310 ? -14.193 4.327 12.428 1.00 94.69 310 ASN A N 1
ATOM 2348 C CA . ASN A 1 310 ? -13.709 5.041 11.258 1.00 94.69 310 ASN A CA 1
ATOM 2349 C C . ASN A 1 310 ? -13.315 4.072 10.147 1.00 94.69 310 ASN A C 1
ATOM 2351 O O . ASN A 1 310 ? -12.532 3.159 10.371 1.00 94.69 310 ASN A O 1
ATOM 2355 N N . SER A 1 311 ? -13.786 4.334 8.929 1.00 91.00 311 SER A N 1
ATOM 2356 C CA . SER A 1 311 ? -13.325 3.621 7.726 1.00 91.00 311 SER A CA 1
ATOM 2357 C C . SER A 1 311 ? -12.116 4.262 7.040 1.00 91.00 311 SER A C 1
ATOM 2359 O O . SER A 1 311 ? -11.579 3.707 6.087 1.00 91.00 311 SER A O 1
ATOM 2361 N N . GLY A 1 312 ? -11.741 5.482 7.444 1.00 86.06 312 GLY A N 1
ATOM 2362 C CA . GLY A 1 312 ? -10.743 6.297 6.740 1.00 86.06 312 GLY A CA 1
ATOM 2363 C C . GLY A 1 312 ? -11.215 6.860 5.389 1.00 86.06 312 GLY A C 1
ATOM 2364 O O . GLY A 1 312 ? -10.455 7.554 4.719 1.00 86.06 312 GLY A O 1
ATOM 2365 N N . LEU A 1 313 ? -12.464 6.603 4.980 1.00 84.06 313 LEU A N 1
ATOM 2366 C CA . LEU A 1 313 ? -12.992 7.023 3.681 1.00 84.06 313 LEU A CA 1
ATOM 2367 C C . LEU A 1 313 ? -13.514 8.468 3.666 1.00 84.06 313 LEU A C 1
ATOM 2369 O O . LEU A 1 313 ? -14.022 8.993 4.656 1.00 84.06 313 LEU A O 1
ATOM 2373 N N . SER A 1 314 ? -13.466 9.097 2.486 1.00 78.12 314 SER A N 1
ATOM 2374 C CA . SER A 1 314 ? -14.103 10.398 2.228 1.00 78.12 314 SER A CA 1
ATOM 2375 C C . SER A 1 314 ? -15.630 10.263 2.119 1.00 78.12 314 SER A C 1
ATOM 2377 O O . SER A 1 314 ? -16.104 9.322 1.485 1.00 78.12 314 SER A O 1
ATOM 2379 N N . PRO A 1 315 ? -16.430 11.223 2.627 1.00 77.00 315 PRO A N 1
ATOM 2380 C CA . PRO A 1 315 ? -17.895 11.186 2.542 1.00 77.00 315 PRO A CA 1
ATOM 2381 C C . PRO A 1 315 ? -18.464 11.421 1.129 1.00 77.00 315 PRO A C 1
ATOM 2383 O O . PRO A 1 315 ? -19.681 11.414 0.951 1.00 77.00 315 PRO A O 1
ATOM 2386 N N . THR A 1 316 ? -17.630 11.677 0.118 1.00 74.44 316 THR A N 1
ATOM 2387 C CA . THR A 1 316 ? -18.069 12.014 -1.245 1.00 74.44 316 THR A CA 1
ATOM 2388 C C . THR A 1 316 ? -17.929 10.842 -2.217 1.00 74.44 316 THR A C 1
ATOM 2390 O O . THR A 1 316 ? -16.948 10.108 -2.198 1.00 74.44 316 THR A O 1
ATOM 2393 N N . GLY A 1 317 ? -18.904 10.691 -3.121 1.00 71.25 317 GLY A N 1
ATOM 2394 C CA . GLY A 1 317 ? -18.827 9.770 -4.266 1.00 71.25 317 GLY A CA 1
ATOM 2395 C C . GLY A 1 317 ? -19.260 8.322 -4.005 1.00 71.25 317 GLY A C 1
ATOM 2396 O O . GLY A 1 317 ? -19.503 7.602 -4.971 1.00 71.25 317 GLY A O 1
ATOM 2397 N N . ASN A 1 318 ? -19.434 7.929 -2.740 1.00 80.38 318 ASN A N 1
ATOM 2398 C CA . ASN A 1 318 ? -19.801 6.573 -2.329 1.00 80.38 318 ASN A CA 1
ATOM 2399 C C . ASN A 1 318 ? -21.106 6.551 -1.517 1.00 80.38 318 ASN A C 1
ATOM 2401 O O . ASN A 1 318 ? -21.506 7.549 -0.919 1.00 80.38 318 ASN A O 1
ATOM 2405 N N . THR A 1 319 ? -21.766 5.393 -1.491 1.00 89.31 319 THR A N 1
ATOM 2406 C CA . THR A 1 319 ? -22.909 5.107 -0.615 1.00 89.31 319 THR A CA 1
ATOM 2407 C C . THR A 1 319 ? -22.451 4.207 0.524 1.00 89.31 319 THR A C 1
ATOM 2409 O O . THR A 1 319 ? -21.911 3.132 0.271 1.00 89.31 319 THR A O 1
ATOM 2412 N N . PHE A 1 320 ? -22.690 4.630 1.763 1.00 93.69 320 PHE A N 1
ATOM 2413 C CA . PHE A 1 320 ? -22.316 3.897 2.972 1.00 93.69 320 PHE A CA 1
ATOM 2414 C C . PHE A 1 320 ? -23.550 3.228 3.569 1.00 93.69 320 PHE A C 1
ATOM 2416 O O . PHE A 1 320 ? -24.572 3.886 3.777 1.00 93.69 320 PHE A O 1
ATOM 2423 N N . VAL A 1 321 ? -23.456 1.928 3.835 1.00 95.88 321 VAL A N 1
ATOM 2424 C CA . VAL A 1 321 ? -24.512 1.147 4.481 1.00 95.88 321 VAL A CA 1
ATOM 2425 C C . VAL A 1 321 ? -23.919 0.459 5.697 1.00 95.88 321 VAL A C 1
ATOM 2427 O O . VAL A 1 321 ? -23.082 -0.431 5.558 1.00 95.88 321 VAL A O 1
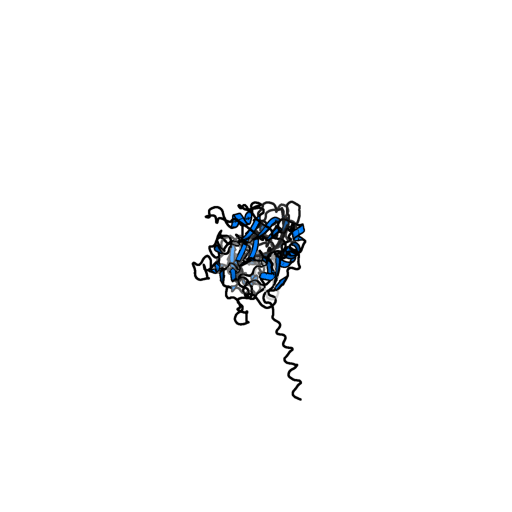ATOM 2430 N N . TRP A 1 322 ? -24.373 0.869 6.876 1.00 97.88 322 TRP A N 1
ATOM 2431 C CA . TRP A 1 322 ? -23.968 0.270 8.141 1.00 97.88 322 TRP A CA 1
ATOM 2432 C C . TRP A 1 322 ? -24.948 -0.807 8.590 1.00 97.88 322 TRP A C 1
ATOM 2434 O O . TRP A 1 322 ? -26.165 -0.655 8.440 1.00 97.88 322 TRP A O 1
ATOM 2444 N N . THR A 1 323 ? -24.425 -1.873 9.188 1.00 98.19 323 THR A N 1
ATOM 2445 C CA . THR A 1 323 ? -25.225 -2.851 9.929 1.00 98.19 323 THR A CA 1
ATOM 2446 C C . THR A 1 323 ? -24.677 -3.046 11.338 1.00 98.19 323 THR A C 1
ATOM 2448 O O . THR A 1 323 ? -23.470 -2.970 11.533 1.00 98.19 323 THR A O 1
ATOM 2451 N N . GLN A 1 324 ? -25.565 -3.310 12.299 1.00 98.12 324 GLN A N 1
ATOM 2452 C CA . GLN A 1 324 ? -25.224 -3.788 13.640 1.00 98.12 324 GLN A CA 1
ATOM 2453 C C . GLN A 1 324 ? -25.803 -5.192 13.810 1.00 98.12 324 GLN A C 1
ATOM 2455 O O . GLN A 1 324 ? -27.022 -5.378 13.710 1.00 98.12 324 GLN A O 1
ATOM 2460 N N . ASN A 1 325 ? -24.951 -6.187 14.065 1.00 96.06 325 ASN A N 1
ATOM 2461 C CA . ASN A 1 325 ? -25.351 -7.589 14.215 1.00 96.06 325 ASN A CA 1
ATOM 2462 C C . ASN A 1 325 ? -26.290 -8.037 13.075 1.00 96.06 325 ASN A C 1
ATOM 2464 O O . ASN A 1 325 ? -27.354 -8.603 13.332 1.00 96.06 325 ASN A O 1
ATOM 2468 N N . THR A 1 326 ? -25.932 -7.723 11.821 1.00 93.06 326 THR A N 1
ATOM 2469 C CA . THR A 1 326 ? -26.695 -7.936 10.564 1.00 93.06 326 THR A CA 1
ATOM 2470 C C . THR A 1 326 ? -27.881 -7.002 10.281 1.00 93.06 326 THR A C 1
ATOM 2472 O O . THR A 1 326 ? -28.363 -6.958 9.147 1.00 93.06 326 THR A O 1
ATOM 2475 N N . ASN A 1 327 ? -28.350 -6.214 11.251 1.00 96.94 327 ASN A N 1
ATOM 2476 C CA . ASN A 1 327 ? -29.475 -5.297 11.044 1.00 96.94 327 ASN A CA 1
ATOM 2477 C C . ASN A 1 327 ? -29.003 -3.966 10.457 1.00 96.94 327 ASN A C 1
ATOM 2479 O O . ASN A 1 327 ? -28.125 -3.319 11.021 1.00 96.94 327 ASN A O 1
ATOM 2483 N N . VAL A 1 328 ? -29.615 -3.518 9.359 1.00 97.00 328 VAL A N 1
ATOM 2484 C CA . VAL A 1 328 ? -29.268 -2.242 8.711 1.00 97.00 328 VAL A CA 1
ATOM 2485 C C . VAL A 1 328 ? -29.593 -1.050 9.616 1.00 97.00 328 VAL A C 1
ATOM 2487 O O . VAL A 1 328 ? -30.739 -0.852 10.029 1.00 97.00 328 VAL A O 1
ATOM 2490 N N . MET A 1 329 ? -28.596 -0.198 9.847 1.00 96.94 329 MET A N 1
ATOM 2491 C CA . MET A 1 329 ? -28.725 1.069 10.563 1.00 96.94 329 MET A CA 1
ATOM 2492 C C . MET A 1 329 ? -29.319 2.126 9.622 1.00 96.94 329 MET A C 1
ATOM 2494 O O . MET A 1 329 ? -28.622 2.834 8.896 1.00 96.94 329 MET A O 1
ATOM 2498 N N . THR A 1 330 ? -30.649 2.203 9.584 1.00 94.69 330 THR A N 1
ATOM 2499 C CA . THR A 1 330 ? -31.370 3.078 8.645 1.00 94.69 330 THR A CA 1
ATOM 2500 C C . THR A 1 330 ? -31.028 4.553 8.877 1.00 94.69 330 THR A C 1
ATOM 2502 O O . THR A 1 330 ? -31.113 5.048 9.996 1.00 94.69 330 THR A O 1
ATOM 2505 N N . GLY A 1 331 ? -30.683 5.271 7.803 1.00 92.00 331 GLY A N 1
ATOM 2506 C CA . GLY A 1 331 ? -30.327 6.694 7.857 1.00 92.00 331 GLY A CA 1
ATOM 2507 C C . GLY A 1 331 ? -28.868 6.976 8.229 1.00 92.00 331 GLY A C 1
ATOM 2508 O O . GLY A 1 331 ? -28.465 8.136 8.211 1.00 92.00 331 GLY A O 1
ATOM 2509 N N . VAL A 1 332 ? -28.071 5.941 8.511 1.00 94.88 332 VAL A N 1
ATOM 2510 C CA . VAL A 1 332 ? -26.642 6.060 8.817 1.00 94.88 332 VAL A CA 1
ATOM 2511 C C . VAL A 1 332 ? -25.835 5.827 7.542 1.00 94.88 332 VAL A C 1
ATOM 2513 O O . VAL A 1 332 ? -25.708 4.701 7.070 1.00 94.88 332 VAL A O 1
ATOM 2516 N N . ASN A 1 333 ? -25.335 6.914 6.954 1.00 93.19 333 ASN A N 1
ATOM 2517 C CA . ASN A 1 333 ? -24.717 6.930 5.623 1.00 93.19 333 ASN A CA 1
ATOM 2518 C C . ASN A 1 333 ? -23.404 7.732 5.572 1.00 93.19 333 ASN A C 1
ATOM 2520 O O . ASN A 1 333 ? -23.032 8.262 4.526 1.00 93.19 333 ASN A O 1
ATOM 2524 N N . THR A 1 334 ? -22.709 7.827 6.702 1.00 94.25 334 THR A N 1
ATOM 2525 C CA . THR A 1 334 ? -21.410 8.492 6.839 1.00 94.25 334 THR A CA 1
ATOM 2526 C C . THR A 1 334 ? -20.263 7.472 6.844 1.00 94.25 334 THR A C 1
ATOM 2528 O O . THR A 1 334 ? -20.478 6.319 7.223 1.00 94.25 334 THR A O 1
ATOM 2531 N N . PRO A 1 335 ? -19.034 7.870 6.460 1.00 91.56 335 PRO A N 1
ATOM 2532 C CA . PRO A 1 335 ? -17.864 6.982 6.469 1.00 91.56 335 PRO A CA 1
ATOM 2533 C C . PRO A 1 335 ? -17.388 6.601 7.881 1.00 91.56 335 PRO A C 1
ATOM 2535 O O . PRO A 1 335 ? -16.643 5.637 8.037 1.00 91.56 335 PRO A O 1
ATOM 2538 N N . SER A 1 336 ? -17.827 7.334 8.902 1.00 95.19 336 SER A N 1
ATOM 2539 C CA . SER A 1 336 ? -17.578 7.035 10.313 1.00 95.19 336 SER A CA 1
ATOM 2540 C C . SER A 1 336 ? -18.878 7.131 11.099 1.00 95.19 336 SER A C 1
ATOM 2542 O O . SER A 1 336 ? -19.765 7.912 10.732 1.00 95.19 336 SER A O 1
ATOM 2544 N N . ILE A 1 337 ? -18.981 6.373 12.188 1.00 97.12 337 ILE A N 1
ATOM 2545 C CA . ILE A 1 337 ? -20.136 6.369 13.094 1.00 97.12 337 ILE A CA 1
ATOM 2546 C C . ILE A 1 337 ? -19.678 6.429 14.548 1.00 97.12 337 ILE A C 1
ATOM 2548 O O . ILE A 1 337 ? -18.584 5.986 14.882 1.00 97.12 337 ILE A O 1
ATOM 2552 N N . THR A 1 338 ? -20.523 6.970 15.422 1.00 96.94 338 THR A N 1
ATOM 2553 C CA . THR A 1 338 ? -20.356 6.841 16.873 1.00 96.94 338 THR A CA 1
ATOM 2554 C C . THR A 1 338 ? -21.373 5.838 17.385 1.00 96.94 338 THR A C 1
ATOM 2556 O O . THR A 1 338 ? -22.560 5.968 17.085 1.00 96.94 338 THR A O 1
ATOM 2559 N N . VAL A 1 339 ? -20.913 4.854 18.151 1.00 96.12 339 VAL A N 1
ATOM 2560 C CA . VAL A 1 339 ? -21.749 3.774 18.684 1.00 96.12 339 VAL A CA 1
ATOM 2561 C C . VAL A 1 339 ? -21.592 3.669 20.195 1.00 96.12 339 VAL A C 1
ATOM 2563 O O . VAL A 1 339 ? -20.545 4.026 20.733 1.00 96.12 339 VAL A O 1
ATOM 2566 N N . THR A 1 340 ? -22.647 3.225 20.876 1.00 94.44 340 THR A N 1
ATOM 2567 C CA . THR A 1 340 ? -22.715 3.117 22.348 1.00 94.44 340 THR A CA 1
ATOM 2568 C C . THR A 1 340 ? -23.117 1.733 22.838 1.00 94.44 340 THR A C 1
ATOM 2570 O O . THR A 1 340 ? -23.173 1.508 24.039 1.00 94.44 340 THR A O 1
ATOM 2573 N N . GLU A 1 341 ? -23.446 0.827 21.921 1.00 94.69 341 GLU A N 1
ATOM 2574 C CA . GLU A 1 341 ? -23.903 -0.520 22.238 1.00 94.69 341 GLU A CA 1
ATOM 2575 C C . GLU A 1 341 ? -22.875 -1.535 21.742 1.00 94.69 341 GLU A C 1
ATOM 2577 O O . GLU A 1 341 ? -22.288 -1.327 20.670 1.00 94.69 341 GLU A O 1
ATOM 2582 N N . PRO A 1 342 ? -22.686 -2.659 22.450 1.00 94.88 342 PRO A N 1
ATOM 2583 C CA . PRO A 1 342 ? -21.843 -3.727 21.950 1.00 94.88 342 PRO A CA 1
ATOM 2584 C C . PRO A 1 342 ? -22.458 -4.366 20.696 1.00 94.88 342 PRO A C 1
ATOM 2586 O O . PRO A 1 342 ? -23.676 -4.360 20.472 1.00 94.88 342 PRO A O 1
ATOM 2589 N N . GLY A 1 343 ? -21.608 -4.952 19.865 1.00 96.62 343 GLY A N 1
ATOM 2590 C CA . GLY A 1 343 ? -22.020 -5.667 18.665 1.00 96.62 343 GLY A CA 1
ATOM 2591 C C . GLY A 1 343 ? -20.971 -5.634 17.569 1.00 96.62 343 GLY A C 1
ATOM 2592 O O . GLY A 1 343 ? -19.980 -4.913 17.652 1.00 96.62 343 GLY A O 1
ATOM 2593 N N . ASN A 1 344 ? -21.238 -6.408 16.526 1.00 97.81 344 ASN A N 1
ATOM 2594 C CA . ASN A 1 344 ? -20.475 -6.372 15.292 1.00 97.81 344 ASN A CA 1
ATOM 2595 C C . ASN A 1 344 ? -21.041 -5.272 14.386 1.00 97.81 344 ASN A C 1
ATOM 2597 O O . ASN A 1 344 ? -22.228 -5.308 14.032 1.00 97.81 344 ASN A O 1
ATOM 2601 N N . TYR A 1 345 ? -20.212 -4.289 14.045 1.00 98.25 345 TYR A N 1
ATOM 2602 C CA . TYR A 1 345 ? -20.567 -3.177 13.172 1.00 98.25 345 TYR A CA 1
ATOM 2603 C C . TYR A 1 345 ? -19.882 -3.343 11.827 1.00 98.25 345 TYR A C 1
ATOM 2605 O O . TYR A 1 345 ? -18.667 -3.220 11.733 1.00 98.25 345 TYR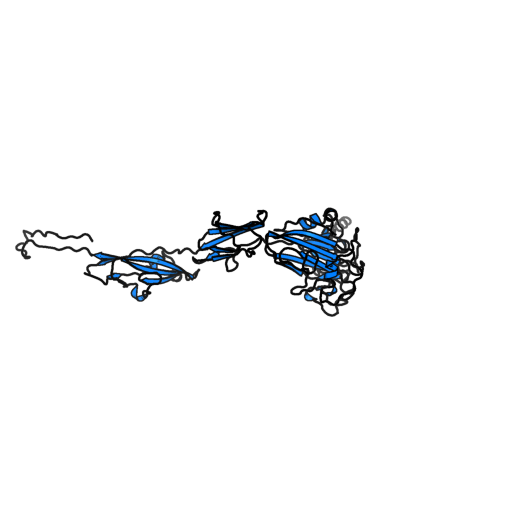 A O 1
ATOM 2613 N N . GLN A 1 346 ? -20.666 -3.562 10.778 1.00 97.94 346 GLN A N 1
ATOM 2614 C CA . GLN A 1 346 ? -20.149 -3.723 9.423 1.00 97.94 346 GLN A CA 1
ATOM 2615 C C . GLN A 1 346 ? -20.484 -2.509 8.569 1.00 97.94 346 GLN A C 1
ATOM 2617 O O . GLN A 1 346 ? -21.643 -2.084 8.521 1.00 97.94 346 GLN A O 1
ATOM 2622 N N . LEU A 1 347 ? -19.497 -2.017 7.826 1.00 96.81 347 LEU A N 1
ATOM 2623 C CA . LEU A 1 347 ? -19.687 -1.038 6.767 1.00 96.81 347 LEU A CA 1
ATOM 2624 C C . LEU A 1 347 ? -19.598 -1.725 5.407 1.00 96.81 347 LEU A C 1
ATOM 2626 O O . LEU A 1 347 ? -18.598 -2.350 5.082 1.00 96.81 347 LEU A O 1
ATOM 2630 N N . SER A 1 348 ? -20.621 -1.540 4.577 1.00 93.44 348 SER A N 1
ATOM 2631 C CA . SER A 1 348 ? -20.582 -1.857 3.148 1.00 93.44 348 SER A CA 1
ATOM 2632 C C . SER A 1 348 ? -20.589 -0.568 2.333 1.00 93.44 348 SER A C 1
ATOM 2634 O O . SER A 1 348 ? -21.455 0.291 2.522 1.00 93.44 348 SER A O 1
ATOM 2636 N N . VAL A 1 349 ? -19.640 -0.438 1.412 1.00 89.88 349 VAL A N 1
ATOM 2637 C CA . VAL A 1 349 ? -19.454 0.757 0.586 1.00 89.88 349 VAL A CA 1
ATOM 2638 C C . VAL A 1 349 ? -19.796 0.424 -0.855 1.00 89.88 349 VAL A C 1
ATOM 2640 O O . VAL A 1 349 ? -19.256 -0.525 -1.422 1.00 89.88 349 VAL A O 1
ATOM 2643 N N . TYR A 1 350 ? -20.673 1.221 -1.459 1.00 85.06 350 TYR A N 1
ATOM 2644 C CA . TYR A 1 350 ? -21.101 1.050 -2.842 1.00 85.06 350 TYR A CA 1
ATOM 2645 C C . TYR A 1 350 ? -20.715 2.255 -3.696 1.00 85.06 350 TYR A C 1
ATOM 2647 O O . TYR A 1 350 ? -20.840 3.402 -3.260 1.00 85.06 350 TYR A O 1
ATOM 2655 N N . ASN A 1 351 ? -20.292 2.008 -4.935 1.00 76.94 351 ASN A N 1
ATOM 2656 C CA . ASN A 1 351 ? -20.089 3.078 -5.911 1.00 76.94 351 ASN A CA 1
ATOM 2657 C C . ASN A 1 351 ? -21.435 3.619 -6.446 1.00 76.94 351 ASN A C 1
ATOM 2659 O O . ASN A 1 351 ? -22.507 3.079 -6.167 1.00 76.94 351 ASN A O 1
ATOM 2663 N N . SER A 1 352 ? -21.389 4.663 -7.278 1.00 73.88 352 SER A N 1
ATOM 2664 C CA . SER A 1 352 ? -22.583 5.297 -7.871 1.00 73.88 352 SER A CA 1
ATOM 2665 C C . SER A 1 352 ? -23.433 4.376 -8.760 1.00 73.88 352 SER A C 1
ATOM 2667 O O . SER A 1 352 ? -24.600 4.673 -9.010 1.00 73.88 352 SER A O 1
ATOM 2669 N N . THR A 1 353 ? -22.872 3.257 -9.227 1.00 72.62 353 THR A N 1
ATOM 2670 C CA . THR A 1 353 ? -23.580 2.236 -10.019 1.00 72.62 353 THR A CA 1
ATOM 2671 C C . THR A 1 353 ? -24.189 1.120 -9.163 1.00 72.62 353 THR A C 1
ATOM 2673 O O . THR A 1 353 ? -24.865 0.248 -9.702 1.00 72.62 353 THR A O 1
ATOM 2676 N N . GLY A 1 354 ? -23.973 1.146 -7.841 1.00 73.62 354 GLY A N 1
ATOM 2677 C CA . GLY A 1 354 ? -24.472 0.143 -6.897 1.00 73.62 354 GLY A CA 1
ATOM 2678 C C . GLY A 1 354 ? -23.580 -1.093 -6.734 1.00 73.62 354 GLY A C 1
ATOM 2679 O O . GLY A 1 354 ? -24.040 -2.099 -6.204 1.00 73.62 354 GLY A O 1
ATOM 2680 N N . CYS A 1 355 ? -22.321 -1.049 -7.181 1.00 71.31 355 CYS A N 1
ATOM 2681 C CA . CYS A 1 355 ? -21.359 -2.137 -6.976 1.00 71.31 355 CYS A CA 1
ATOM 2682 C C . CYS A 1 355 ? -20.727 -2.040 -5.582 1.00 71.31 355 CYS A C 1
ATOM 2684 O O . CYS A 1 355 ? -20.326 -0.941 -5.197 1.00 71.31 355 CYS A O 1
ATOM 2686 N N . LEU A 1 356 ? -20.610 -3.161 -4.859 1.00 79.81 356 LEU A N 1
ATOM 2687 C CA . LEU A 1 356 ? -19.871 -3.240 -3.594 1.00 79.81 356 LEU A CA 1
ATOM 2688 C C . LEU A 1 356 ? -18.369 -3.104 -3.880 1.00 79.81 356 LEU A C 1
ATOM 2690 O O . LEU A 1 356 ? -17.815 -3.881 -4.653 1.00 79.81 356 LEU A O 1
ATOM 2694 N N . ILE A 1 357 ? -17.731 -2.106 -3.277 1.00 77.81 357 ILE A N 1
ATOM 2695 C CA . ILE A 1 357 ? -16.340 -1.707 -3.562 1.00 77.81 357 ILE A CA 1
ATOM 2696 C C . ILE A 1 357 ? -15.416 -1.813 -2.347 1.00 77.81 357 ILE A C 1
ATOM 2698 O O . ILE A 1 357 ? -14.202 -1.862 -2.516 1.00 77.81 357 ILE A O 1
ATOM 2702 N N . ALA A 1 358 ? -15.983 -1.851 -1.143 1.00 83.56 358 ALA A N 1
ATOM 2703 C CA . ALA A 1 358 ? -15.283 -2.145 0.099 1.00 83.56 358 ALA A CA 1
ATOM 2704 C C . ALA A 1 358 ? -16.294 -2.662 1.127 1.00 83.56 358 ALA A C 1
ATOM 2706 O O . ALA A 1 358 ? -17.457 -2.241 1.131 1.00 83.56 358 ALA A O 1
ATOM 2707 N N . GLN A 1 359 ? -15.854 -3.570 1.986 1.00 90.75 359 GLN A N 1
ATOM 2708 C CA . GLN A 1 359 ? -16.628 -4.058 3.114 1.00 90.75 359 GLN A CA 1
ATOM 2709 C C . GLN A 1 359 ? -15.666 -4.468 4.213 1.00 90.75 359 GLN A C 1
ATOM 2711 O O . GLN A 1 359 ? -14.674 -5.125 3.915 1.00 90.75 359 GLN A O 1
ATOM 2716 N N . ASP A 1 360 ? -15.980 -4.080 5.439 1.00 95.06 360 ASP A N 1
ATOM 2717 C CA . ASP A 1 360 ? -15.273 -4.552 6.621 1.00 95.06 360 ASP A CA 1
ATOM 2718 C C . ASP A 1 360 ? -16.170 -4.431 7.856 1.00 95.06 360 ASP A C 1
ATOM 2720 O O . ASP A 1 360 ? -17.165 -3.690 7.834 1.00 95.06 360 ASP A O 1
ATOM 2724 N N . ASP A 1 361 ? -15.846 -5.177 8.905 1.00 96.75 361 ASP A N 1
ATOM 2725 C CA . ASP A 1 361 ? -16.558 -5.174 10.174 1.00 96.75 361 ASP A CA 1
ATOM 2726 C C . ASP A 1 361 ? -15.625 -5.036 11.375 1.00 96.75 361 ASP A C 1
ATOM 2728 O O . ASP A 1 361 ? -14.462 -5.411 11.334 1.00 96.75 361 ASP A O 1
ATOM 2732 N N . ILE A 1 362 ? -16.156 -4.452 12.446 1.00 97.88 362 ILE A N 1
ATOM 2733 C CA . ILE A 1 362 ? -15.449 -4.264 13.708 1.00 97.88 362 ILE A CA 1
ATOM 2734 C C . ILE A 1 362 ? -16.324 -4.734 14.866 1.00 97.88 362 ILE A C 1
ATOM 2736 O O . ILE A 1 362 ? -17.505 -4.379 14.969 1.00 97.88 362 ILE A O 1
ATOM 2740 N N . ASP A 1 363 ? -15.731 -5.510 15.768 1.00 97.81 363 ASP A N 1
ATOM 2741 C CA . ASP A 1 363 ? -16.381 -5.929 17.003 1.00 97.81 363 ASP A CA 1
ATOM 2742 C C . ASP A 1 363 ? -16.199 -4.871 18.092 1.00 97.81 363 ASP A C 1
ATOM 2744 O O . ASP A 1 363 ? -15.082 -4.502 18.458 1.00 97.81 363 ASP A O 1
ATOM 2748 N N . VAL A 1 364 ? -17.321 -4.408 18.640 1.00 96.88 364 VAL A N 1
ATOM 2749 C CA . VAL A 1 364 ? -17.370 -3.533 19.811 1.00 96.88 364 VAL A CA 1
ATOM 2750 C C . VAL A 1 364 ? -17.851 -4.345 20.999 1.00 96.88 364 VAL A C 1
ATOM 2752 O O . VAL A 1 364 ? -18.975 -4.852 21.023 1.00 96.88 364 VAL A O 1
ATOM 2755 N N . THR A 1 365 ? -17.000 -4.441 22.012 1.00 93.56 365 THR A N 1
ATOM 2756 C CA . THR A 1 365 ? -17.284 -5.130 23.267 1.00 93.56 365 THR A CA 1
ATOM 2757 C C . THR A 1 365 ? -16.978 -4.221 24.448 1.00 93.56 365 THR A C 1
ATOM 2759 O O . THR A 1 365 ? -16.088 -3.370 24.391 1.00 93.56 365 THR A O 1
ATOM 2762 N N . TYR A 1 366 ? -17.732 -4.398 25.528 1.00 89.88 366 TYR A N 1
ATOM 2763 C CA . TYR A 1 366 ? -17.489 -3.694 26.778 1.00 89.88 366 TYR A CA 1
ATOM 2764 C C . TYR A 1 366 ? -17.076 -4.670 27.863 1.00 89.88 366 TYR A C 1
ATOM 2766 O O . TYR A 1 366 ? -17.521 -5.822 27.887 1.00 89.88 366 TYR A O 1
ATOM 2774 N N . TYR A 1 367 ? -16.237 -4.196 28.778 1.00 84.31 367 TYR A N 1
ATOM 2775 C CA . TYR A 1 367 ? -15.951 -4.937 29.992 1.00 84.31 367 TYR A CA 1
ATOM 2776 C C . TYR A 1 367 ? -17.234 -5.112 30.796 1.00 84.31 367 TYR A C 1
ATOM 2778 O O . TYR A 1 367 ? -17.888 -4.148 31.184 1.00 84.31 367 TYR A O 1
ATOM 2786 N N . THR A 1 368 ? -17.590 -6.362 31.062 1.00 76.69 368 THR A N 1
ATOM 2787 C CA . THR A 1 368 ? -18.685 -6.687 31.969 1.00 76.69 368 THR A CA 1
ATOM 2788 C C . THR A 1 368 ? -18.186 -6.619 33.400 1.00 76.69 368 THR A C 1
ATOM 2790 O O . THR A 1 368 ? -17.125 -7.173 33.689 1.00 76.69 368 THR A O 1
ATOM 2793 N N . ASN A 1 369 ? -18.968 -6.032 34.304 1.00 73.69 369 ASN A N 1
ATOM 2794 C CA . ASN A 1 369 ? -18.685 -6.126 35.730 1.00 73.69 369 ASN A CA 1
ATOM 2795 C C . ASN A 1 369 ? -18.899 -7.576 36.205 1.00 73.69 369 ASN A C 1
ATOM 2797 O O . ASN A 1 369 ? -20.038 -8.049 36.163 1.00 73.69 369 ASN A O 1
ATOM 2801 N N . PRO A 1 370 ? -17.863 -8.297 36.666 1.00 68.00 370 PRO A N 1
ATOM 2802 C CA . PRO A 1 370 ? -18.029 -9.659 37.169 1.00 68.00 370 PRO A CA 1
ATOM 2803 C C . PRO A 1 370 ? -18.651 -9.709 38.577 1.00 68.00 370 PRO A C 1
ATOM 2805 O O . PRO A 1 370 ? -18.829 -10.796 39.121 1.00 68.00 370 PRO A O 1
ATOM 2808 N N . LEU A 1 371 ? -18.923 -8.562 39.207 1.00 81.19 371 LEU A N 1
ATOM 2809 C CA . LEU A 1 371 ? -19.402 -8.476 40.587 1.00 81.19 371 LEU A CA 1
ATOM 2810 C C . LEU A 1 371 ? -20.902 -8.767 40.708 1.00 81.19 371 LEU A C 1
ATOM 2812 O O . LEU A 1 371 ? -21.703 -8.397 39.848 1.00 81.19 371 LEU A O 1
ATOM 2816 N N . ILE A 1 372 ? -21.298 -9.384 41.823 1.00 88.44 372 ILE A N 1
ATOM 2817 C CA . ILE A 1 372 ? -22.714 -9.615 42.128 1.00 88.44 372 ILE A CA 1
ATOM 2818 C C . ILE A 1 372 ? -23.374 -8.337 42.662 1.00 88.44 372 ILE A C 1
ATOM 2820 O O . ILE A 1 372 ? -22.763 -7.554 43.388 1.00 88.44 372 ILE A O 1
ATOM 2824 N N . VAL A 1 373 ? -24.650 -8.132 42.326 1.00 89.56 373 VAL A N 1
ATOM 2825 C CA . VAL A 1 373 ? -25.438 -6.973 42.784 1.00 89.56 373 VAL A CA 1
ATOM 2826 C C . VAL A 1 373 ? -25.620 -7.032 44.313 1.00 89.56 373 VAL A C 1
ATOM 2828 O O . VAL A 1 373 ? -26.015 -8.093 44.804 1.00 89.56 373 VAL A O 1
ATOM 2831 N N . PRO A 1 374 ? -25.358 -5.942 45.070 1.00 93.56 374 PRO A N 1
ATOM 2832 C CA . PRO A 1 374 ? -25.532 -5.899 46.524 1.00 93.56 374 PRO A CA 1
ATOM 2833 C C . PRO A 1 374 ? -26.990 -6.148 46.935 1.00 93.56 374 PRO A C 1
ATOM 2835 O O . PRO A 1 374 ? -27.919 -5.918 46.164 1.00 93.56 374 PRO A O 1
ATOM 2838 N N . GLN A 1 375 ? -27.196 -6.625 48.162 1.00 95.00 375 GLN A N 1
ATOM 2839 C CA . GLN A 1 375 ? -28.527 -6.930 48.690 1.00 95.00 375 GLN A CA 1
ATOM 2840 C C . GLN A 1 375 ? -29.124 -5.747 49.449 1.00 95.00 375 GLN A C 1
ATOM 2842 O O . GLN A 1 375 ? -28.415 -4.996 50.118 1.00 95.00 375 GLN A O 1
ATOM 2847 N N . ASP A 1 376 ? -30.448 -5.633 49.431 1.00 94.94 376 ASP A N 1
ATOM 2848 C CA . ASP A 1 376 ? -31.152 -4.740 50.348 1.00 94.94 376 ASP A CA 1
ATOM 2849 C C . ASP A 1 376 ? -30.895 -5.153 51.803 1.00 94.94 376 ASP A C 1
ATOM 2851 O O . ASP A 1 376 ? -30.912 -6.337 52.150 1.00 94.94 376 ASP A O 1
ATOM 2855 N N . LEU A 1 377 ? -30.698 -4.166 52.676 1.00 94.12 377 LEU A N 1
ATOM 2856 C CA . LEU A 1 377 ? -30.442 -4.399 54.094 1.00 94.12 377 LEU A CA 1
ATOM 2857 C C . LEU A 1 377 ? -31.689 -4.119 54.920 1.00 94.12 377 LEU A C 1
ATOM 2859 O O . LEU A 1 377 ? -32.314 -3.068 54.793 1.00 94.12 377 LEU A O 1
ATOM 2863 N N . VAL A 1 378 ? -32.021 -5.048 55.816 1.00 90.62 378 VAL A N 1
ATOM 2864 C CA . VAL A 1 378 ? -33.159 -4.924 56.731 1.00 90.62 378 VAL A CA 1
ATOM 2865 C C . VAL A 1 378 ? -32.657 -4.821 58.167 1.00 90.62 378 VAL A C 1
ATOM 2867 O O . VAL A 1 378 ? -32.027 -5.746 58.678 1.00 90.62 378 VAL A O 1
ATOM 2870 N N . ALA A 1 379 ? -32.968 -3.713 58.838 1.00 87.00 379 ALA A N 1
ATOM 2871 C CA . ALA A 1 379 ? -32.727 -3.536 60.264 1.00 87.00 379 ALA A CA 1
ATOM 2872 C C . ALA A 1 379 ? -34.021 -3.755 61.060 1.00 87.00 379 ALA A C 1
ATOM 2874 O O . ALA A 1 379 ? -34.982 -2.993 60.930 1.00 87.00 379 ALA A O 1
ATOM 2875 N N . CYS A 1 380 ? -34.017 -4.764 61.933 1.00 84.69 380 CYS A N 1
ATOM 2876 C CA . CYS A 1 380 ? -35.070 -4.977 62.924 1.00 84.69 380 CYS A CA 1
ATOM 2877 C C . CYS A 1 380 ? -34.761 -4.157 64.182 1.00 84.69 380 CYS A C 1
ATOM 2879 O O . CYS A 1 380 ? -33.704 -4.339 64.789 1.00 84.69 380 CYS A O 1
ATOM 2881 N N . THR A 1 381 ? -35.670 -3.279 64.611 1.00 82.62 381 THR A N 1
ATOM 2882 C CA . THR A 1 381 ? -35.386 -2.339 65.711 1.00 82.62 381 THR A CA 1
ATOM 2883 C C . THR A 1 381 ? -36.539 -2.157 66.690 1.00 82.62 381 THR A C 1
ATOM 2885 O O . THR A 1 381 ? -37.706 -2.121 66.313 1.00 82.62 381 THR A O 1
ATOM 2888 N N . THR A 1 382 ? -36.210 -2.006 67.972 1.00 79.50 382 THR A N 1
ATOM 2889 C CA . THR A 1 382 ? -37.152 -1.591 69.025 1.00 79.50 382 THR A CA 1
ATOM 2890 C C . THR A 1 382 ? -37.130 -0.080 69.270 1.00 79.50 382 THR A C 1
ATOM 2892 O O . THR A 1 382 ? -37.877 0.415 70.116 1.00 79.50 382 THR A O 1
ATOM 2895 N N . ALA A 1 383 ? -36.275 0.663 68.557 1.00 79.00 383 ALA A N 1
ATOM 2896 C CA . ALA A 1 383 ? -36.215 2.113 68.653 1.00 79.00 383 ALA A CA 1
ATOM 2897 C C . ALA A 1 383 ? -37.512 2.740 68.125 1.00 79.00 383 ALA A C 1
ATOM 2899 O O . ALA A 1 383 ? -38.065 2.320 67.112 1.00 79.00 383 ALA A O 1
ATOM 2900 N N . THR A 1 384 ? -37.989 3.775 68.813 1.00 75.56 384 THR A N 1
ATOM 2901 C CA . THR A 1 384 ? -39.245 4.468 68.492 1.00 75.56 384 THR A CA 1
ATOM 2902 C C . THR A 1 384 ? -39.115 5.474 67.343 1.00 75.56 384 THR A C 1
ATOM 2904 O O . THR A 1 384 ? -40.100 6.121 66.990 1.00 75.56 384 THR A O 1
ATOM 2907 N N . GLY A 1 385 ? -37.920 5.622 66.765 1.00 78.25 385 GLY A N 1
ATOM 2908 C CA . GLY A 1 385 ? -37.642 6.495 65.629 1.00 78.25 385 GLY A CA 1
ATOM 2909 C C . GLY A 1 385 ? -36.157 6.500 65.234 1.00 78.25 385 GLY A C 1
ATOM 2910 O O . GLY A 1 385 ? -35.336 5.936 65.961 1.00 78.25 385 GLY A O 1
ATOM 2911 N N . PRO A 1 386 ? -35.812 7.130 64.096 1.00 85.06 386 PRO A N 1
ATOM 2912 C CA . PRO A 1 386 ? -34.437 7.242 63.608 1.00 85.06 386 PRO A CA 1
ATOM 2913 C C . PRO A 1 386 ? -33.540 8.095 64.532 1.00 85.06 386 PRO A C 1
ATOM 2915 O O . PRO A 1 386 ? -34.056 8.893 65.322 1.00 85.06 386 PRO A O 1
ATOM 2918 N N . PRO A 1 387 ? -32.201 8.002 64.404 1.00 90.25 387 PRO A N 1
ATOM 2919 C CA . PRO A 1 387 ? -31.471 7.241 63.388 1.00 90.25 387 PRO A CA 1
ATOM 2920 C C . PRO A 1 387 ? -31.384 5.739 63.678 1.00 90.25 387 PRO A C 1
ATOM 2922 O O . PRO A 1 387 ? -31.301 5.315 64.829 1.00 90.25 387 PRO A O 1
ATOM 2925 N N . TYR A 1 388 ? -31.344 4.947 62.609 1.00 91.25 388 TYR A N 1
ATOM 2926 C CA . TYR A 1 388 ? -31.055 3.516 62.656 1.00 91.25 388 TYR A CA 1
ATOM 2927 C C . TYR A 1 388 ? -29.643 3.254 62.134 1.00 91.25 388 TYR A C 1
ATOM 2929 O O . TYR A 1 388 ? -29.185 3.934 61.214 1.00 91.25 388 TYR A O 1
ATOM 2937 N N . THR A 1 389 ? -28.957 2.277 62.722 1.00 91.56 389 THR A N 1
ATOM 2938 C CA . THR A 1 389 ? -27.590 1.908 62.340 1.00 91.56 389 THR A CA 1
ATOM 2939 C C . THR A 1 389 ? -27.596 0.697 61.409 1.00 91.56 389 THR A C 1
ATOM 2941 O O . THR A 1 389 ? -28.236 -0.305 61.722 1.00 91.56 389 THR A O 1
ATOM 2944 N N . TYR A 1 390 ? -26.849 0.778 60.308 1.00 94.12 390 TYR A N 1
ATOM 2945 C CA . TYR A 1 390 ? -26.646 -0.300 59.337 1.00 94.12 390 TYR A CA 1
ATOM 2946 C C . TYR A 1 390 ? -25.150 -0.565 59.135 1.00 94.12 390 TYR A C 1
ATOM 2948 O O . TYR A 1 390 ? -24.365 0.381 59.082 1.00 94.12 390 TYR A O 1
ATOM 2956 N N . ASP A 1 391 ? -24.764 -1.831 58.967 1.00 95.44 391 ASP A N 1
ATOM 2957 C CA . ASP A 1 391 ? -23.492 -2.171 58.321 1.00 95.44 391 ASP A CA 1
ATOM 2958 C C . ASP A 1 391 ? -23.741 -2.231 56.813 1.00 95.44 391 ASP A C 1
ATOM 2960 O O . ASP A 1 391 ? -24.305 -3.198 56.306 1.00 95.44 391 ASP A O 1
ATOM 2964 N N . ILE A 1 392 ? -23.399 -1.150 56.117 1.00 95.88 392 ILE A N 1
ATOM 2965 C CA . ILE A 1 392 ? -23.617 -1.007 54.676 1.00 95.88 392 ILE A CA 1
ATOM 2966 C C . ILE A 1 392 ? -22.438 -1.522 53.846 1.00 95.88 392 ILE A C 1
ATOM 2968 O O . ILE A 1 392 ? -22.498 -1.453 52.621 1.00 95.88 392 ILE A O 1
ATOM 2972 N N . ASN A 1 393 ? -21.364 -2.016 54.474 1.00 96.00 393 ASN A N 1
ATOM 2973 C CA . ASN A 1 393 ? -20.209 -2.522 53.744 1.00 96.00 393 ASN A CA 1
ATOM 2974 C C . ASN A 1 393 ? -20.511 -3.894 53.130 1.00 96.00 393 ASN A C 1
ATOM 2976 O O . ASN A 1 393 ? -20.417 -4.928 53.788 1.00 96.00 393 ASN A O 1
ATOM 2980 N N . GLN A 1 394 ? -20.811 -3.904 51.835 1.00 95.38 394 GLN A N 1
ATOM 2981 C CA . GLN A 1 394 ? -21.069 -5.121 51.070 1.00 95.38 394 GLN A CA 1
ATOM 2982 C C . GLN A 1 394 ? -19.917 -5.503 50.131 1.00 95.38 394 GLN A C 1
ATOM 2984 O O . GLN A 1 394 ? -20.109 -6.345 49.259 1.00 95.38 394 GLN A O 1
ATOM 2989 N N . ASN A 1 395 ? -18.712 -4.939 50.298 1.00 94.19 395 ASN A N 1
ATOM 2990 C CA . ASN A 1 395 ? -17.585 -5.170 49.378 1.00 94.19 395 ASN A CA 1
ATOM 2991 C C . ASN A 1 395 ? -17.286 -6.664 49.201 1.00 94.19 395 ASN A C 1
ATOM 2993 O O . ASN A 1 395 ? -17.274 -7.168 48.085 1.00 94.19 395 ASN A O 1
ATOM 2997 N N . THR A 1 396 ? -17.104 -7.391 50.308 1.00 92.31 396 THR A N 1
ATOM 2998 C CA . THR A 1 396 ? -16.815 -8.835 50.285 1.00 92.31 396 THR A CA 1
ATOM 2999 C C . THR A 1 396 ? -17.922 -9.635 49.609 1.00 92.31 396 THR A C 1
ATOM 3001 O O . THR A 1 396 ? -17.635 -10.622 48.939 1.00 92.31 396 THR A O 1
ATOM 3004 N N . TYR A 1 397 ? -19.176 -9.218 49.795 1.00 92.94 397 TYR A N 1
ATOM 3005 C CA . TYR A 1 397 ? -20.314 -9.863 49.160 1.00 92.94 397 TYR A CA 1
ATOM 3006 C C . TYR A 1 397 ? -20.270 -9.640 47.644 1.00 92.94 397 TYR A C 1
ATOM 3008 O O . TYR A 1 397 ? -20.226 -10.612 46.903 1.00 92.94 397 TYR A O 1
ATOM 3016 N N . MET A 1 398 ? -20.174 -8.384 47.193 1.00 93.62 398 MET A N 1
ATOM 3017 C CA . MET A 1 398 ? -20.128 -8.036 45.765 1.00 93.62 398 MET A CA 1
ATOM 3018 C C . MET A 1 398 ? -18.962 -8.703 45.022 1.00 93.62 398 MET A C 1
ATOM 3020 O O . MET A 1 398 ? -19.105 -9.043 43.851 1.00 93.62 398 MET A O 1
ATOM 3024 N N . LEU A 1 399 ? -17.831 -8.931 45.699 1.00 91.31 399 LEU A N 1
ATOM 3025 C CA . LEU A 1 399 ? -16.660 -9.597 45.122 1.00 91.31 399 LEU A CA 1
ATOM 3026 C C . LEU A 1 399 ? -16.884 -11.073 44.766 1.00 91.31 399 LEU A C 1
ATOM 3028 O O . LEU A 1 399 ? -16.169 -11.572 43.905 1.00 91.31 399 LEU A O 1
ATOM 3032 N N . ASP A 1 400 ? -17.816 -11.782 45.410 1.00 88.88 400 ASP A N 1
ATOM 3033 C CA . ASP A 1 400 ? -18.075 -13.219 45.184 1.00 88.88 400 ASP A CA 1
ATOM 3034 C C . ASP A 1 400 ? -16.794 -14.086 45.089 1.00 88.88 400 ASP A C 1
ATOM 3036 O O . ASP A 1 400 ? -16.617 -14.931 44.214 1.00 88.88 400 ASP A O 1
ATOM 3040 N N . GLY A 1 401 ? -15.832 -13.833 45.985 1.00 83.56 401 GLY A N 1
ATOM 3041 C CA . GLY A 1 401 ? -14.553 -14.555 46.033 1.00 83.56 401 GLY A CA 1
ATOM 3042 C C . GLY A 1 401 ? -13.424 -13.981 45.166 1.00 83.56 401 GLY A C 1
ATOM 3043 O O . GLY A 1 401 ? -12.320 -14.527 45.195 1.00 83.56 401 GLY A O 1
ATOM 3044 N N . GLN A 1 402 ? -13.653 -12.878 44.449 1.00 87.31 402 GLN A N 1
ATOM 3045 C CA . GLN A 1 402 ? -12.607 -12.120 43.753 1.00 87.31 402 GLN A CA 1
ATOM 3046 C C . GLN A 1 402 ? -11.682 -11.373 44.732 1.00 87.31 402 GLN A C 1
ATOM 3048 O O . GLN A 1 402 ? -12.036 -11.121 45.888 1.00 87.31 402 GLN A O 1
ATOM 3053 N N . SER A 1 403 ? -10.470 -11.029 44.278 1.00 88.12 403 SER A N 1
ATOM 3054 C CA . SER A 1 403 ? -9.462 -10.380 45.123 1.00 88.12 403 SER A CA 1
ATOM 3055 C C . SER A 1 403 ? -9.835 -8.919 45.417 1.00 88.12 403 SER A C 1
ATOM 3057 O O . SER A 1 403 ? -9.984 -8.134 44.483 1.00 88.12 403 SER A O 1
ATOM 3059 N N . PRO A 1 404 ? -9.916 -8.489 46.692 1.00 86.56 404 PRO A N 1
ATOM 3060 C CA . PRO A 1 404 ? -10.246 -7.103 47.031 1.00 86.56 404 PRO A CA 1
ATOM 3061 C C . PRO A 1 404 ? -9.223 -6.059 46.564 1.00 86.56 404 PRO A C 1
ATOM 3063 O O . PRO A 1 404 ? -9.553 -4.881 46.525 1.00 86.56 404 PRO A O 1
ATOM 3066 N N . SER A 1 405 ? -7.980 -6.454 46.260 1.00 88.44 405 SER A N 1
ATOM 3067 C CA . SER A 1 405 ? -6.947 -5.540 45.739 1.00 88.44 405 SER A CA 1
ATOM 3068 C C . SER A 1 405 ? -7.235 -5.038 44.331 1.00 88.44 405 SER A C 1
ATOM 3070 O O . SER A 1 405 ? -6.633 -4.060 43.898 1.00 88.44 405 SER A O 1
ATOM 3072 N N . ASP A 1 406 ? -8.124 -5.729 43.630 1.00 87.81 406 ASP A N 1
ATOM 3073 C CA . ASP A 1 406 ? -8.357 -5.547 42.205 1.00 87.81 406 ASP A CA 1
ATOM 3074 C C . ASP A 1 406 ? -9.476 -4.530 41.970 1.00 87.81 406 ASP A C 1
AT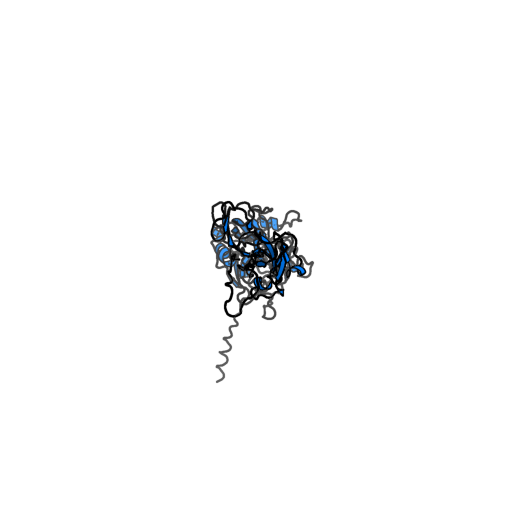OM 3076 O O . ASP A 1 406 ? -9.729 -4.148 40.836 1.00 87.81 406 ASP A O 1
ATOM 3080 N N . PHE A 1 407 ? -10.130 -4.070 43.043 1.00 90.44 407 PHE A N 1
ATOM 3081 C CA . PHE A 1 407 ? -11.300 -3.211 42.973 1.00 90.44 407 PHE A CA 1
ATOM 3082 C C . PHE A 1 407 ? -11.231 -2.059 43.977 1.00 90.44 407 PHE A C 1
ATOM 3084 O O . PHE A 1 407 ? -10.782 -2.214 45.116 1.00 90.44 407 PHE A O 1
ATOM 3091 N N . SER A 1 408 ? -11.743 -0.901 43.570 1.00 92.00 408 SER A N 1
ATOM 3092 C CA . SER A 1 408 ? -11.992 0.255 44.430 1.00 92.00 408 SER A CA 1
ATOM 3093 C C . SER A 1 408 ? -13.502 0.417 44.629 1.00 92.00 408 SER A C 1
ATOM 3095 O O . SER A 1 408 ? -14.270 0.217 43.696 1.00 92.00 408 SER A O 1
ATOM 3097 N N . PHE A 1 409 ? -13.944 0.728 45.851 1.00 94.44 409 PHE A N 1
ATOM 3098 C CA . PHE A 1 409 ? -15.364 0.892 46.187 1.00 94.44 409 PHE A CA 1
ATOM 3099 C C . PHE A 1 409 ? -15.589 2.255 46.834 1.00 94.44 409 PHE A C 1
ATOM 3101 O O . PHE A 1 409 ? -14.956 2.573 47.847 1.00 94.44 409 PHE A O 1
ATOM 3108 N N . VAL A 1 410 ? -16.531 3.030 46.297 1.00 96.38 410 VAL A N 1
ATOM 3109 C CA . VAL A 1 410 ? -16.960 4.315 46.857 1.00 96.38 410 VAL A CA 1
ATOM 3110 C C . VAL A 1 410 ? -18.470 4.294 47.057 1.00 96.38 410 VAL A C 1
ATOM 3112 O O . VAL A 1 410 ? -19.235 4.105 46.115 1.00 96.38 410 VAL A O 1
ATOM 3115 N N . TYR A 1 411 ? -18.907 4.484 48.302 1.00 97.56 411 TYR A N 1
ATOM 3116 C CA . TYR A 1 411 ? -20.325 4.510 48.653 1.00 97.56 411 TYR A CA 1
ATOM 3117 C C . TYR A 1 411 ? -20.856 5.939 48.608 1.00 97.56 411 TYR A C 1
ATOM 3119 O O . TYR A 1 411 ? -20.207 6.866 49.093 1.00 97.56 411 TYR A O 1
ATOM 3127 N N . HIS A 1 412 ? -22.065 6.106 48.087 1.00 97.81 412 HIS A N 1
ATOM 3128 C CA . HIS A 1 412 ? -22.758 7.380 47.976 1.00 97.81 412 HIS A CA 1
ATOM 3129 C C . HIS A 1 412 ? -24.180 7.276 48.526 1.00 97.81 412 HIS A C 1
ATOM 3131 O O . HIS A 1 412 ? -24.837 6.237 48.447 1.00 97.81 412 HIS A O 1
ATOM 3137 N N . SER A 1 413 ? -24.670 8.381 49.082 1.00 95.00 413 SER A N 1
ATOM 3138 C CA . SER A 1 413 ? -26.060 8.499 49.536 1.00 95.00 413 SER A CA 1
ATOM 3139 C C . SER A 1 413 ? -26.959 9.046 48.419 1.00 95.00 413 SER A C 1
ATOM 3141 O O . SER A 1 413 ? -26.640 10.049 47.780 1.00 95.00 413 SER A O 1
ATOM 3143 N N . GLY A 1 414 ? -28.101 8.394 48.180 1.00 93.00 414 GLY A N 1
ATOM 3144 C CA . GLY A 1 414 ? -29.161 8.852 47.272 1.00 93.00 414 GLY A CA 1
ATOM 3145 C C . GLY A 1 414 ? -28.938 8.585 45.776 1.00 93.00 414 GLY A C 1
ATOM 3146 O O . GLY A 1 414 ? -29.859 8.098 45.122 1.00 93.00 414 GLY A O 1
ATOM 3147 N N . SER A 1 415 ? -27.751 8.872 45.232 1.00 94.69 415 SER A N 1
ATOM 3148 C CA . SER A 1 415 ? -27.373 8.597 43.830 1.00 94.69 415 SER A CA 1
ATOM 3149 C C . SER A 1 415 ? -25.890 8.237 43.703 1.00 94.69 415 SER A C 1
ATOM 3151 O O . SER A 1 415 ? -25.115 8.541 44.609 1.00 94.69 415 SER A O 1
ATOM 3153 N N . ALA A 1 416 ? -25.471 7.661 42.569 1.00 92.00 416 ALA A N 1
ATOM 3154 C CA . ALA A 1 416 ? -24.061 7.356 42.289 1.00 92.00 416 ALA A CA 1
ATOM 3155 C C . ALA A 1 416 ? -23.141 8.590 42.347 1.00 92.00 416 ALA A C 1
ATOM 3157 O O . ALA A 1 416 ? -21.985 8.494 42.736 1.00 92.00 416 ALA A O 1
ATOM 3158 N N . THR A 1 417 ? -23.672 9.776 42.041 1.00 94.56 417 THR A N 1
ATOM 3159 C CA . THR A 1 417 ? -22.953 11.059 42.127 1.00 94.56 417 THR A CA 1
ATOM 3160 C C . THR A 1 417 ? -23.276 11.850 43.402 1.00 94.56 417 THR A C 1
ATOM 3162 O O . THR A 1 417 ? -23.005 13.051 43.473 1.00 94.56 417 THR A O 1
ATOM 3165 N N . GLY A 1 418 ? -23.947 11.230 44.377 1.00 95.00 418 GLY A N 1
ATOM 3166 C CA . GLY A 1 418 ? -24.388 11.870 45.616 1.00 95.00 418 GLY A CA 1
ATOM 3167 C C . GLY A 1 418 ? -23.240 12.144 46.597 1.00 95.00 418 GLY A C 1
ATOM 3168 O O . GLY A 1 418 ? -22.069 11.938 46.275 1.00 95.00 418 GLY A O 1
ATOM 3169 N N . PRO A 1 419 ? -23.530 12.602 47.826 1.00 96.25 419 PRO A N 1
ATOM 3170 C CA . PRO A 1 419 ? -22.508 12.753 48.858 1.00 96.25 419 PRO A CA 1
ATOM 3171 C C . PRO A 1 419 ? -21.821 11.416 49.174 1.00 96.25 419 PRO A C 1
ATOM 3173 O O . PRO A 1 419 ? -22.504 10.429 49.467 1.00 96.25 419 PRO A O 1
ATOM 3176 N N . VAL A 1 420 ? -20.482 11.412 49.152 1.00 97.56 420 VAL A N 1
ATOM 3177 C CA . VAL A 1 420 ? -19.643 10.253 49.502 1.00 97.56 420 VAL A CA 1
ATOM 3178 C C . VAL A 1 420 ? -19.821 9.900 50.977 1.00 97.56 420 VAL A C 1
ATOM 3180 O O . VAL A 1 420 ? -19.723 10.765 51.853 1.00 97.56 420 VAL A O 1
ATOM 3183 N N . ILE A 1 421 ? -20.021 8.617 51.257 1.00 97.44 421 ILE A N 1
ATOM 3184 C CA . ILE A 1 421 ? -20.054 8.053 52.602 1.00 97.44 421 ILE A CA 1
ATOM 3185 C C . ILE A 1 421 ? -18.624 7.629 52.975 1.00 97.44 421 ILE A C 1
ATOM 3187 O O . ILE A 1 421 ? -18.056 6.758 52.316 1.00 97.44 421 ILE A O 1
ATOM 3191 N N . PRO A 1 422 ? -18.008 8.213 54.021 1.00 96.75 422 PRO A N 1
ATOM 3192 C CA . PRO A 1 422 ? -16.645 7.860 54.411 1.00 96.75 422 PRO A CA 1
ATOM 3193 C C . PRO A 1 422 ? -16.507 6.381 54.793 1.00 96.75 422 PRO A C 1
ATOM 3195 O O . PRO A 1 422 ? -17.333 5.863 55.541 1.00 96.75 422 PRO A O 1
ATOM 3198 N N . ASN A 1 423 ? -15.405 5.736 54.393 1.00 94.00 423 ASN A N 1
ATOM 3199 C CA . ASN A 1 423 ? -15.144 4.317 54.689 1.00 94.00 423 ASN A CA 1
ATOM 3200 C C . ASN A 1 423 ? -15.246 3.969 56.186 1.00 94.00 423 ASN A C 1
ATOM 3202 O O . ASN A 1 423 ? -15.720 2.893 56.544 1.00 94.00 423 ASN A O 1
ATOM 3206 N N . GLY A 1 424 ? -14.855 4.894 57.072 1.00 95.12 424 GLY A N 1
ATOM 3207 C CA . GLY A 1 424 ? -14.968 4.721 58.526 1.00 95.12 424 GLY A CA 1
ATOM 3208 C C . GLY A 1 424 ? -16.407 4.634 59.051 1.00 95.12 424 GLY A C 1
ATOM 3209 O O . GLY A 1 424 ? -16.609 4.186 60.176 1.00 95.12 424 GLY A O 1
ATOM 3210 N N . ASN A 1 425 ? -17.396 5.024 58.244 1.00 96.31 425 ASN A N 1
ATOM 3211 C CA . ASN A 1 425 ? -18.810 5.009 58.607 1.00 96.31 425 ASN A CA 1
ATOM 3212 C C . ASN A 1 425 ? -19.556 3.789 58.050 1.00 96.31 425 ASN A C 1
ATOM 3214 O O . ASN A 1 425 ? -20.700 3.583 58.438 1.00 96.31 425 ASN A O 1
ATOM 3218 N N . LEU A 1 426 ? -18.955 2.983 57.163 1.00 96.50 426 LEU A N 1
ATOM 3219 C CA . LEU A 1 426 ? -19.683 1.910 56.470 1.00 96.50 426 LEU A CA 1
ATOM 3220 C C . LEU A 1 426 ? -20.206 0.835 57.433 1.00 96.50 426 LEU A C 1
ATOM 3222 O O . LEU A 1 426 ? -21.340 0.400 57.293 1.00 96.50 426 LEU A O 1
ATOM 3226 N N . ALA A 1 427 ? -19.429 0.467 58.455 1.00 95.81 427 ALA A N 1
ATOM 3227 C CA . ALA A 1 427 ? -19.829 -0.550 59.435 1.00 95.81 427 ALA A CA 1
ATOM 3228 C C . ALA A 1 427 ? -20.921 -0.084 60.423 1.00 95.81 427 ALA A C 1
ATOM 3230 O O . ALA A 1 427 ? -21.453 -0.887 61.186 1.00 95.81 427 ALA A O 1
ATOM 3231 N N . ALA A 1 428 ? -21.214 1.220 60.468 1.00 94.38 428 ALA A N 1
ATOM 3232 C CA . ALA A 1 428 ? -22.157 1.816 61.413 1.00 94.38 428 ALA A CA 1
ATOM 3233 C C . ALA A 1 428 ? -22.835 3.062 60.817 1.00 94.38 428 ALA A C 1
ATOM 3235 O O . ALA A 1 428 ? -22.870 4.133 61.431 1.00 94.38 428 ALA A O 1
ATOM 3236 N N . TYR A 1 429 ? -23.362 2.932 59.603 1.00 95.81 429 TYR A N 1
ATOM 3237 C CA . TYR A 1 429 ? -24.007 4.021 58.882 1.00 95.81 429 TYR A CA 1
ATOM 3238 C C . TYR A 1 429 ? -25.338 4.399 59.534 1.00 95.81 429 TYR A C 1
ATOM 3240 O O . TYR A 1 429 ? -26.146 3.537 59.874 1.00 95.81 429 TYR A O 1
ATOM 3248 N N . SER A 1 430 ? -25.561 5.700 59.712 1.00 93.56 430 SER A N 1
ATOM 3249 C CA . SER A 1 430 ? -26.720 6.265 60.402 1.00 93.56 430 SER A CA 1
ATOM 3250 C C . SER A 1 430 ? -27.751 6.753 59.387 1.00 93.56 430 SER A C 1
ATOM 3252 O O . SER A 1 430 ? -27.513 7.749 58.710 1.00 93.56 430 SER A O 1
ATOM 3254 N N . SER A 1 431 ? -28.909 6.100 59.335 1.00 92.12 431 SER A N 1
ATOM 3255 C CA . SER A 1 431 ? -29.961 6.335 58.339 1.00 92.12 431 SER A CA 1
ATOM 3256 C C . SER A 1 431 ? -31.284 6.763 58.981 1.00 92.12 431 SER A C 1
ATOM 3258 O O . SER A 1 431 ? -31.576 6.445 60.138 1.00 92.12 431 SER A O 1
ATOM 3260 N N . THR A 1 432 ? -32.113 7.474 58.211 1.00 86.12 432 THR A N 1
ATOM 3261 C CA . THR A 1 432 ? -33.488 7.825 58.618 1.00 86.12 432 THR A CA 1
ATOM 3262 C C . THR A 1 432 ? -34.480 6.660 58.509 1.00 86.12 432 THR A C 1
ATOM 3264 O O . THR A 1 432 ? -35.582 6.751 59.052 1.00 86.12 432 THR A O 1
ATOM 3267 N N . GLY A 1 433 ? -34.073 5.545 57.896 1.00 74.19 433 GLY A N 1
ATOM 3268 C CA . GLY A 1 433 ? -34.841 4.307 57.823 1.00 74.19 433 GLY A CA 1
ATOM 3269 C C . GLY A 1 433 ? -35.328 3.966 56.418 1.00 74.19 433 GLY A C 1
ATOM 3270 O O . GLY A 1 433 ? -34.625 4.182 55.436 1.00 74.19 433 GLY A O 1
ATOM 3271 N N . THR A 1 434 ? -36.520 3.371 56.347 1.00 81.12 434 THR A N 1
ATOM 3272 C CA . THR A 1 434 ? -37.044 2.670 55.167 1.00 81.12 434 THR A CA 1
ATOM 3273 C C . THR A 1 434 ? -37.093 3.525 53.900 1.00 81.12 434 THR A C 1
ATOM 3275 O O . THR A 1 434 ? -37.749 4.566 53.870 1.00 81.12 434 THR A O 1
ATOM 3278 N N . GLY A 1 435 ? -36.473 3.014 52.835 1.00 82.94 435 GLY A N 1
ATOM 3279 C CA . GLY A 1 435 ? -36.492 3.592 51.490 1.00 82.94 435 GLY A CA 1
ATOM 3280 C C . GLY A 1 435 ? -35.267 4.439 51.143 1.00 82.94 435 GLY A C 1
ATOM 3281 O O . GLY A 1 435 ? -35.211 4.988 50.045 1.00 82.94 435 GLY A O 1
ATOM 3282 N N . GLU A 1 436 ? -34.286 4.554 52.043 1.00 92.88 436 GLU A N 1
ATOM 3283 C CA . GLU A 1 436 ? -33.013 5.202 51.726 1.00 92.88 436 GLU A CA 1
ATOM 3284 C C . GLU A 1 436 ? -32.189 4.325 50.772 1.00 92.88 436 GLU A C 1
ATOM 3286 O O . GLU A 1 436 ? -31.970 3.144 51.037 1.00 92.88 436 GLU A O 1
ATOM 3291 N N . SER A 1 437 ? -31.738 4.907 49.658 1.00 94.75 437 SER A N 1
ATOM 3292 C CA . SER A 1 437 ? -30.910 4.226 48.658 1.00 94.75 437 SER A CA 1
ATOM 3293 C C . SER A 1 437 ? -29.436 4.515 48.899 1.00 94.75 437 SER A C 1
ATOM 3295 O O . SER A 1 437 ? -29.026 5.679 48.963 1.00 94.75 437 SER A O 1
ATOM 3297 N N . ILE A 1 438 ? -28.638 3.454 48.948 1.00 96.88 438 ILE A N 1
ATOM 3298 C CA . ILE A 1 438 ? -27.181 3.521 48.983 1.00 96.88 438 ILE A CA 1
ATOM 3299 C C . ILE A 1 438 ? -26.659 3.095 47.619 1.00 96.88 438 ILE A C 1
ATOM 3301 O O . ILE A 1 438 ? -27.040 2.045 47.105 1.00 96.88 438 ILE A O 1
ATOM 3305 N N . TRP A 1 439 ? -25.812 3.929 47.031 1.00 97.44 439 TRP A N 1
ATOM 3306 C CA . TRP A 1 439 ? -25.153 3.663 45.759 1.00 97.44 439 TRP A CA 1
ATOM 3307 C C . TRP A 1 439 ? -23.701 3.282 45.990 1.00 97.44 439 TRP A C 1
ATOM 3309 O O . TRP A 1 439 ? -23.068 3.775 46.922 1.00 97.44 439 TRP A O 1
ATOM 3319 N N . VAL A 1 440 ? -23.177 2.418 45.132 1.00 96.06 440 VAL A N 1
ATOM 3320 C CA . VAL A 1 440 ? -21.780 1.996 45.144 1.00 96.06 440 VAL A CA 1
ATOM 3321 C C . VAL A 1 440 ? -21.217 2.191 43.746 1.00 96.06 440 VAL A C 1
ATOM 3323 O O . VAL A 1 440 ? -21.737 1.627 42.784 1.00 96.06 440 VAL A O 1
ATOM 3326 N N . VAL A 1 441 ? -20.167 3.001 43.650 1.00 93.88 441 VAL A N 1
ATOM 3327 C CA . VAL A 1 441 ? -19.334 3.139 42.454 1.00 93.88 441 VAL A CA 1
ATOM 3328 C C . VAL A 1 441 ? -18.122 2.239 42.644 1.00 93.88 441 VAL A C 1
ATOM 3330 O O . VAL A 1 441 ? -17.451 2.311 43.679 1.00 93.88 441 VAL A O 1
ATOM 3333 N N . ILE A 1 442 ? -17.878 1.366 41.674 1.00 91.12 442 ILE A N 1
ATOM 3334 C CA . ILE A 1 442 ? -16.873 0.312 41.752 1.00 91.12 442 ILE A CA 1
ATOM 3335 C C . ILE A 1 442 ? -15.920 0.446 40.575 1.00 91.12 442 ILE A C 1
ATOM 3337 O O . ILE A 1 442 ? -16.369 0.445 39.437 1.00 91.12 442 ILE A O 1
ATOM 3341 N N . GLU A 1 443 ? -14.623 0.542 40.828 1.00 90.06 443 GLU A N 1
ATOM 3342 C CA . GLU A 1 443 ? -13.599 0.647 39.784 1.00 90.06 443 GLU A CA 1
ATOM 3343 C C . GLU A 1 443 ? -12.755 -0.628 39.740 1.00 90.06 443 GLU A C 1
ATOM 3345 O O . GLU A 1 443 ? -12.257 -1.053 40.782 1.00 90.06 443 GLU A O 1
ATOM 3350 N N . ASP A 1 444 ? -12.571 -1.227 38.561 1.00 87.88 444 ASP A N 1
ATOM 3351 C CA . ASP A 1 444 ? -11.608 -2.322 38.356 1.00 87.88 444 ASP A CA 1
ATOM 3352 C C . ASP A 1 444 ? -10.198 -1.746 38.143 1.00 87.88 444 ASP A C 1
ATOM 3354 O O . ASP A 1 444 ? -9.901 -1.104 37.130 1.00 87.88 444 ASP A O 1
ATOM 3358 N N . LEU A 1 445 ? -9.325 -1.992 39.121 1.00 85.25 445 LEU A N 1
ATOM 3359 C CA . LEU A 1 445 ? -7.966 -1.464 39.210 1.00 85.25 445 LEU A CA 1
ATOM 3360 C C . LEU A 1 445 ? -6.924 -2.311 38.469 1.00 85.25 445 LEU A C 1
ATOM 3362 O O . LEU A 1 445 ? -5.807 -1.834 38.261 1.00 85.25 445 LEU A O 1
ATOM 3366 N N . ASN A 1 446 ? -7.240 -3.559 38.115 1.00 72.19 446 ASN A N 1
ATOM 3367 C CA . ASN A 1 446 ? -6.246 -4.512 37.617 1.00 72.19 446 ASN A CA 1
ATOM 3368 C C . ASN A 1 446 ? -6.227 -4.650 36.093 1.00 72.19 446 ASN A C 1
ATOM 3370 O O . ASN A 1 446 ? -5.217 -5.115 35.566 1.00 72.19 446 ASN A O 1
ATOM 3374 N N . ASN A 1 447 ? -7.287 -4.246 35.381 1.00 61.88 447 ASN A N 1
ATOM 3375 C CA . ASN A 1 447 ? -7.336 -4.414 33.923 1.00 61.88 447 ASN A CA 1
ATOM 3376 C C . ASN A 1 447 ? -7.806 -3.196 33.120 1.00 61.88 447 ASN A C 1
ATOM 3378 O O . ASN A 1 447 ? -7.362 -3.037 31.985 1.00 61.88 447 ASN A O 1
ATOM 3382 N N . THR A 1 448 ? -8.717 -2.367 33.640 1.00 71.00 448 THR A N 1
ATOM 3383 C CA . THR A 1 448 ? -9.549 -1.537 32.745 1.00 71.00 448 THR A CA 1
ATOM 3384 C C . THR A 1 448 ? -9.693 -0.077 33.166 1.00 71.00 448 THR A C 1
ATOM 3386 O O . THR A 1 448 ? -9.832 0.781 32.296 1.00 71.00 448 THR A O 1
ATOM 3389 N N . GLY A 1 449 ? -9.654 0.229 34.471 1.00 77.50 449 GLY A N 1
ATOM 3390 C CA . GLY A 1 449 ? -10.006 1.556 34.986 1.00 77.50 449 GLY A CA 1
ATOM 3391 C C . GLY A 1 449 ? -11.484 1.916 34.775 1.00 77.50 449 GLY A C 1
ATOM 3392 O O . GLY A 1 449 ? -11.855 3.083 34.883 1.00 77.50 449 GLY A O 1
ATOM 3393 N N . CYS A 1 450 ? -12.332 0.938 34.431 1.00 86.50 450 CYS A N 1
ATOM 3394 C CA . CYS A 1 450 ? -13.760 1.153 34.238 1.00 86.50 450 CYS A CA 1
ATOM 3395 C C . CYS A 1 450 ? -14.485 1.260 35.573 1.00 86.50 450 CYS A C 1
ATOM 3397 O O . CYS A 1 450 ? -14.243 0.470 36.488 1.00 86.50 450 CYS A O 1
ATOM 3399 N N . THR A 1 451 ? -15.422 2.205 35.647 1.00 88.62 451 THR A N 1
ATOM 3400 C CA . THR A 1 451 ? -16.314 2.392 36.791 1.00 88.62 451 THR A CA 1
ATOM 3401 C C . THR A 1 451 ? -17.688 1.798 36.512 1.00 88.62 451 THR A C 1
ATOM 3403 O O . THR A 1 451 ? -18.302 2.104 35.492 1.00 88.62 451 THR A O 1
ATOM 3406 N N . PHE A 1 452 ? -18.197 1.013 37.453 1.00 87.75 452 PHE A N 1
ATOM 3407 C CA . PHE A 1 452 ? -19.523 0.411 37.434 1.00 87.75 452 PHE A CA 1
ATOM 3408 C C . PHE A 1 452 ? -20.358 0.956 38.590 1.00 87.75 452 PHE A C 1
ATOM 3410 O O . PHE A 1 452 ? -19.850 1.146 39.694 1.00 87.75 452 PHE A O 1
ATOM 3417 N N . GLU A 1 453 ? -21.649 1.175 38.358 1.00 91.38 453 GLU A N 1
ATOM 3418 C CA . GLU A 1 453 ? -22.558 1.733 39.360 1.00 91.38 453 GLU A CA 1
ATOM 3419 C C . GLU A 1 453 ? -23.649 0.723 39.726 1.00 91.38 453 GLU A C 1
ATOM 3421 O O . GLU A 1 453 ? -24.233 0.065 38.866 1.00 91.38 453 GLU A O 1
ATOM 3426 N N . THR A 1 454 ? -23.940 0.601 41.018 1.00 93.69 454 THR A N 1
ATOM 3427 C CA . THR A 1 454 ? -25.031 -0.235 41.535 1.00 93.69 454 THR A CA 1
ATOM 3428 C C . THR A 1 454 ? -25.631 0.376 42.800 1.00 93.69 454 THR A C 1
ATOM 3430 O O . THR A 1 454 ? -25.082 1.325 43.364 1.00 93.69 454 THR A O 1
ATOM 3433 N N . SER A 1 455 ? -26.764 -0.146 43.267 1.00 95.31 455 SER A N 1
ATOM 3434 C CA . SER A 1 455 ? -27.451 0.368 44.454 1.00 95.31 455 SER A CA 1
ATOM 3435 C C . SER A 1 455 ? -28.226 -0.708 45.204 1.00 95.31 455 SER A C 1
ATOM 3437 O O . SER A 1 455 ? -28.638 -1.699 44.606 1.00 95.31 455 SER A O 1
ATOM 3439 N N . PHE A 1 456 ? -28.493 -0.458 46.483 1.00 95.88 456 PHE A N 1
ATOM 3440 C CA . PHE A 1 456 ? -29.392 -1.248 47.324 1.00 95.88 456 PHE A CA 1
ATOM 3441 C C . PHE A 1 456 ? -30.167 -0.341 48.289 1.00 95.88 456 PHE A C 1
ATOM 3443 O O . PHE A 1 456 ? -29.781 0.807 48.543 1.00 95.88 456 PHE A O 1
ATOM 3450 N N . LEU A 1 457 ? -31.270 -0.851 48.831 1.00 95.69 457 LEU A N 1
ATOM 3451 C CA . LEU A 1 457 ? -32.146 -0.127 49.747 1.00 95.69 457 LEU A CA 1
ATOM 3452 C C . LEU A 1 457 ? -31.885 -0.488 51.211 1.00 95.69 457 LEU A C 1
ATOM 3454 O O . LEU A 1 457 ? -31.596 -1.635 51.561 1.00 95.69 457 LEU A O 1
ATOM 3458 N N . LEU A 1 458 ? -32.067 0.502 52.083 1.00 95.00 458 LEU A N 1
ATOM 3459 C CA . LEU A 1 458 ? -32.165 0.318 53.526 1.00 95.00 458 LEU A CA 1
ATOM 3460 C C . LEU A 1 458 ? -33.635 0.241 53.934 1.00 95.00 458 LEU A C 1
ATOM 3462 O O . LEU A 1 458 ? -34.438 1.129 53.641 1.00 95.00 458 LEU A O 1
ATOM 3466 N N . ASN A 1 459 ? -33.980 -0.818 54.652 1.00 91.38 459 ASN A N 1
ATOM 3467 C CA . ASN A 1 459 ? -35.323 -1.091 55.130 1.00 91.38 459 ASN A CA 1
ATOM 3468 C C . ASN A 1 459 ? -35.314 -1.227 56.650 1.00 91.38 459 ASN A C 1
ATOM 3470 O O . ASN A 1 459 ? -34.497 -1.947 57.219 1.00 91.38 459 ASN A O 1
ATOM 3474 N N . THR A 1 460 ? -36.252 -0.567 57.325 1.00 88.25 460 THR A N 1
ATOM 3475 C CA . THR A 1 460 ? -36.442 -0.718 58.770 1.00 88.25 460 THR A CA 1
ATOM 3476 C C . THR A 1 460 ? -37.761 -1.409 59.050 1.00 88.25 460 THR A C 1
ATOM 3478 O O . THR A 1 460 ? -38.817 -0.951 58.607 1.00 88.25 460 THR A O 1
ATOM 3481 N N . THR A 1 461 ? -37.707 -2.482 59.831 1.00 85.75 461 THR A N 1
ATOM 3482 C CA . THR A 1 461 ? -38.893 -3.176 60.328 1.00 85.75 461 THR A CA 1
ATOM 3483 C C . THR A 1 461 ? -38.972 -3.057 61.852 1.00 85.75 461 THR A C 1
ATOM 3485 O O . THR A 1 461 ? -37.954 -3.180 62.549 1.00 85.75 461 THR A O 1
ATOM 3488 N N . PRO A 1 462 ? -40.165 -2.782 62.414 1.00 79.62 462 PRO A N 1
ATOM 3489 C CA . PRO A 1 462 ? -40.353 -2.820 63.856 1.00 79.62 462 PRO A CA 1
ATOM 3490 C C . PRO A 1 462 ? -40.014 -4.209 64.401 1.00 79.62 462 PRO A C 1
ATOM 3492 O O . PRO A 1 462 ? -40.446 -5.228 63.867 1.00 79.62 462 PRO A O 1
ATOM 3495 N N . GLY A 1 463 ? -39.257 -4.253 65.493 1.00 70.69 463 GLY A N 1
ATOM 3496 C CA . GLY A 1 463 ? -39.019 -5.488 66.224 1.00 70.69 463 GLY A CA 1
ATOM 3497 C C . GLY A 1 463 ? -40.337 -6.059 66.762 1.00 70.69 463 GLY A C 1
ATOM 3498 O O . GLY A 1 463 ? -41.250 -5.294 67.096 1.00 70.69 463 GLY A O 1
ATOM 3499 N N . PRO A 1 464 ? -40.456 -7.392 66.889 1.00 68.56 464 PRO A N 1
ATOM 3500 C CA . PRO A 1 464 ? -41.642 -7.999 67.472 1.00 68.56 464 PRO A CA 1
ATOM 3501 C C . PRO A 1 464 ? -41.837 -7.470 68.896 1.00 68.56 464 PRO A C 1
ATOM 3503 O O . PRO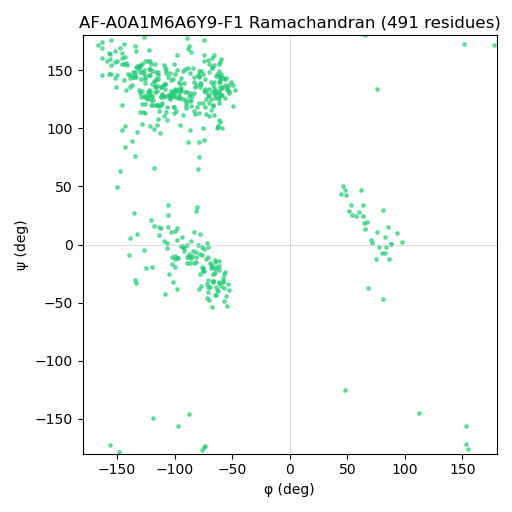 A 1 464 ? -40.920 -7.500 69.718 1.00 68.56 464 PRO A O 1
ATOM 3506 N N . SER A 1 465 ? -43.043 -6.987 69.192 1.00 67.12 465 SER A N 1
ATOM 3507 C CA . SER A 1 465 ? -43.418 -6.515 70.524 1.00 67.12 465 SER A CA 1
ATOM 3508 C C . SER A 1 465 ? -44.596 -7.324 71.065 1.00 67.12 465 SER A C 1
ATOM 3510 O O . SER A 1 465 ? -45.418 -7.848 70.310 1.00 67.12 465 SER A O 1
ATOM 3512 N N . GLY A 1 466 ? -44.648 -7.473 72.387 1.00 64.62 466 GLY A N 1
ATOM 3513 C CA . GLY A 1 466 ? -45.716 -8.186 73.075 1.00 64.62 466 GLY A CA 1
ATOM 3514 C C . GLY A 1 466 ? -45.909 -7.638 74.481 1.00 64.62 466 GLY A C 1
ATOM 3515 O O . GLY A 1 466 ? -44.946 -7.269 75.153 1.00 64.62 466 GLY A O 1
ATOM 3516 N N . SER A 1 467 ? -47.162 -7.580 74.924 1.00 64.25 467 SER A N 1
ATOM 3517 C CA . SER A 1 467 ? -47.520 -7.171 76.282 1.00 64.25 467 SER A CA 1
ATOM 3518 C C . SER A 1 467 ? -48.034 -8.365 77.082 1.00 64.25 467 SER A C 1
ATOM 3520 O O . SER A 1 467 ? -48.828 -9.160 76.579 1.00 64.25 467 SER A O 1
ATOM 3522 N N . PHE A 1 468 ? -47.609 -8.477 78.340 1.00 60.09 468 PHE A N 1
ATOM 3523 C CA . PHE A 1 468 ? -48.193 -9.417 79.294 1.00 60.09 468 PHE A CA 1
ATOM 3524 C C . PHE A 1 468 ? -49.132 -8.648 80.218 1.00 60.09 468 PHE A C 1
ATOM 3526 O O . PHE A 1 468 ? -48.731 -7.649 80.815 1.00 60.09 468 PHE A O 1
ATOM 3533 N N . SER A 1 469 ? -50.374 -9.112 80.344 1.00 60.38 469 SER A N 1
ATOM 3534 C CA . SER A 1 469 ? -51.324 -8.586 81.322 1.00 60.38 469 SER A CA 1
ATOM 3535 C C . SER A 1 469 ? -51.794 -9.700 82.256 1.00 60.38 469 SER A C 1
ATOM 3537 O O . SER A 1 469 ? -51.907 -10.864 81.864 1.00 60.38 469 SER A O 1
ATOM 3539 N N . TYR A 1 470 ? -52.032 -9.340 83.516 1.00 60.28 470 TYR A N 1
ATOM 3540 C CA . TYR A 1 470 ? -52.589 -10.226 84.535 1.00 60.28 470 TYR A CA 1
ATOM 3541 C C . TYR A 1 470 ? -54.022 -9.778 84.825 1.00 60.28 470 TYR A C 1
ATOM 3543 O O . TYR A 1 470 ? -54.283 -8.582 84.939 1.00 60.28 470 TYR A O 1
ATOM 3551 N N . ALA A 1 471 ? -54.951 -10.724 84.968 1.00 59.62 471 ALA A N 1
ATOM 3552 C CA . ALA A 1 471 ? -56.355 -10.414 85.253 1.00 59.62 471 ALA A CA 1
ATOM 3553 C C . ALA A 1 471 ? -56.595 -9.883 86.690 1.00 59.62 471 ALA A C 1
ATOM 3555 O O . ALA A 1 471 ? -57.684 -9.395 86.984 1.00 59.62 471 ALA A O 1
ATOM 3556 N N . SER A 1 472 ? -55.597 -9.962 87.582 1.00 61.84 472 SER A N 1
ATOM 3557 C CA . SER A 1 472 ? -55.639 -9.501 88.982 1.00 61.84 472 SER A CA 1
ATOM 3558 C C . SER A 1 472 ? -54.230 -9.175 89.525 1.00 61.84 472 SER A C 1
ATOM 3560 O O . SER A 1 472 ? -53.240 -9.366 88.817 1.00 61.84 472 SER A O 1
ATOM 3562 N N . SER A 1 473 ? -54.126 -8.661 90.764 1.00 59.44 473 SER A N 1
ATOM 3563 C CA . SER A 1 473 ? -52.857 -8.237 91.393 1.00 59.44 473 SER A CA 1
ATOM 3564 C C . SER A 1 473 ? -51.792 -9.346 91.425 1.00 59.44 473 SER A C 1
ATOM 3566 O O . SER A 1 473 ? -52.083 -10.524 91.606 1.00 59.44 473 SER A O 1
ATOM 3568 N N . SER A 1 474 ? -50.531 -8.950 91.238 1.00 54.53 474 SER A N 1
ATOM 3569 C CA . SER A 1 474 ? -49.397 -9.809 90.864 1.00 54.53 474 SER A CA 1
ATOM 3570 C C . SER A 1 474 ? -48.745 -10.602 92.007 1.00 54.53 474 SER A C 1
ATOM 3572 O O . SER A 1 474 ? -47.536 -10.830 91.974 1.00 54.53 474 SER A O 1
ATOM 3574 N N . TYR A 1 475 ? -49.494 -11.024 93.024 1.00 53.62 475 TYR A N 1
ATOM 3575 C CA . TYR A 1 475 ? -48.938 -11.851 94.099 1.00 53.62 475 TYR A CA 1
ATOM 3576 C C . TYR A 1 475 ? -49.479 -13.279 94.011 1.00 53.62 475 TYR A C 1
ATOM 3578 O O . TYR A 1 475 ? -50.687 -13.495 93.970 1.00 53.62 475 TYR A O 1
ATOM 3586 N N . CYS A 1 476 ? -48.577 -14.265 93.989 1.00 55.53 476 CYS A N 1
ATOM 3587 C CA . CYS A 1 476 ? -48.943 -15.668 94.165 1.00 55.53 476 CYS A CA 1
ATOM 3588 C C . CYS A 1 476 ? -49.581 -15.849 95.546 1.00 55.53 476 CYS A C 1
ATOM 3590 O O . CYS A 1 476 ? -48.872 -15.845 96.550 1.00 55.53 476 CYS A O 1
ATOM 3592 N N . GLU A 1 477 ? -50.897 -16.048 95.606 1.00 54.97 477 GLU A N 1
ATOM 3593 C CA . GLU A 1 477 ? -51.560 -16.435 96.857 1.00 54.97 477 GLU A CA 1
ATOM 3594 C C . GLU A 1 477 ? -51.312 -17.920 97.208 1.00 54.97 477 GLU A C 1
ATOM 3596 O O . GLU A 1 477 ? -51.412 -18.292 98.374 1.00 54.97 477 GLU A O 1
ATOM 3601 N N . SER A 1 478 ? -50.937 -18.779 96.240 1.00 55.41 478 SER A N 1
ATOM 3602 C CA . SER A 1 478 ? -50.618 -20.200 96.480 1.00 55.41 478 SER A CA 1
ATOM 3603 C C . SER A 1 478 ? -49.832 -20.866 95.333 1.00 55.41 478 SER A C 1
ATOM 3605 O O . SER A 1 478 ? -50.094 -20.611 94.161 1.00 55.41 478 SER A O 1
ATOM 3607 N N . ILE A 1 479 ? -48.926 -21.799 95.666 1.00 56.88 479 ILE A N 1
ATOM 3608 C CA . ILE A 1 479 ? -48.182 -22.660 94.717 1.00 56.88 479 ILE A CA 1
ATOM 3609 C C . ILE A 1 479 ? -49.024 -23.792 94.093 1.00 56.88 479 ILE A C 1
ATOM 3611 O O . ILE A 1 479 ? -48.524 -24.521 93.241 1.00 56.88 479 ILE A O 1
ATOM 3615 N N . THR A 1 480 ? -50.287 -23.965 94.501 1.00 60.75 480 THR A N 1
ATOM 3616 C CA . THR A 1 480 ? -51.158 -25.060 94.024 1.00 60.75 480 THR A CA 1
ATOM 3617 C C . THR A 1 480 ? -52.201 -24.647 92.978 1.00 60.75 480 THR A C 1
ATOM 3619 O O . THR A 1 480 ? -52.790 -25.522 92.349 1.00 60.75 480 THR A O 1
ATOM 3622 N N . THR A 1 481 ? -52.406 -23.346 92.738 1.00 61.53 481 THR A N 1
ATOM 3623 C CA . THR A 1 481 ? -53.338 -22.808 91.722 1.00 61.53 481 THR A CA 1
ATOM 3624 C C . THR A 1 481 ? -52.686 -21.647 90.962 1.00 61.53 481 THR A C 1
ATOM 3626 O O . THR A 1 481 ? -52.808 -20.499 91.393 1.00 61.53 481 THR A O 1
ATOM 3629 N N . PRO A 1 482 ? -51.963 -21.911 89.859 1.00 58.31 482 PRO A N 1
ATOM 3630 C CA . PRO A 1 482 ? -51.338 -20.855 89.069 1.00 58.31 482 PRO A CA 1
ATOM 3631 C C . PRO A 1 482 ? -52.395 -19.967 88.394 1.00 58.31 482 PRO A C 1
ATOM 3633 O O . PRO A 1 482 ? -53.383 -20.463 87.851 1.00 58.31 482 PRO A O 1
ATOM 3636 N N . VAL A 1 483 ? -52.179 -18.649 88.408 1.00 60.38 483 VAL A N 1
ATOM 3637 C CA . VAL A 1 483 ? -53.010 -17.689 87.664 1.00 60.38 483 VAL A CA 1
ATOM 3638 C C . VAL A 1 483 ? -52.699 -17.823 86.173 1.00 60.38 483 VAL A C 1
ATOM 3640 O O . VAL A 1 483 ? -51.533 -17.827 85.777 1.00 60.38 483 VAL A O 1
ATOM 3643 N N . ALA A 1 484 ? -53.734 -17.934 85.337 1.00 57.72 484 ALA A N 1
ATOM 3644 C CA . ALA A 1 484 ? -53.569 -18.026 83.891 1.00 57.72 484 ALA A CA 1
ATOM 3645 C C . ALA A 1 484 ? -53.010 -16.708 83.326 1.00 57.72 484 ALA A C 1
ATOM 3647 O O . ALA A 1 484 ? -53.639 -15.654 83.431 1.00 57.72 484 ALA A O 1
ATOM 3648 N N . VAL A 1 485 ? -51.828 -16.772 82.711 1.00 56.72 485 VAL A N 1
ATOM 3649 C CA . VAL A 1 485 ? -51.269 -15.660 81.934 1.00 56.72 485 VAL A CA 1
ATOM 3650 C C . VAL A 1 485 ? -51.965 -15.655 80.581 1.00 56.72 485 VAL A C 1
ATOM 3652 O O . VAL A 1 485 ? -51.917 -16.647 79.854 1.00 56.72 485 VAL A O 1
ATOM 3655 N N . THR A 1 486 ? -52.612 -14.544 80.237 1.00 58.12 486 THR A N 1
ATOM 3656 C CA . THR A 1 486 ? -53.209 -14.384 78.909 1.00 58.12 486 THR A CA 1
ATOM 3657 C C . THR A 1 486 ? -52.247 -13.565 78.064 1.00 58.12 486 THR A C 1
ATOM 3659 O O . THR A 1 486 ? -51.968 -12.408 78.375 1.00 58.12 486 THR A O 1
ATOM 3662 N N . LEU A 1 487 ? -51.697 -14.176 77.018 1.00 50.47 487 LEU A N 1
ATOM 3663 C CA . LEU A 1 487 ? -50.876 -13.468 76.042 1.00 50.47 487 LEU A CA 1
ATOM 3664 C C . LEU A 1 487 ? -51.809 -12.648 75.139 1.00 50.47 487 LEU A C 1
ATOM 3666 O O . LEU A 1 487 ? -52.702 -13.213 74.509 1.00 50.47 487 LEU A O 1
ATOM 3670 N N . SER A 1 488 ? -51.627 -11.330 75.075 1.00 60.09 488 SER A N 1
ATOM 3671 C CA . SER A 1 488 ? -52.439 -10.444 74.230 1.00 60.09 488 SER A CA 1
ATOM 3672 C C . SER A 1 488 ? -51.578 -9.385 73.547 1.00 60.09 488 SER A C 1
ATOM 3674 O O . SER A 1 488 ? -50.616 -8.891 74.135 1.00 60.09 488 SER A O 1
ATOM 3676 N N . GLY A 1 489 ? -51.950 -8.998 72.323 1.00 56.44 489 GLY A N 1
ATOM 3677 C CA . GLY A 1 489 ? -51.275 -7.921 71.590 1.00 56.44 489 GLY A CA 1
ATOM 3678 C C . GLY A 1 489 ? -49.985 -8.335 70.878 1.00 56.44 489 GLY A C 1
ATOM 3679 O O . GLY A 1 489 ? -49.095 -7.507 70.738 1.00 56.44 489 GLY A O 1
ATOM 3680 N N . LEU A 1 490 ? -49.865 -9.594 70.437 1.00 50.19 490 LEU A N 1
ATOM 3681 C CA . LEU A 1 490 ? -48.806 -9.977 69.499 1.00 50.19 490 LEU A CA 1
ATOM 3682 C C . LEU A 1 490 ? -49.058 -9.291 68.155 1.00 50.19 490 LEU A C 1
ATOM 3684 O O . LEU A 1 490 ? -50.088 -9.525 67.523 1.00 50.19 490 LEU A O 1
ATOM 3688 N N . THR A 1 491 ? -48.110 -8.480 67.709 1.00 55.25 491 THR A N 1
ATOM 3689 C CA . THR A 1 491 ? -48.052 -7.993 66.329 1.00 55.25 491 THR A CA 1
ATOM 3690 C C . THR A 1 491 ? -46.988 -8.794 65.586 1.00 55.25 491 THR A C 1
ATOM 3692 O O . THR A 1 491 ? -45.880 -8.944 66.103 1.00 55.25 491 THR A O 1
ATOM 3695 N N . SER A 1 492 ? -47.299 -9.321 64.398 1.00 51.06 492 SER A N 1
ATOM 3696 C CA . SER A 1 492 ? -46.263 -9.880 63.522 1.00 51.06 492 SER A CA 1
ATOM 3697 C C . SER A 1 492 ? -45.327 -8.754 63.081 1.00 51.06 492 SER A C 1
ATOM 3699 O O . SER A 1 492 ? -45.819 -7.714 62.637 1.00 51.06 492 SER A O 1
ATOM 3701 N N . GLY A 1 493 ? -44.021 -8.965 63.260 1.00 48.31 493 GLY A N 1
ATOM 3702 C CA . GLY A 1 493 ? -42.975 -8.109 62.694 1.00 48.31 493 GLY A CA 1
ATOM 3703 C C . GLY A 1 493 ? -42.793 -8.341 61.204 1.00 48.31 493 GLY A C 1
ATOM 3704 O O . GLY A 1 493 ? -43.147 -9.457 60.749 1.00 48.31 493 GLY A O 1
#

Organism: NCBI:txid415425

pLDDT: mean 87.55, std 12.56, range [46.75, 98.56]

Nearest PDB structures (foldseek):
  3fha-assembly2_C  TM=2.645E-01  e=1.613E-04  Glutamicibacter protophormiae
  3hs0-assembly2_A  TM=2.055E-01  e=4.487E-03  Naja kaouthia
  5t4n-assembly1_A  TM=2.051E-01  e=9.626E-03  Homo sapiens
  5szl-assembly1_B  TM=1.784E-01  e=4.195E-02  Mus musculus
  3hs0-assembly1_F  TM=1.749E-01  e=5.819E-02  Naja kaouthia

Foldseek 3Di:
DPPPPVVVVVPPPVPPQQQKDWAQPAAQLVQCVPFAADALKDWDPKDKLPHPVSSHDGWQQKTKMARPPHHAPQPDGIGMKGKLAGPCQFGDQQADQQDFHHTPDKDWDDPQQLCLQVPPPDDHQPFDTWMSKIKIKTKIAFQAFKWKKKKKKFKSCPPAQAVHQWKWFKWKWKEWPPAADDDPNRTQTQCADPPDSRHDINNQAACHHPVPDHGRVPVQKDAQQPHPDDADPVRSGSSTRTRIMTHIDMRMDTDAHRIMMMIMIMITTTNDRSMMMMMGMGHIYNDHFAKAWPVRDSEAEAAQDKIKIARVHDLPQKFKWKDWQNHTPPPPTGRMDIDRDFGKIKIFIAGPVGDTGHIDIYGHHYDDQPWDADEADEDADQDPFFFDWDLQPCQVVRCVPPDSVQKDKWKAWPDPPHDTDDPVCNHTPTDRAWPTKMKIWMAGRHPHRYIDIHIYTGHYDYHWDWDKDFPDDDDDPDPPDDGDTDTDDTDDD

InterPro domains:
  IPR049804 Choice-of-anchor L domain [NF038133] (31-282)
  IPR049804 Choice-of-anchor L domain [PF26766] (22-282)

Sequence (493 aa):
MKKLYLLFLLFFVFFAQAQLTVNNTQTPAQLVQNALVGNGVTPFNIKFNGSTVNANVVRDQVGEFTTNFNPTNLGLDRGLIMTTGKTQVALGPNNVPGASSPPAFPFVGDPDLYLSINPPGTQPINIKEIDNVAVLEFDFLATGPSLRFDYVFASEEYPDYVNASFNDTFGFFLSGPGISGPYSGSAINIALIPNTAIPVSINTVNNGLNNSGVCTNCAYYYNNSNIGVNPTTWNPAYTVQYDGFTRGLSAQAELLCGQVYHIKLAIANVEDDAFDSAVFLKDFEIEPMVLTDGSGADSYLGCEGSVIINSGLSPTGNTFVWTQNTNVMTGVNTPSITVTEPGNYQLSVYNSTGCLIAQDDIDVTYYTNPLIVPQDLVACTTATGPPYTYDINQNTYMLDGQSPSDFSFVYHSGSATGPVIPNGNLAAYSSTGTGESIWVVIEDLNNTGCTFETSFLLNTTPGPSGSFSYASSSYCESITTPVAVTLSGLTSG